Protein AF-0000000074543642 (afdb_homodimer)

Solvent-accessible surface area (backbone atoms only — not comparable to full-atom values): 21752 Å² total; per-residue (Å²): 132,58,68,65,48,52,48,53,34,54,52,43,31,55,47,28,38,51,62,15,61,84,77,55,48,67,64,54,47,17,60,74,67,71,48,52,57,68,62,51,51,73,69,34,87,45,69,67,54,43,51,29,49,17,47,50,51,53,49,54,54,49,53,52,51,51,51,52,45,61,73,66,38,86,45,51,66,52,28,52,52,51,51,50,52,51,50,49,59,55,54,74,56,33,30,80,56,28,68,59,48,33,54,73,76,30,57,69,34,32,50,51,48,52,48,44,44,54,67,44,53,34,42,51,41,36,51,38,50,53,51,19,33,75,73,50,29,24,44,78,84,60,56,54,69,62,53,23,50,47,54,54,49,51,56,54,53,45,58,31,57,88,74,47,70,87,68,95,50,41,64,56,44,42,51,50,52,49,49,28,52,52,35,20,46,30,25,66,58,25,42,50,52,52,28,58,76,68,70,52,88,74,81,127,130,58,69,64,49,51,49,52,34,52,52,42,32,56,48,29,37,51,61,15,60,83,77,56,48,68,65,54,48,18,60,74,69,71,47,52,59,68,62,50,50,72,68,33,88,45,70,65,54,42,50,31,49,18,47,50,52,52,50,53,53,48,52,52,50,51,51,51,44,60,74,66,37,88,45,50,67,52,28,53,53,51,50,50,52,52,49,50,59,56,54,74,56,33,29,86,56,29,66,58,48,34,54,74,77,31,57,70,34,32,51,51,49,52,49,46,43,53,65,45,53,32,43,51,40,35,52,38,51,51,51,19,32,75,72,50,29,22,45,82,83,61,57,54,69,62,53,23,50,47,53,56,47,50,57,52,46,45,66,30,52,88,76,47,56,89,75,63,56,56,64,55,49,43,52,50,52,48,50,28,52,52,35,20,45,30,26,69,58,24,41,51,50,51,27,56,77,68,70,51,87,74,82,127

Radius of gyration: 24.98 Å; Cα contacts (8 Å, |Δi|>4): 422; chains: 2; bounding box: 61×70×57 Å

Organism: Cytophaga hutchinsonii (strain ATCC 33406 / DSM 1761 / CIP 103989 / NBRC 15051 / NCIMB 9469 / D465) (NCBI:txid269798)

pLDDT: mean 90.57, std 8.5, range [51.75, 98.06]

Nearest PDB structures (foldseek):
  5n1i-assembly1_B  TM=7.432E-01  e=5.868E-06  Mycobacterium tuberculosis H37Rv
  7ky1-assembly1_A  TM=7.613E-01  e=3.431E-05  Streptomyces coelicolor
  5nz0-assembly1_A-2  TM=7.975E-01  e=1.590E-04  Mycobacterium tuberculosis H37Rv
  2f07-assembly1_B  TM=6.601E-01  e=1.096E-04  Bacillus subtilis subsp. subtilis str. 168
  6ayh-assembly1_A-2  TM=6.591E-01  e=8.087E-04  Salmonella enterica

Sequence (408 aa):
MDEMKNRIISGAESLFLAYGVKSITMDEVAKKLGVSKKTIYQHVSDKDELVTLAVKLSMESQESQVDVIHATAKDPIDEVLKLSEYMRGLFSNMNPFLLMEIQRYYPKAYENYLSFKEKCIINSMSENLKWGITMGYYRTQINIDILSRLRMEQVEWGFNPRIFKEGKYFSDVQIQLLEHFLYGICTLKGHKLINKYKQIQEEEMDEMKNRIISGAESLFLAYGVKSITMDEVAKKLGVSKKTIYQHVSDKDELVTLAVKLSMESQESQVDVIHATAKDPIDEVLKLSEYMRGLFSNMNPFLLMEIQRYYPKAYENYLSFKEKCIINSMSENLKWGITMGYYRTQINIDILSRLRMEQVEWGFNPRIFKEGKYFSDVQIQLLEHFLYGICTLKGHKLINKYKQIQEEE

InterPro domains:
  IPR001647 DNA-binding HTH domain, TetR-type [PF00440] (8-51)
  IPR001647 DNA-binding HTH domain, TetR-type [PR00455] (8-21)
  IPR001647 DNA-binding HTH domain, TetR-type [PR00455] (29-52)
  IPR001647 DNA-binding HTH domain, TetR-type [PS50977] (2-62)
  IPR009057 Homedomain-like superfamily [SSF46689] (2-63)
  IPR050109 HTH-type, TetR-like transcriptional regulator [PTHR30055] (5-107)

Secondary structure (DSSP, 8-state):
--HHHHHHHHHHHHHHHHH-SSS--HHHHHHHHT--HHHHHTT-SSHHHHHHHHHHHHHHHHHHHHHHHHHH-SSHHHHHHHHHHHHHHHHHTS-TTHHHHHHHH-HHHHHHHHHHIIIIIIHHHHHHHHHHHHHTSB-TTS-HHHHHHHHHHHHHHHT-TTTS-SSTTHHHHHHHHHHHHHHHHB-HHHHHHHHHHHT-----/--HHHHHHHHHHHHHHHHH-SSS--HHHHHHHHT--HHHHHTT-SSHHHHHHHHHHHHHHHHHHHHHHHHHH-SSHHHHHHHHHHHHHHHHHTS-TTHHHHHHHH-HHHHHHHHHHIIIIIIHHHHHHHHHHHHHTSB-TTS-HHHHHHHHHHHHHHHT-TTTS-TTS-HHHHHHHHHHHHHHHHB-HHHHHHHHHHHT-----

Foldseek 3Di:
DDPVLVLLLQLVLLVCFQPNLPVDDLCNSCVSSVHDSVSNCVNPVDSLRSLLSNLLVVLVVLLVVLVVLVVPAPALLSSLVVNLVVVCVSLVRGDLCRLVRCVVPHVNSNVVVVVSCVPRQLVSQLVSLVRCVVVQFFDPPDDSNVLSVVLVVQSNQLSNCVNPPDDPCSVVSSVVSSVCSQVVGGDPNNVVVVCVVVVHDDDD/DDPLLVLLLQLVLLVCFQPNLVVADLCNSCVSSVHDSVSNCVNPVDSLRSLLSNLLVVLVVLLVVLVVLVVPAPALLSSLVVNLVVVVVSNVRGDLCRLVRCVVPHVNSNVVVVVSCVPRQLVSQLVSLVRCVVVQFFDPPDDSNVLSVVLVVQLNLLSDCVNVPPDDDSVVSSVVSSVCSQVVGGDPNNVVVVCVVVVHDDDD

Structure (mmCIF, N/CA/C/O backbone):
data_AF-0000000074543642-model_v1
#
loop_
_entity.id
_entity.type
_entity.pdbx_description
1 polymer 'Transcriptional regulator, TetR family'
#
loop_
_atom_site.group_PDB
_atom_site.id
_atom_site.type_symbol
_atom_site.label_atom_id
_atom_site.label_alt_id
_atom_site.label_comp_id
_atom_site.label_asym_id
_atom_site.label_entity_id
_atom_site.label_seq_id
_atom_site.pdbx_PDB_ins_code
_atom_site.Cartn_x
_atom_site.Cartn_y
_atom_site.Cartn_z
_atom_site.occupancy
_atom_site.B_iso_or_equiv
_atom_site.auth_seq_id
_atom_site.auth_comp_id
_atom_site.auth_asym_id
_atom_site.auth_atom_id
_atom_site.pdbx_PDB_model_num
ATOM 1 N N . MET A 1 1 ? -12.852 -36.344 -10.914 1 51.91 1 MET A N 1
ATOM 2 C CA . MET A 1 1 ? -13.812 -35.25 -11.125 1 51.91 1 MET A CA 1
ATOM 3 C C . MET A 1 1 ? -14.414 -35.344 -12.523 1 51.91 1 MET A C 1
ATOM 5 O O . MET A 1 1 ? -13.758 -35.812 -13.461 1 51.91 1 MET A O 1
ATOM 9 N N . ASP A 1 2 ? -15.695 -35.281 -12.609 1 79.31 2 ASP A N 1
ATOM 10 C CA . ASP A 1 2 ? -16.516 -35.406 -13.805 1 79.31 2 ASP A CA 1
ATOM 11 C C . ASP A 1 2 ? -16.109 -34.406 -14.867 1 79.31 2 ASP A C 1
ATOM 13 O O . ASP A 1 2 ? -15.859 -33.219 -14.555 1 79.31 2 ASP A O 1
ATOM 17 N N . GLU A 1 3 ? -15.578 -34.875 -16 1 90.19 3 GLU A N 1
ATOM 18 C CA . GLU A 1 3 ? -15.125 -34.125 -17.156 1 90.19 3 GLU A CA 1
ATOM 19 C C . GLU A 1 3 ? -16.062 -32.938 -17.438 1 90.19 3 GLU A C 1
ATOM 21 O O . GLU A 1 3 ? -15.617 -31.828 -17.734 1 90.19 3 GLU A O 1
ATOM 26 N N . MET A 1 4 ? -17.344 -33.25 -17.328 1 91.44 4 MET A N 1
ATOM 27 C CA . MET A 1 4 ? -18.344 -32.188 -17.578 1 91.44 4 MET A CA 1
ATOM 28 C C . MET A 1 4 ? -18.297 -31.125 -16.5 1 91.44 4 MET A C 1
ATOM 30 O O . MET A 1 4 ? -18.359 -29.922 -16.797 1 91.44 4 MET A O 1
ATOM 34 N N . LYS A 1 5 ? -18.156 -31.531 -15.312 1 94.19 5 LYS A N 1
ATOM 35 C CA . LYS A 1 5 ? -18.062 -30.594 -14.195 1 94.19 5 LYS A CA 1
ATOM 36 C C . LYS A 1 5 ? -16.875 -29.656 -14.359 1 94.19 5 LYS A C 1
ATOM 38 O O . LYS A 1 5 ? -16.984 -28.438 -14.172 1 94.19 5 LYS A O 1
ATOM 43 N N . ASN A 1 6 ? -15.789 -30.219 -14.727 1 94.56 6 ASN A N 1
ATOM 44 C CA . ASN A 1 6 ? -14.57 -29.438 -14.93 1 94.56 6 ASN A CA 1
ATOM 45 C C . ASN A 1 6 ? -14.734 -28.438 -16.078 1 94.56 6 ASN A C 1
ATOM 47 O O . ASN A 1 6 ? -14.242 -27.312 -16 1 94.56 6 ASN A O 1
ATOM 51 N N . ARG A 1 7 ? -15.367 -28.938 -17.047 1 94.88 7 ARG A N 1
ATOM 52 C CA . ARG A 1 7 ? -15.633 -28.078 -18.188 1 94.88 7 ARG A CA 1
ATOM 53 C C . ARG A 1 7 ? -16.5 -26.875 -17.797 1 94.88 7 ARG A C 1
ATOM 55 O O . ARG A 1 7 ? -16.219 -25.75 -18.188 1 94.88 7 ARG A O 1
ATOM 62 N N . ILE A 1 8 ? -17.5 -27.125 -17.031 1 95.75 8 ILE A N 1
ATOM 63 C CA . ILE A 1 8 ? -18.422 -26.094 -16.578 1 95.75 8 ILE A CA 1
ATOM 64 C C . ILE A 1 8 ? -17.672 -25.094 -15.695 1 95.75 8 ILE A C 1
ATOM 66 O O . ILE A 1 8 ? -17.781 -23.875 -15.906 1 95.75 8 ILE A O 1
ATOM 70 N N . ILE A 1 9 ? -16.875 -25.609 -14.82 1 96.56 9 ILE A N 1
ATOM 71 C CA . ILE A 1 9 ? -16.156 -24.766 -13.875 1 96.56 9 ILE A CA 1
ATOM 72 C C . ILE A 1 9 ? -15.109 -23.922 -14.617 1 96.56 9 ILE A C 1
ATOM 74 O O . ILE A 1 9 ? -15.008 -22.719 -14.398 1 96.56 9 ILE A O 1
ATOM 78 N N . SER A 1 10 ? -14.367 -24.516 -15.5 1 95.75 10 SER A N 1
ATOM 79 C CA . SER A 1 10 ? -13.352 -23.812 -16.266 1 95.75 10 SER A CA 1
ATOM 80 C C . SER A 1 10 ? -13.969 -22.75 -17.172 1 95.75 10 SER A C 1
ATOM 82 O O . SER A 1 10 ? -13.422 -21.656 -17.297 1 95.75 10 SER A O 1
ATOM 84 N N . GLY A 1 11 ? -15.016 -23.125 -17.812 1 94.94 11 GLY A N 1
ATOM 85 C CA . GLY A 1 11 ? -15.727 -22.156 -18.641 1 94.94 11 GLY A CA 1
ATOM 86 C C . GLY A 1 11 ? -16.234 -20.969 -17.844 1 94.94 11 GLY A C 1
ATOM 87 O O . GLY A 1 11 ? -16.094 -19.812 -18.281 1 94.94 11 GLY A O 1
ATOM 88 N N . ALA A 1 12 ? -16.859 -21.25 -16.75 1 96.06 12 ALA A N 1
ATOM 89 C CA . ALA A 1 12 ? -17.359 -20.188 -15.875 1 96.06 12 ALA A CA 1
ATOM 90 C C . ALA A 1 12 ? -16.203 -19.297 -15.383 1 96.06 12 ALA A C 1
ATOM 92 O O . ALA A 1 12 ? -16.344 -18.078 -15.344 1 96.06 12 ALA A O 1
ATOM 93 N N . GLU A 1 13 ? -15.117 -19.922 -14.969 1 95.44 13 GLU A N 1
ATOM 94 C CA . GLU A 1 13 ? -13.938 -19.203 -14.492 1 95.44 13 GLU A CA 1
ATOM 95 C C . GLU A 1 13 ? -13.469 -18.172 -15.523 1 95.44 13 GLU A C 1
ATOM 97 O O . GLU A 1 13 ? -13.203 -17.016 -15.188 1 95.44 13 GLU A O 1
ATOM 102 N N . SER A 1 14 ? -13.406 -18.625 -16.766 1 93.75 14 SER A N 1
ATOM 103 C CA . SER A 1 14 ? -12.969 -17.734 -17.844 1 93.75 14 SER A CA 1
ATOM 104 C C . SER A 1 14 ? -13.93 -16.562 -18.016 1 93.75 14 SER A C 1
ATOM 106 O O . SER A 1 14 ? -13.5 -15.422 -18.219 1 93.75 14 SER A O 1
ATOM 108 N N . LEU A 1 15 ? -15.164 -16.812 -17.922 1 94.44 15 LEU A N 1
ATOM 109 C CA . LEU A 1 15 ? -16.172 -15.781 -18.062 1 94.44 15 LEU A CA 1
ATOM 110 C C . LEU A 1 15 ? -16.109 -14.797 -16.891 1 94.44 15 LEU A C 1
ATOM 112 O O . LEU A 1 15 ? -16.141 -13.586 -17.094 1 94.44 15 LEU A O 1
ATOM 116 N N . PHE A 1 16 ? -16.031 -15.352 -15.703 1 95.19 16 PHE A N 1
ATOM 117 C CA . PHE A 1 16 ? -15.992 -14.523 -14.5 1 95.19 16 PHE A CA 1
ATOM 118 C C . PHE A 1 16 ? -14.758 -13.641 -14.508 1 95.19 16 PHE A C 1
ATOM 120 O O . PHE A 1 16 ? -14.828 -12.461 -14.141 1 95.19 16 PHE A O 1
ATOM 127 N N . LEU A 1 17 ? -13.648 -14.188 -14.891 1 91.94 17 LEU A N 1
ATOM 128 C CA . LEU A 1 17 ? -12.398 -13.438 -14.922 1 91.94 17 LEU A CA 1
ATOM 129 C C . LEU A 1 17 ? -12.5 -12.258 -15.883 1 91.94 17 LEU A C 1
ATOM 131 O O . LEU A 1 17 ? -12.047 -11.156 -15.562 1 91.94 17 LEU A O 1
ATOM 135 N N . ALA A 1 18 ? -13.148 -12.484 -16.969 1 89.69 18 ALA A N 1
ATOM 136 C CA . ALA A 1 18 ? -13.18 -11.484 -18.031 1 89.69 18 ALA A CA 1
ATOM 137 C C . ALA A 1 18 ? -14.281 -10.453 -17.781 1 89.69 18 ALA A C 1
ATOM 139 O O . ALA A 1 18 ? -14.102 -9.266 -18.031 1 89.69 18 ALA A O 1
ATOM 140 N N . TYR A 1 19 ? -15.391 -10.93 -17.156 1 91.56 19 TYR A N 1
ATOM 141 C CA . TYR A 1 19 ? -16.547 -10.039 -17.172 1 91.56 19 TYR A CA 1
ATOM 142 C C . TYR A 1 19 ? -17.062 -9.781 -15.766 1 91.56 19 TYR A C 1
ATOM 144 O O . TYR A 1 19 ? -17.984 -8.992 -15.57 1 91.56 19 TYR A O 1
ATOM 152 N N . GLY A 1 20 ? -16.438 -10.391 -14.828 1 92.25 20 GLY A N 1
ATOM 153 C CA . GLY A 1 20 ? -16.969 -10.281 -13.477 1 92.25 20 GLY A CA 1
ATOM 154 C C . GLY A 1 20 ? -18 -11.344 -13.141 1 92.25 20 GLY A C 1
ATOM 155 O O . GLY A 1 20 ? -18.391 -12.125 -14.016 1 92.25 20 GLY A O 1
ATOM 156 N N . VAL A 1 21 ? -18.406 -11.328 -11.875 1 94.62 21 VAL A N 1
ATOM 157 C CA . VAL A 1 21 ? -19.297 -12.391 -11.422 1 94.62 21 VAL A CA 1
ATOM 158 C C . VAL A 1 21 ? -20.734 -11.875 -11.391 1 94.62 21 VAL A C 1
ATOM 160 O O . VAL A 1 21 ? -21.672 -12.617 -11.68 1 94.62 21 VAL A O 1
ATOM 163 N N . LYS A 1 22 ? -20.859 -10.648 -11.109 1 91.12 22 LYS A N 1
ATOM 164 C CA . LYS A 1 22 ? -22.188 -10.086 -10.922 1 91.12 22 LYS A CA 1
ATOM 165 C C . LYS A 1 22 ? -22.953 -10.055 -12.242 1 91.12 22 LYS A C 1
ATOM 167 O O . LYS A 1 22 ? -24.156 -10.375 -12.281 1 91.12 22 LYS A O 1
ATOM 172 N N . SER A 1 23 ? -22.359 -9.766 -13.281 1 88.25 23 SER A N 1
ATOM 173 C CA . SER A 1 23 ? -23 -9.523 -14.562 1 88.25 23 SER A CA 1
ATOM 174 C C . SER A 1 23 ? -23.281 -10.828 -15.305 1 88.25 23 SER A C 1
ATOM 176 O O . SER A 1 23 ? -24.109 -10.867 -16.219 1 88.25 23 SER A O 1
ATOM 178 N N . ILE A 1 24 ? -22.609 -11.844 -14.977 1 94.19 24 ILE A N 1
ATOM 179 C CA . ILE A 1 24 ? -22.719 -13.102 -15.703 1 94.19 24 ILE A CA 1
ATOM 180 C C . ILE A 1 24 ? -23.812 -13.969 -15.078 1 94.19 24 ILE A C 1
ATOM 182 O O . ILE A 1 24 ? -23.75 -14.297 -13.891 1 94.19 24 ILE A O 1
ATOM 186 N N . THR A 1 25 ? -24.859 -14.281 -15.859 1 93 25 THR A N 1
ATOM 187 C CA . THR A 1 25 ? -25.922 -15.156 -15.391 1 93 25 THR A CA 1
ATOM 188 C C . THR A 1 25 ? -25.641 -16.609 -15.758 1 93 25 THR A C 1
ATOM 190 O O . THR A 1 25 ? -24.766 -16.891 -16.578 1 93 25 THR A O 1
ATOM 193 N N . MET A 1 26 ? -26.391 -17.531 -15.109 1 94.94 26 MET A N 1
ATOM 194 C CA . MET A 1 26 ? -26.25 -18.953 -15.422 1 94.94 26 MET A CA 1
ATOM 195 C C . MET A 1 26 ? -26.641 -19.219 -16.875 1 94.94 26 MET A C 1
ATOM 197 O O . MET A 1 26 ? -26.078 -20.109 -17.516 1 94.94 26 MET A O 1
ATOM 201 N N . ASP A 1 27 ? -27.531 -18.406 -17.375 1 94.69 27 ASP A N 1
ATOM 202 C CA . ASP A 1 27 ? -27.922 -18.531 -18.766 1 94.69 27 ASP A CA 1
ATOM 203 C C . ASP A 1 27 ? -26.766 -18.188 -19.703 1 94.69 27 ASP A C 1
ATOM 205 O O . ASP A 1 27 ? -26.562 -18.859 -20.719 1 94.69 27 ASP A O 1
ATOM 209 N N . GLU A 1 28 ? -26.031 -17.234 -19.406 1 94.06 28 GLU A N 1
ATOM 210 C CA . GLU A 1 28 ? -24.891 -16.828 -20.203 1 94.06 28 GLU A CA 1
ATOM 211 C C . GLU A 1 28 ? -23.781 -17.875 -20.141 1 94.06 28 GLU A C 1
ATOM 213 O O . GLU A 1 28 ? -23.109 -18.125 -21.141 1 94.06 28 GLU A O 1
ATOM 218 N N . VAL A 1 29 ? -23.609 -18.438 -18.953 1 95.94 29 VAL A N 1
ATOM 219 C CA . VAL A 1 29 ? -22.625 -19.516 -18.812 1 95.94 29 VAL A CA 1
ATOM 220 C C . VAL A 1 29 ? -23.016 -20.688 -19.703 1 95.94 29 VAL A C 1
ATOM 222 O O . VAL A 1 29 ? -22.172 -21.234 -20.422 1 95.94 29 VAL A O 1
ATOM 225 N N . ALA A 1 30 ? -24.219 -21.047 -19.656 1 96.31 30 ALA A N 1
ATOM 226 C CA . ALA A 1 30 ? -24.734 -22.141 -20.469 1 96.31 30 ALA A CA 1
ATOM 227 C C . ALA A 1 30 ? -24.516 -21.875 -21.953 1 96.31 30 ALA A C 1
ATOM 229 O O . ALA A 1 30 ? -24.031 -22.75 -22.688 1 96.31 30 ALA A O 1
ATOM 230 N N . LYS A 1 31 ? -24.844 -20.672 -22.375 1 95.56 31 LYS A N 1
ATOM 231 C CA . LYS A 1 31 ? -24.703 -20.266 -23.766 1 95.56 31 LYS A CA 1
ATOM 232 C C . LYS A 1 31 ? -23.25 -20.344 -24.234 1 95.56 31 LYS A C 1
ATOM 234 O O . LYS A 1 31 ? -22.953 -20.891 -25.297 1 95.56 31 LYS A O 1
ATOM 239 N N . LYS A 1 32 ? -22.422 -19.875 -23.453 1 92.94 32 LYS A N 1
ATOM 240 C CA . LYS A 1 32 ? -21.016 -19.828 -23.812 1 92.94 32 LYS A CA 1
ATOM 241 C C . LYS A 1 32 ? -20.422 -21.234 -23.906 1 92.94 32 LYS A C 1
ATOM 243 O O . LYS A 1 32 ? -19.562 -21.484 -24.75 1 92.94 32 LYS A O 1
ATOM 248 N N . LEU A 1 33 ? -20.922 -22.078 -23.031 1 94.62 33 LEU A N 1
ATOM 249 C CA . LEU A 1 33 ? -20.359 -23.438 -22.969 1 94.62 33 LEU A CA 1
ATOM 250 C C . LEU A 1 33 ? -21.109 -24.359 -23.922 1 94.62 33 LEU A C 1
ATOM 252 O O . LEU A 1 33 ? -20.672 -25.484 -24.156 1 94.62 33 LEU A O 1
ATOM 256 N N . GLY A 1 34 ? -22.188 -23.891 -24.438 1 95.19 34 GLY A N 1
ATOM 257 C CA . GLY A 1 34 ? -22.969 -24.719 -25.344 1 95.19 34 GLY A CA 1
ATOM 258 C C . GLY A 1 34 ? -23.656 -25.875 -24.625 1 95.19 34 GLY A C 1
ATOM 259 O O . GLY A 1 34 ? -23.703 -26.984 -25.156 1 95.19 34 GLY A O 1
ATOM 260 N N . VAL A 1 35 ? -24.062 -25.719 -23.438 1 95.38 35 VAL A N 1
ATOM 261 C CA . VAL A 1 35 ? -24.797 -26.719 -22.672 1 95.38 35 VAL A CA 1
ATOM 262 C C . VAL A 1 35 ? -26.094 -26.109 -22.141 1 95.38 35 VAL A C 1
ATOM 264 O O . VAL A 1 35 ? -26.297 -24.891 -22.219 1 95.38 35 VAL A O 1
ATOM 267 N N . SER A 1 36 ? -27 -26.953 -21.719 1 93.94 36 SER A N 1
ATOM 268 C CA . SER A 1 36 ? -28.234 -26.453 -21.109 1 93.94 36 SER A CA 1
ATOM 269 C C . SER A 1 36 ? -28.016 -26.047 -19.656 1 93.94 36 SER A C 1
ATOM 271 O O . SER A 1 36 ? -27.094 -26.516 -19.016 1 93.94 36 SER A O 1
ATOM 273 N N . LYS A 1 37 ? -28.875 -25.094 -19.25 1 93.12 37 LYS A N 1
ATOM 274 C CA . LYS A 1 37 ? -28.859 -24.719 -17.844 1 93.12 37 LYS A CA 1
ATOM 275 C C . LYS A 1 37 ? -29.094 -25.922 -16.953 1 93.12 37 LYS A C 1
ATOM 277 O O . LYS A 1 37 ? -28.5 -26.031 -15.875 1 93.12 37 LYS A O 1
ATOM 282 N N . LYS A 1 38 ? -29.922 -26.797 -17.375 1 94.31 38 LYS A N 1
ATOM 283 C CA . LYS A 1 38 ? -30.219 -28.016 -16.641 1 94.31 38 LYS A CA 1
ATOM 284 C C . LYS A 1 38 ? -28.953 -28.859 -16.438 1 94.31 38 LYS A C 1
ATOM 286 O O . LYS A 1 38 ? -28.734 -29.422 -15.359 1 94.31 38 LYS A O 1
ATOM 291 N N . THR A 1 39 ? -28.219 -28.969 -17.438 1 94.25 39 THR A N 1
ATOM 292 C CA . THR A 1 39 ? -26.969 -29.719 -17.391 1 94.25 39 THR A CA 1
ATOM 293 C C . THR A 1 39 ? -26.016 -29.109 -16.359 1 94.25 39 THR A C 1
ATOM 295 O O . THR A 1 39 ? -25.359 -29.828 -15.602 1 94.25 39 THR A O 1
ATOM 298 N N . ILE A 1 40 ? -25.953 -27.797 -16.297 1 95.75 40 ILE A N 1
ATOM 299 C CA . ILE A 1 40 ? -25.094 -27.109 -15.336 1 95.75 40 ILE A CA 1
ATOM 300 C C . ILE A 1 40 ? -25.547 -27.438 -13.914 1 95.75 40 ILE A C 1
ATOM 302 O O . ILE A 1 40 ? -24.719 -27.766 -13.055 1 95.75 40 ILE A O 1
ATOM 306 N N . TYR A 1 41 ? -26.844 -27.5 -13.703 1 95.12 41 TYR A N 1
ATOM 307 C CA . TYR A 1 41 ? -27.391 -27.688 -12.367 1 95.12 41 TYR A CA 1
ATOM 308 C C . TYR A 1 41 ? -27.25 -29.125 -11.906 1 95.12 41 TYR A C 1
ATOM 310 O O . TYR A 1 41 ? -27.438 -29.438 -10.727 1 95.12 41 TYR A O 1
ATOM 318 N N . GLN A 1 42 ? -26.922 -29.969 -12.75 1 95.31 42 GLN A N 1
ATOM 319 C CA . GLN A 1 42 ? -26.609 -31.344 -12.383 1 95.31 42 GLN A CA 1
ATOM 320 C C . GLN A 1 42 ? -25.25 -31.422 -11.688 1 95.31 42 GLN A C 1
ATOM 322 O O . GLN A 1 42 ? -24.969 -32.375 -10.961 1 95.31 42 GLN A O 1
ATOM 327 N N . HIS A 1 43 ? -24.516 -30.469 -11.93 1 95.19 43 HIS A N 1
ATOM 328 C CA . HIS A 1 43 ? -23.141 -30.516 -11.438 1 95.19 43 HIS A CA 1
ATOM 329 C C . HIS A 1 43 ? -22.891 -29.453 -10.391 1 95.19 43 HIS A C 1
ATOM 331 O O . HIS A 1 43 ? -21.953 -29.562 -9.602 1 95.19 43 HIS A O 1
ATOM 337 N N . VAL A 1 44 ? -23.625 -28.328 -10.422 1 95.94 44 VAL A N 1
ATOM 338 C CA . VAL A 1 44 ? -23.5 -27.266 -9.445 1 95.94 44 VAL A CA 1
ATOM 339 C C . VAL A 1 44 ? -24.891 -26.828 -8.977 1 95.94 44 VAL A C 1
ATOM 341 O O . VAL A 1 44 ? -25.812 -26.703 -9.781 1 95.94 44 VAL A O 1
ATOM 344 N N . SER A 1 45 ? -25.016 -26.562 -7.742 1 95.06 45 SER A N 1
ATOM 345 C CA . SER A 1 45 ? -26.328 -26.312 -7.148 1 95.06 45 SER A CA 1
ATOM 346 C C . SER A 1 45 ? -26.797 -24.891 -7.434 1 95.06 45 SER A C 1
ATOM 348 O O . SER A 1 45 ? -27.984 -24.641 -7.598 1 95.06 45 SER A O 1
ATOM 350 N N . ASP A 1 46 ? -25.938 -23.984 -7.379 1 95.06 46 ASP A N 1
ATOM 351 C CA . ASP A 1 46 ? -26.266 -22.578 -7.574 1 95.06 46 ASP A CA 1
ATOM 352 C C . ASP A 1 46 ? -25.047 -21.781 -7.996 1 95.06 46 ASP A C 1
ATOM 354 O O . ASP A 1 46 ? -23.969 -22.344 -8.188 1 95.06 46 ASP A O 1
ATOM 358 N N . LYS A 1 47 ? -25.281 -20.531 -8.266 1 94.88 47 LYS A N 1
ATOM 359 C CA . LYS A 1 47 ? -24.203 -19.656 -8.719 1 94.88 47 LYS A CA 1
ATOM 360 C C . LYS A 1 47 ? -23.109 -19.547 -7.668 1 94.88 47 LYS A C 1
ATOM 362 O O . LYS A 1 47 ? -21.922 -19.453 -8 1 94.88 47 LYS A O 1
ATOM 367 N N . ASP A 1 48 ? -23.438 -19.594 -6.359 1 96.38 48 ASP A N 1
ATOM 368 C CA . ASP A 1 48 ? -22.469 -19.5 -5.273 1 96.38 48 ASP A CA 1
ATOM 369 C C . ASP A 1 48 ? -21.469 -20.656 -5.328 1 96.38 48 ASP A C 1
ATOM 371 O O . ASP A 1 48 ? -20.25 -20.438 -5.219 1 96.38 48 ASP A O 1
ATOM 375 N N . GLU A 1 49 ? -21.969 -21.734 -5.5 1 96.69 49 GLU A N 1
ATOM 376 C CA . GLU A 1 49 ? -21.094 -22.891 -5.613 1 96.69 49 GLU A CA 1
ATOM 377 C C . GLU A 1 49 ? -20.234 -22.812 -6.863 1 96.69 49 GLU A C 1
ATOM 379 O O . GLU A 1 49 ? -19.047 -23.141 -6.82 1 96.69 49 GLU A O 1
ATOM 384 N N . LEU A 1 50 ? -20.828 -22.422 -7.941 1 97.19 50 LEU A N 1
ATOM 385 C CA . LEU A 1 50 ? -20.078 -22.297 -9.188 1 97.19 50 LEU A CA 1
ATOM 386 C C . LEU A 1 50 ? -18.938 -21.281 -9.047 1 97.19 50 LEU A C 1
ATOM 388 O O . LEU A 1 50 ? -17.812 -21.562 -9.453 1 97.19 50 LEU A O 1
ATOM 392 N N . VAL A 1 51 ? -19.203 -20.156 -8.445 1 97.44 51 VAL A N 1
ATOM 393 C CA . VAL A 1 51 ? -18.203 -19.109 -8.242 1 97.44 51 VAL A CA 1
ATOM 394 C C . VAL A 1 51 ? -17.094 -19.625 -7.324 1 97.44 51 VAL A C 1
ATOM 396 O O . VAL A 1 51 ? -15.906 -19.438 -7.602 1 97.44 51 VAL A O 1
ATOM 399 N N . THR A 1 52 ? -17.469 -20.297 -6.281 1 97.25 52 THR A N 1
ATOM 400 C CA . THR A 1 52 ? -16.516 -20.844 -5.324 1 97.25 52 THR A CA 1
ATOM 401 C C . THR A 1 52 ? -15.586 -21.828 -6.008 1 97.25 52 THR A C 1
ATOM 403 O O . THR A 1 52 ? -14.367 -21.781 -5.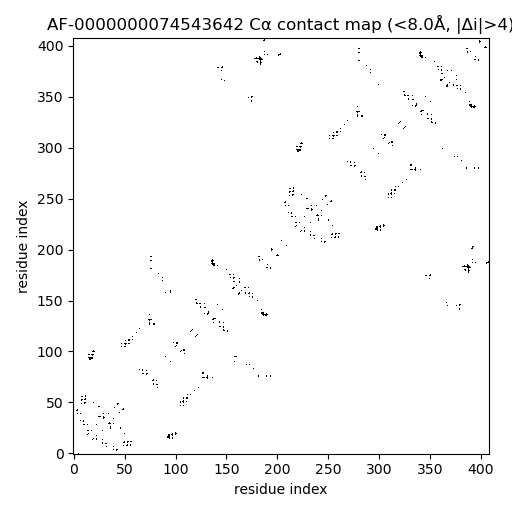82 1 97.25 52 THR A O 1
ATOM 406 N N . LEU A 1 53 ? -16.172 -22.656 -6.777 1 96.19 53 LEU A N 1
ATOM 407 C CA . LEU A 1 53 ? -15.383 -23.656 -7.48 1 96.19 53 LEU A CA 1
ATOM 408 C C . LEU A 1 53 ? -14.492 -23.016 -8.539 1 96.19 53 LEU A C 1
ATOM 410 O O . LEU A 1 53 ? -13.352 -23.422 -8.734 1 96.19 53 LEU A O 1
ATOM 414 N N . ALA A 1 54 ? -14.992 -22.062 -9.234 1 96.25 54 ALA A N 1
ATOM 415 C CA . ALA A 1 54 ? -14.219 -21.344 -10.242 1 96.25 54 ALA A CA 1
ATOM 416 C C . ALA A 1 54 ? -13.023 -20.625 -9.602 1 96.25 54 ALA A C 1
ATOM 418 O O . ALA A 1 54 ? -11.922 -20.656 -10.156 1 96.25 54 ALA A O 1
ATOM 419 N N . VAL A 1 55 ? -13.203 -20.016 -8.469 1 95.44 55 VAL A N 1
ATOM 420 C CA . VAL A 1 55 ? -12.133 -19.328 -7.75 1 95.44 55 VAL A CA 1
ATOM 421 C C . VAL A 1 55 ? -11.078 -20.359 -7.316 1 95.44 55 VAL A C 1
ATOM 423 O O . VAL A 1 55 ? -9.875 -20.125 -7.484 1 95.44 55 VAL A O 1
ATOM 426 N N . LYS A 1 56 ? -11.555 -21.422 -6.82 1 94.81 56 LYS A N 1
ATOM 427 C CA . LYS A 1 56 ? -10.633 -22.469 -6.398 1 94.81 56 LYS A CA 1
ATOM 428 C C . LYS A 1 56 ? -9.781 -22.953 -7.57 1 94.81 56 LYS A C 1
ATOM 430 O O . LYS A 1 56 ? -8.57 -23.141 -7.426 1 94.81 56 LYS A O 1
ATOM 435 N N . LEU A 1 57 ? -10.438 -23.188 -8.656 1 93.69 57 LEU A N 1
ATOM 436 C CA . LEU A 1 57 ? -9.727 -23.609 -9.852 1 93.69 57 LEU A CA 1
ATOM 437 C C . LEU A 1 57 ? -8.672 -22.578 -10.258 1 93.69 57 LEU A C 1
ATOM 439 O O . LEU A 1 57 ? -7.543 -22.938 -10.594 1 93.69 57 LEU A O 1
ATOM 443 N N . SER A 1 58 ? -9.039 -21.328 -10.273 1 92.62 58 SER A N 1
ATOM 444 C CA . SER A 1 58 ? -8.125 -20.25 -10.625 1 92.62 58 SER A CA 1
ATOM 445 C C . SER A 1 58 ? -6.918 -20.219 -9.688 1 92.62 58 SER A C 1
ATOM 447 O O . SER A 1 58 ? -5.781 -20.047 -10.133 1 92.62 58 SER A O 1
ATOM 449 N N . MET A 1 59 ? -7.113 -20.406 -8.484 1 92.62 59 MET A N 1
ATOM 450 C CA . MET A 1 59 ? -6.055 -20.391 -7.48 1 92.62 59 MET A CA 1
ATOM 451 C C . MET A 1 59 ? -5.094 -21.547 -7.676 1 92.62 59 MET A C 1
ATOM 453 O O . MET A 1 59 ? -3.877 -21.391 -7.578 1 92.62 59 MET A O 1
ATOM 457 N N . GLU A 1 60 ? -5.68 -22.688 -7.898 1 91.5 60 GLU A N 1
ATOM 458 C CA . GLU A 1 60 ? -4.848 -23.859 -8.133 1 91.5 60 GLU A CA 1
ATOM 459 C C . GLU A 1 60 ? -3.953 -23.672 -9.359 1 91.5 60 GLU A C 1
ATOM 461 O O . GLU A 1 60 ? -2.785 -24.062 -9.344 1 91.5 60 GLU A O 1
ATOM 466 N N . SER A 1 61 ? -4.52 -23.141 -10.336 1 91.81 61 SER A N 1
ATOM 467 C CA . SER A 1 61 ? -3.75 -22.859 -11.539 1 91.81 61 SER A CA 1
ATOM 468 C C . SER A 1 61 ? -2.635 -21.859 -11.25 1 91.81 61 SER A C 1
ATOM 470 O O . SER A 1 61 ? -1.51 -22.016 -11.734 1 91.81 61 SER A O 1
ATOM 472 N N . GLN A 1 62 ? -2.887 -20.859 -10.516 1 91.31 62 GLN A N 1
ATOM 473 C CA . GLN A 1 62 ? -1.899 -19.844 -10.156 1 91.31 62 GLN A CA 1
ATOM 474 C C . GLN A 1 62 ? -0.786 -20.453 -9.297 1 91.31 62 GLN A C 1
ATOM 476 O O . GLN A 1 62 ? 0.39 -20.141 -9.492 1 91.31 62 GLN A O 1
ATOM 481 N N . GLU A 1 63 ? -1.186 -21.25 -8.375 1 92.31 63 GLU A N 1
ATOM 482 C CA . GLU A 1 63 ? -0.195 -21.906 -7.52 1 92.31 63 GLU A CA 1
ATOM 483 C C . GLU A 1 63 ? 0.796 -22.719 -8.344 1 92.31 63 GLU A C 1
ATOM 485 O O . GLU A 1 63 ? 2.002 -22.688 -8.086 1 92.31 63 GLU A O 1
ATOM 490 N N . SER A 1 64 ? 0.244 -23.422 -9.281 1 93.69 64 SER A N 1
ATOM 491 C CA . SER A 1 64 ? 1.09 -24.234 -10.148 1 93.69 64 SER A CA 1
ATOM 492 C C . SER A 1 64 ? 2.061 -23.359 -10.938 1 93.69 64 SER A C 1
ATOM 494 O O . SER A 1 64 ? 3.227 -23.719 -11.117 1 93.69 64 SER A O 1
ATOM 496 N N . GLN A 1 65 ? 1.615 -22.281 -11.414 1 93.56 65 GLN A N 1
ATOM 497 C CA . GLN A 1 65 ? 2.465 -21.375 -12.18 1 93.56 65 GLN A CA 1
ATOM 498 C C . GLN A 1 65 ? 3.553 -20.766 -11.297 1 93.56 65 GLN A C 1
ATOM 500 O O . GLN A 1 65 ? 4.695 -20.594 -11.734 1 93.56 65 GLN A O 1
ATOM 505 N N . VAL A 1 66 ? 3.225 -20.406 -10.109 1 92.5 66 VAL A N 1
ATOM 506 C CA . VAL A 1 66 ? 4.195 -19.859 -9.164 1 92.5 66 VAL A CA 1
ATOM 507 C C . VAL A 1 66 ? 5.293 -20.891 -8.898 1 92.5 66 VAL A C 1
ATOM 509 O O . VAL A 1 66 ? 6.477 -20.547 -8.859 1 92.5 66 VAL A O 1
ATOM 512 N N . ASP A 1 67 ? 4.895 -22.109 -8.789 1 92.44 67 ASP A N 1
ATOM 513 C CA . ASP A 1 67 ? 5.855 -23.188 -8.57 1 92.44 67 ASP A CA 1
ATOM 514 C C . ASP A 1 67 ? 6.801 -23.328 -9.758 1 92.44 67 ASP A C 1
ATOM 516 O O . ASP A 1 67 ? 8 -23.547 -9.578 1 92.44 67 ASP A O 1
ATOM 520 N N . VAL A 1 68 ? 6.27 -23.266 -10.914 1 95.5 68 VAL A N 1
ATOM 521 C CA . VAL A 1 68 ? 7.07 -23.375 -12.125 1 95.5 68 VAL A CA 1
ATOM 522 C C . VAL A 1 68 ? 8.078 -22.234 -12.195 1 95.5 68 VAL A C 1
ATOM 524 O O . VAL A 1 68 ? 9.25 -22.453 -12.508 1 95.5 68 VAL A O 1
ATOM 527 N N . ILE A 1 69 ? 7.605 -21.047 -11.891 1 95.81 69 ILE A N 1
ATOM 528 C CA . ILE A 1 69 ? 8.469 -19.859 -11.922 1 95.81 69 ILE A CA 1
ATOM 529 C C . ILE A 1 69 ? 9.594 -20.016 -10.906 1 95.81 69 ILE A C 1
ATOM 531 O O . ILE A 1 69 ? 10.758 -19.766 -11.211 1 95.81 69 ILE A O 1
ATOM 535 N N . HIS A 1 70 ? 9.273 -20.453 -9.734 1 93.62 70 HIS A N 1
ATOM 536 C CA . HIS A 1 70 ? 10.266 -20.688 -8.695 1 93.62 70 HIS A CA 1
ATOM 537 C C . HIS A 1 70 ? 11.32 -21.688 -9.141 1 93.62 70 HIS A C 1
ATOM 539 O O . HIS A 1 70 ? 12.516 -21.469 -8.953 1 93.62 70 HIS A O 1
ATOM 545 N N . ALA A 1 71 ? 10.875 -22.734 -9.766 1 94.5 71 ALA A N 1
ATOM 546 C CA . ALA A 1 71 ? 11.758 -23.828 -10.148 1 94.5 71 ALA A CA 1
ATOM 547 C C . ALA A 1 71 ? 12.664 -23.422 -11.312 1 94.5 71 ALA A C 1
ATOM 549 O O . ALA A 1 71 ? 13.734 -24.016 -11.492 1 94.5 71 ALA A O 1
ATOM 550 N N . THR A 1 72 ? 12.32 -22.438 -12.039 1 96.62 72 THR A N 1
ATOM 551 C CA . THR A 1 72 ? 13.055 -22.109 -13.258 1 96.62 72 THR A CA 1
ATOM 552 C C . THR A 1 72 ? 13.789 -20.781 -13.109 1 96.62 72 THR A C 1
ATOM 554 O O . THR A 1 72 ? 14.516 -20.359 -14.016 1 96.62 72 THR A O 1
ATOM 557 N N . ALA A 1 73 ? 13.57 -20.141 -12.031 1 97.06 73 ALA A N 1
ATOM 558 C CA . ALA A 1 73 ? 14.203 -18.844 -11.812 1 97.06 73 ALA A CA 1
ATOM 559 C C . ALA A 1 73 ? 15.711 -19 -11.633 1 97.06 73 ALA A C 1
ATOM 561 O O . ALA A 1 73 ? 16.172 -19.938 -10.984 1 97.06 73 ALA A O 1
ATOM 562 N N . LYS A 1 74 ? 16.531 -18.031 -12.141 1 97 74 LYS A N 1
ATOM 563 C CA . LYS A 1 74 ? 17.984 -18.031 -12.07 1 97 74 LYS A CA 1
ATOM 564 C C . LYS A 1 74 ? 18.469 -17.578 -10.688 1 97 74 LYS A C 1
ATOM 566 O O . LYS A 1 74 ? 19.484 -18.062 -10.195 1 97 74 LYS A O 1
ATOM 571 N N . ASP A 1 75 ? 17.906 -16.625 -10.141 1 96.81 75 ASP A N 1
ATOM 572 C CA . ASP A 1 75 ? 18.156 -16.031 -8.836 1 96.81 75 ASP A CA 1
ATOM 573 C C . ASP A 1 75 ? 16.906 -15.367 -8.281 1 96.81 75 ASP A C 1
ATOM 575 O O . ASP A 1 75 ? 15.875 -15.312 -8.953 1 96.81 75 ASP A O 1
ATOM 579 N N . PRO A 1 76 ? 16.891 -14.945 -7.039 1 97.56 76 PRO A N 1
ATOM 580 C CA . PRO A 1 76 ? 15.672 -14.414 -6.422 1 97.56 76 PRO A CA 1
ATOM 581 C C . PRO A 1 76 ? 15.117 -13.195 -7.152 1 97.56 76 PRO A C 1
ATOM 583 O O . PRO A 1 76 ? 13.906 -12.984 -7.172 1 97.56 76 PRO A O 1
ATOM 586 N N . ILE A 1 77 ? 15.953 -12.383 -7.695 1 97.5 77 ILE A N 1
ATOM 587 C CA . ILE A 1 77 ? 15.508 -11.195 -8.414 1 97.5 77 ILE A CA 1
ATOM 588 C C . ILE A 1 77 ? 14.82 -11.602 -9.711 1 97.5 77 ILE A C 1
ATOM 590 O O . ILE A 1 77 ? 13.742 -11.102 -10.039 1 97.5 77 ILE A O 1
ATOM 594 N N . ASP A 1 78 ? 15.43 -12.555 -10.438 1 97.19 78 ASP A N 1
ATOM 595 C CA . ASP A 1 78 ? 14.828 -13.109 -11.648 1 97.19 78 ASP A CA 1
ATOM 596 C C . ASP A 1 78 ? 13.445 -13.695 -11.344 1 97.19 78 ASP A C 1
ATOM 598 O O . ASP A 1 78 ? 12.523 -13.555 -12.148 1 97.19 78 ASP A O 1
ATOM 602 N N . GLU A 1 79 ? 13.344 -14.336 -10.234 1 96.94 79 GLU A N 1
ATOM 603 C CA . GLU A 1 79 ? 12.07 -14.93 -9.844 1 96.94 79 GLU A CA 1
ATOM 604 C C . GLU A 1 79 ? 10.992 -13.859 -9.68 1 96.94 79 GLU A C 1
ATOM 606 O O . GLU A 1 79 ? 9.875 -14.016 -10.18 1 96.94 79 GLU A O 1
ATOM 611 N N . VAL A 1 80 ? 11.305 -12.773 -8.938 1 96.31 80 VAL A N 1
ATOM 612 C CA . VAL A 1 80 ? 10.336 -11.703 -8.703 1 96.31 80 VAL A CA 1
ATOM 613 C C . VAL A 1 80 ? 9.945 -11.07 -10.039 1 96.31 80 VAL A C 1
ATOM 615 O O . VAL A 1 80 ? 8.773 -10.742 -10.25 1 96.31 80 VAL A O 1
ATOM 618 N N . LEU A 1 81 ? 10.898 -10.906 -10.945 1 95.31 81 LEU A N 1
ATOM 619 C CA . LEU A 1 81 ? 10.617 -10.336 -12.258 1 95.31 81 LEU A CA 1
ATOM 620 C C . LEU A 1 81 ? 9.656 -11.234 -13.039 1 95.31 81 LEU A C 1
ATOM 622 O O . LEU A 1 81 ? 8.68 -10.742 -13.617 1 95.31 81 LEU A O 1
ATOM 626 N N . LYS A 1 82 ? 9.898 -12.492 -13.031 1 95.44 82 LYS A N 1
ATOM 627 C CA . LYS A 1 82 ? 9.055 -13.445 -13.734 1 95.44 82 LYS A CA 1
ATOM 628 C C . LYS A 1 82 ? 7.66 -13.508 -13.117 1 95.44 82 LYS A C 1
ATOM 630 O O . LYS A 1 82 ? 6.66 -13.586 -13.836 1 95.44 82 LYS A O 1
ATOM 635 N N . LEU A 1 83 ? 7.621 -13.555 -11.797 1 93.06 83 LEU A N 1
ATOM 636 C CA . LEU A 1 83 ? 6.34 -13.555 -11.102 1 93.06 83 LEU A CA 1
ATOM 637 C C . LEU A 1 83 ? 5.535 -12.312 -11.453 1 93.06 83 LEU A C 1
ATOM 639 O O . LEU A 1 83 ? 4.32 -12.391 -11.664 1 93.06 83 LEU A O 1
ATOM 643 N N . SER A 1 84 ? 6.18 -11.164 -11.477 1 91.19 84 SER A N 1
ATOM 644 C CA . SER A 1 84 ? 5.508 -9.914 -11.82 1 91.19 84 SER A CA 1
ATOM 645 C C . SER A 1 84 ? 4.945 -9.961 -13.234 1 91.19 84 SER A C 1
ATOM 647 O O . SER A 1 84 ? 3.844 -9.469 -13.492 1 91.19 84 SER A O 1
ATOM 649 N N . GLU A 1 85 ? 5.703 -10.492 -14.156 1 90.81 85 GLU A N 1
ATOM 650 C CA . GLU A 1 85 ? 5.242 -10.633 -15.531 1 90.81 85 GLU A CA 1
ATOM 651 C C . GLU A 1 85 ? 4.012 -11.539 -15.609 1 90.81 85 GLU A C 1
ATOM 653 O O . GLU A 1 85 ? 3.062 -11.242 -16.328 1 90.81 85 GLU A O 1
ATOM 658 N N . TYR A 1 86 ? 4.105 -12.578 -14.914 1 91.06 86 TYR A N 1
ATOM 659 C CA . TYR A 1 86 ? 2.973 -13.5 -14.859 1 91.06 86 TYR A CA 1
ATOM 660 C C . TYR A 1 86 ? 1.729 -12.797 -14.328 1 91.06 86 TYR A C 1
ATOM 662 O O . TYR A 1 86 ? 0.651 -12.898 -14.922 1 91.06 86 TYR A O 1
ATOM 670 N N . MET A 1 87 ? 1.845 -12.062 -13.227 1 86.31 87 MET A N 1
ATOM 671 C CA . MET A 1 87 ? 0.718 -11.375 -12.609 1 86.31 87 MET A CA 1
ATOM 672 C C . MET A 1 87 ? 0.161 -10.297 -13.539 1 86.31 87 MET A C 1
ATOM 674 O O . MET A 1 87 ? -1.051 -10.086 -13.586 1 86.31 87 MET A O 1
ATOM 678 N N . ARG A 1 88 ? 1.06 -9.641 -14.188 1 84.12 88 ARG A N 1
ATOM 679 C CA . ARG A 1 88 ? 0.621 -8.633 -15.148 1 84.12 88 ARG A CA 1
ATOM 680 C C . ARG A 1 88 ? -0.301 -9.234 -16.203 1 84.12 88 ARG A C 1
ATOM 682 O O . ARG A 1 88 ? -1.323 -8.648 -16.547 1 84.12 88 ARG A O 1
ATOM 689 N N . GLY A 1 89 ? 0.075 -10.359 -16.766 1 84.25 89 GLY A N 1
ATOM 690 C CA . GLY A 1 89 ? -0.765 -11.055 -17.734 1 84.25 89 GLY A CA 1
ATOM 691 C C . GLY A 1 89 ? -2.105 -11.477 -17.172 1 84.25 89 GLY A C 1
ATOM 692 O O . GLY A 1 89 ? -3.137 -11.344 -17.828 1 84.25 89 GLY A O 1
ATOM 693 N N . LEU A 1 90 ? -2.102 -11.898 -15.969 1 83.19 90 LEU A N 1
ATOM 694 C CA . LEU A 1 90 ? -3.314 -12.359 -15.305 1 83.19 90 LEU A CA 1
ATOM 695 C C . LEU A 1 90 ? -4.277 -11.203 -15.062 1 83.19 90 LEU A C 1
ATOM 697 O O . LEU A 1 90 ? -5.473 -11.32 -15.344 1 83.19 90 LEU A O 1
ATOM 701 N N . PHE A 1 91 ? -3.762 -10.07 -14.617 1 80.19 91 PHE A N 1
ATOM 702 C CA . PHE A 1 91 ? -4.613 -8.961 -14.195 1 80.19 91 PHE A CA 1
ATOM 703 C C . PHE A 1 91 ? -5.055 -8.133 -15.398 1 80.19 91 PHE A C 1
ATOM 705 O O . PHE A 1 91 ? -6.078 -7.449 -15.344 1 80.19 91 PHE A O 1
ATOM 712 N N . SER A 1 92 ? -4.273 -8.141 -16.516 1 79.62 92 SER A N 1
ATOM 713 C CA . SER A 1 92 ? -4.633 -7.387 -17.703 1 79.62 92 SER A CA 1
ATOM 714 C C . SER A 1 92 ? -5.914 -7.926 -18.328 1 79.62 92 SER A C 1
ATOM 716 O O . SER A 1 92 ? -6.641 -7.195 -19.016 1 79.62 92 SER A O 1
ATOM 718 N N . ASN A 1 93 ? -6.238 -9.133 -18.047 1 78.81 93 ASN A N 1
ATOM 719 C CA . ASN A 1 93 ? -7.414 -9.758 -18.656 1 78.81 93 ASN A CA 1
ATOM 720 C C . ASN A 1 93 ? -8.523 -9.969 -17.625 1 78.81 93 ASN A C 1
ATOM 722 O O . ASN A 1 93 ? -9.508 -10.648 -17.906 1 78.81 93 ASN A O 1
ATOM 726 N N . MET A 1 94 ? -8.352 -9.391 -16.516 1 84.94 94 MET A N 1
ATOM 727 C CA . MET A 1 94 ? -9.297 -9.594 -15.414 1 84.94 94 MET A CA 1
ATOM 728 C C . MET A 1 94 ? -10.211 -8.383 -15.25 1 84.94 94 MET A C 1
ATOM 730 O O . MET A 1 94 ? -9.766 -7.242 -15.398 1 84.94 94 MET A O 1
ATOM 734 N N . ASN A 1 95 ? -11.453 -8.695 -15.062 1 85.56 95 ASN A N 1
ATOM 735 C CA . ASN A 1 95 ? -12.359 -7.617 -14.68 1 85.56 95 ASN A CA 1
ATOM 736 C C . ASN A 1 95 ? -11.859 -6.871 -13.445 1 85.56 95 ASN A C 1
ATOM 738 O O . ASN A 1 95 ? -11.594 -7.484 -12.414 1 85.56 95 ASN A O 1
ATOM 742 N N . PRO A 1 96 ? -11.68 -5.566 -13.555 1 77.56 96 PRO A N 1
ATOM 743 C CA . PRO A 1 96 ? -11.102 -4.812 -12.438 1 77.56 96 PRO A CA 1
ATOM 744 C C . PRO A 1 96 ? -11.961 -4.871 -11.172 1 77.56 96 PRO A C 1
ATOM 746 O O . PRO A 1 96 ? -11.453 -4.637 -10.07 1 77.56 96 PRO A O 1
ATOM 749 N N . PHE A 1 97 ? -13.18 -5.195 -11.328 1 82.25 97 PHE A N 1
ATOM 750 C CA . PHE A 1 97 ? -14.07 -5.188 -10.172 1 82.25 97 PHE A CA 1
ATOM 751 C C . PHE A 1 97 ? -14.32 -6.605 -9.672 1 82.25 97 PHE A C 1
ATOM 753 O O . PHE A 1 97 ? -15.086 -6.809 -8.727 1 82.25 97 PHE A O 1
ATOM 760 N N . LEU A 1 98 ? -13.633 -7.496 -10.219 1 89 98 LEU A N 1
ATOM 761 C CA . LEU A 1 98 ? -13.891 -8.906 -9.93 1 89 98 LEU A CA 1
ATOM 762 C C . LEU A 1 98 ? -13.727 -9.195 -8.438 1 89 98 LEU A C 1
ATOM 764 O O . LEU A 1 98 ? -14.625 -9.758 -7.812 1 89 98 LEU A O 1
ATOM 768 N N . LEU A 1 99 ? -12.609 -8.789 -7.852 1 85.25 99 LEU A N 1
ATOM 769 C CA . LEU A 1 99 ? -12.305 -9.117 -6.461 1 85.25 99 LEU A CA 1
ATOM 770 C C . LEU A 1 99 ? -13.297 -8.438 -5.52 1 85.25 99 LEU A C 1
ATOM 772 O O . LEU A 1 99 ? -13.703 -9.023 -4.52 1 85.25 99 LEU A O 1
ATOM 776 N N . MET A 1 100 ? -13.617 -7.27 -5.84 1 84.69 100 MET A N 1
ATOM 777 C CA . MET A 1 100 ? -14.609 -6.559 -5.035 1 84.69 100 MET A CA 1
ATOM 778 C C . MET A 1 100 ? -15.953 -7.277 -5.074 1 84.69 100 MET A C 1
ATOM 780 O O . MET A 1 100 ? -16.625 -7.406 -4.047 1 84.69 100 MET A O 1
ATOM 784 N N . GLU A 1 101 ? -16.375 -7.699 -6.246 1 90.06 101 GLU A N 1
ATOM 785 C CA . GLU A 1 101 ? -17.625 -8.422 -6.41 1 90.06 101 GLU A CA 1
ATOM 786 C C . GLU A 1 101 ? -17.625 -9.719 -5.609 1 90.06 101 GLU A C 1
ATOM 788 O O . GLU A 1 101 ? -18.625 -10.055 -4.953 1 90.06 101 GLU A O 1
ATOM 793 N N . ILE A 1 102 ? -16.516 -10.414 -5.68 1 94 102 ILE A N 1
ATOM 794 C CA . ILE A 1 102 ? -16.391 -11.672 -4.957 1 94 102 ILE A CA 1
ATOM 795 C C . ILE A 1 102 ? -16.469 -11.414 -3.453 1 94 102 ILE A C 1
ATOM 797 O O . ILE A 1 102 ? -17.172 -12.133 -2.732 1 94 102 ILE A O 1
ATOM 801 N N . GLN A 1 103 ? -15.805 -10.406 -2.988 1 89.31 103 GLN A N 1
ATOM 802 C CA . GLN A 1 103 ? -15.812 -10.047 -1.574 1 89.31 103 GLN A CA 1
ATOM 803 C C . GLN A 1 103 ? -17.219 -9.68 -1.104 1 89.31 103 GLN A C 1
ATOM 805 O O . GLN A 1 103 ? -17.656 -10.109 -0.032 1 89.31 103 GLN A O 1
ATOM 810 N N . ARG A 1 104 ? -17.922 -8.992 -1.852 1 90.12 104 ARG A N 1
ATOM 811 C CA . ARG A 1 104 ? -19.219 -8.445 -1.485 1 90.12 104 ARG A CA 1
ATOM 812 C C . ARG A 1 104 ? -20.312 -9.516 -1.558 1 90.12 104 ARG A C 1
ATOM 814 O O . ARG A 1 104 ? -21.172 -9.594 -0.683 1 90.12 104 ARG A O 1
ATOM 821 N N . TYR A 1 105 ? -20.328 -10.453 -2.572 1 93.56 105 TYR A N 1
ATOM 822 C CA . TYR A 1 105 ? -21.5 -11.266 -2.875 1 93.56 105 TYR A CA 1
ATOM 823 C C . TYR A 1 105 ? -21.203 -12.75 -2.664 1 93.56 105 TYR A C 1
ATOM 825 O O . TYR A 1 105 ? -22.141 -13.562 -2.605 1 93.56 105 TYR A O 1
ATOM 833 N N . TYR A 1 106 ? -19.969 -13.086 -2.535 1 95.56 106 TYR A N 1
ATOM 834 C CA . TYR A 1 106 ? -19.609 -14.5 -2.439 1 95.56 106 TYR A CA 1
ATOM 835 C C . TYR A 1 106 ? -18.562 -14.719 -1.355 1 95.56 106 TYR A C 1
ATOM 837 O O . TYR A 1 106 ? -17.422 -15.086 -1.65 1 95.56 106 TYR A O 1
ATOM 845 N N . PRO A 1 107 ? -18.938 -14.703 -0.144 1 94.19 107 PRO A N 1
ATOM 846 C CA . PRO A 1 107 ? -18 -14.742 0.988 1 94.19 107 PRO A CA 1
ATOM 847 C C . PRO A 1 107 ? -17.188 -16.031 1.033 1 94.19 107 PRO A C 1
ATOM 849 O O . PRO A 1 107 ? -16 -16 1.399 1 94.19 107 PRO A O 1
ATOM 852 N N . LYS A 1 108 ? -17.797 -17.062 0.706 1 95 108 LYS A N 1
ATOM 853 C CA . LYS A 1 108 ? -17.062 -18.328 0.723 1 95 108 LYS A CA 1
ATOM 854 C C . LYS A 1 108 ? -15.938 -18.312 -0.3 1 95 108 LYS A C 1
ATOM 856 O O . LYS A 1 108 ? -14.82 -18.75 0.001 1 95 108 LYS A O 1
ATOM 861 N N . ALA A 1 109 ? -16.219 -17.906 -1.477 1 95.56 109 ALA A N 1
ATOM 862 C CA . ALA A 1 109 ? -15.203 -17.781 -2.516 1 95.56 109 ALA A CA 1
ATOM 863 C C . ALA A 1 109 ? -14.102 -16.812 -2.092 1 95.56 109 ALA A C 1
ATOM 865 O O . ALA A 1 109 ? -12.922 -17.047 -2.346 1 95.56 109 ALA A O 1
ATOM 866 N N . TYR A 1 110 ? -14.453 -15.781 -1.462 1 93.5 110 TYR A N 1
ATOM 867 C CA . TYR A 1 110 ? -13.5 -14.773 -1.005 1 93.5 110 TYR A CA 1
ATOM 868 C C . TYR A 1 110 ? -12.578 -15.352 0.061 1 93.5 110 TYR A C 1
ATOM 870 O O . TYR A 1 110 ? -11.375 -15.055 0.079 1 93.5 110 TYR A O 1
ATOM 878 N N . GLU A 1 111 ? -13.125 -16.109 0.938 1 92.94 111 GLU A N 1
ATOM 879 C CA . GLU A 1 111 ? -12.312 -16.766 1.954 1 92.94 111 GLU A CA 1
ATOM 880 C C . GLU A 1 111 ? -11.258 -17.672 1.316 1 92.94 111 GLU A C 1
ATOM 882 O O . GLU A 1 111 ? -10.133 -17.766 1.812 1 92.94 111 GLU A O 1
ATOM 887 N N . ASN A 1 112 ? -11.68 -18.312 0.281 1 92.56 112 ASN A N 1
ATOM 888 C CA . ASN A 1 112 ? -10.727 -19.125 -0.46 1 92.56 112 ASN A CA 1
ATOM 889 C C . ASN A 1 112 ? -9.609 -18.281 -1.054 1 92.56 112 ASN A C 1
ATOM 891 O O . ASN A 1 112 ? -8.438 -18.672 -1.014 1 92.56 112 ASN A O 1
ATOM 895 N N . TYR A 1 113 ? -9.938 -17.172 -1.529 1 90.88 113 TYR A N 1
ATOM 896 C CA . TYR A 1 113 ? -8.953 -16.25 -2.072 1 90.88 113 TYR A CA 1
ATOM 897 C C . TYR A 1 113 ? -7.988 -15.773 -0.991 1 90.88 113 TYR A C 1
ATOM 899 O O . TYR A 1 113 ? -6.77 -15.781 -1.193 1 90.88 113 TYR A O 1
ATOM 907 N N . LEU A 1 114 ? -8.523 -15.422 0.12 1 86.19 114 LEU A N 1
ATOM 908 C CA . LEU A 1 114 ? -7.688 -14.945 1.22 1 86.19 114 LEU A CA 1
ATOM 909 C C . LEU A 1 114 ? -6.738 -16.047 1.691 1 86.19 114 LEU A C 1
ATOM 911 O O . LEU A 1 114 ? -5.57 -15.773 1.984 1 86.19 114 LEU A O 1
ATOM 915 N N . SER A 1 115 ? -7.266 -17.172 1.776 1 88.81 115 SER A N 1
ATOM 916 C CA . SER A 1 115 ? -6.449 -18.312 2.191 1 88.81 115 SER A CA 1
ATOM 917 C C . SER A 1 115 ? -5.312 -18.562 1.209 1 88.81 115 SER A C 1
ATOM 919 O O . SER A 1 115 ? -4.172 -18.797 1.617 1 88.81 115 SER A O 1
ATOM 921 N N . PHE A 1 116 ? -5.652 -18.578 -0.015 1 88.19 116 PHE A N 1
ATOM 922 C CA . PHE A 1 116 ? -4.648 -18.75 -1.061 1 88.19 116 PHE A CA 1
ATOM 923 C C . PHE A 1 116 ? -3.605 -17.625 -0.986 1 88.19 116 PHE A C 1
ATOM 925 O O . PHE A 1 116 ? -2.406 -17.891 -1.111 1 88.19 116 PHE A O 1
ATOM 932 N N . LYS A 1 117 ? -4.027 -16.422 -0.849 1 84.81 117 LYS A N 1
ATOM 933 C CA . LYS A 1 117 ? -3.145 -15.266 -0.736 1 84.81 117 LYS A CA 1
ATOM 934 C C . LYS A 1 117 ? -2.131 -15.453 0.389 1 84.81 117 LYS A C 1
ATOM 936 O O . LYS A 1 117 ? -0.929 -15.266 0.186 1 84.81 117 LYS A O 1
ATOM 941 N N . GLU A 1 118 ? -2.543 -15.891 1.479 1 84.06 118 GLU A N 1
ATOM 942 C CA . GLU A 1 118 ? -1.695 -16.062 2.654 1 84.06 118 GLU A CA 1
ATOM 943 C C . GLU A 1 118 ? -0.786 -17.281 2.494 1 84.06 118 GLU A C 1
ATOM 945 O O . GLU A 1 118 ? 0.426 -17.188 2.701 1 84.06 118 GLU A O 1
ATOM 950 N N . LYS A 1 119 ? -1.368 -18.328 2.051 1 86.38 119 LYS A N 1
ATOM 951 C CA . LYS A 1 119 ? -0.655 -19.609 2.07 1 86.38 119 LYS A CA 1
ATOM 952 C C . LYS A 1 119 ? 0.266 -19.734 0.861 1 86.38 119 LYS A C 1
ATOM 954 O O . LYS A 1 119 ? 1.304 -20.391 0.933 1 86.38 119 LYS A O 1
ATOM 959 N N . CYS A 1 120 ? -0.081 -19.125 -0.132 1 87.25 120 CYS A N 1
ATOM 960 C CA . CYS A 1 120 ? 0.699 -19.328 -1.347 1 87.25 120 CYS A CA 1
ATOM 961 C C . CYS A 1 120 ? 1.507 -18.078 -1.695 1 87.25 120 CYS A C 1
ATOM 963 O O . CYS A 1 120 ? 2.738 -18.125 -1.729 1 87.25 120 CYS A O 1
ATOM 965 N N . ILE A 1 121 ? 0.814 -17.016 -1.809 1 84.94 121 ILE A N 1
ATOM 966 C CA . ILE A 1 121 ? 1.484 -15.836 -2.352 1 84.94 121 ILE A CA 1
ATOM 967 C C . ILE A 1 121 ? 2.455 -15.273 -1.318 1 84.94 121 ILE A C 1
ATOM 969 O O . ILE A 1 121 ? 3.643 -15.094 -1.603 1 84.94 121 ILE A O 1
ATOM 973 N N . ILE A 1 122 ? 2.031 -15.055 -0.159 1 88.06 122 ILE A N 1
ATOM 974 C CA . ILE A 1 122 ? 2.871 -14.484 0.891 1 88.06 122 ILE A CA 1
ATOM 975 C C . ILE A 1 122 ? 3.996 -15.461 1.235 1 88.06 122 ILE A C 1
ATOM 977 O O . ILE A 1 122 ? 5.145 -15.055 1.42 1 88.06 122 ILE A O 1
ATOM 981 N N . ASN A 1 123 ? 3.654 -16.719 1.236 1 89.56 123 ASN A N 1
ATOM 982 C CA . ASN A 1 123 ? 4.668 -17.719 1.531 1 89.56 123 ASN A CA 1
ATOM 983 C C . ASN A 1 123 ? 5.746 -17.766 0.45 1 89.56 123 ASN A C 1
ATOM 985 O O . ASN A 1 123 ? 6.93 -17.906 0.754 1 89.56 123 ASN A O 1
ATOM 989 N N . SER A 1 124 ? 5.352 -17.719 -0.714 1 91.38 124 SER A N 1
ATOM 990 C CA . SER A 1 124 ? 6.312 -17.703 -1.812 1 91.38 124 SER A CA 1
ATOM 991 C C . SER A 1 124 ? 7.234 -16.484 -1.731 1 91.38 124 SER A C 1
ATOM 993 O O . SER A 1 124 ? 8.438 -16.609 -1.966 1 91.38 124 SER A O 1
ATOM 995 N N . MET A 1 125 ? 6.664 -15.383 -1.386 1 94 125 MET A N 1
ATOM 996 C CA . MET A 1 125 ? 7.469 -14.172 -1.235 1 94 125 MET A CA 1
ATOM 997 C C . MET A 1 125 ? 8.445 -14.312 -0.073 1 94 125 MET A C 1
ATOM 999 O O . MET A 1 125 ? 9.602 -13.898 -0.177 1 94 125 MET A O 1
ATOM 1003 N N . SER A 1 126 ? 7.965 -14.883 0.968 1 95.25 126 SER A N 1
ATOM 1004 C CA . SER A 1 126 ? 8.82 -15.133 2.125 1 95.25 126 SER A CA 1
ATOM 1005 C C . SER A 1 126 ? 10.008 -16.016 1.754 1 95.25 126 SER A C 1
ATOM 1007 O O . SER A 1 126 ? 11.148 -15.711 2.125 1 95.25 126 SER A O 1
ATOM 1009 N N . GLU A 1 127 ? 9.719 -16.984 1.027 1 95.44 127 GLU A N 1
ATOM 1010 C CA . GLU A 1 127 ? 10.781 -17.891 0.596 1 95.44 127 GLU A CA 1
ATOM 1011 C C . GLU A 1 127 ? 11.758 -17.172 -0.342 1 95.44 127 GLU A C 1
ATOM 1013 O O . GLU A 1 127 ? 12.969 -17.406 -0.272 1 95.44 127 GLU A O 1
ATOM 1018 N N . ASN A 1 128 ? 11.211 -16.422 -1.163 1 97.38 128 ASN A N 1
ATOM 1019 C CA . ASN A 1 128 ? 12.055 -15.648 -2.066 1 97.38 128 ASN A CA 1
ATOM 1020 C C . ASN A 1 128 ? 12.984 -14.719 -1.299 1 97.38 128 ASN A C 1
ATOM 1022 O O . ASN A 1 128 ? 14.18 -14.633 -1.607 1 97.38 128 ASN A O 1
ATOM 1026 N N . LEU A 1 129 ? 12.438 -14.008 -0.327 1 97.75 129 LEU A N 1
ATOM 1027 C CA . LEU A 1 129 ? 13.227 -13.07 0.466 1 97.75 129 LEU A CA 1
ATOM 1028 C C . LEU A 1 129 ? 14.328 -13.805 1.229 1 97.75 129 LEU A C 1
ATOM 1030 O O . LEU A 1 129 ? 15.469 -13.328 1.29 1 97.75 129 LEU A O 1
ATOM 1034 N N . LYS A 1 130 ? 14.016 -14.938 1.786 1 97.75 130 LYS A N 1
ATOM 1035 C CA . LYS A 1 130 ? 15.023 -15.75 2.471 1 97.75 130 LYS A CA 1
ATOM 1036 C C . LYS A 1 130 ? 16.141 -16.156 1.517 1 97.75 130 LYS A C 1
ATOM 1038 O O . LYS A 1 130 ? 17.312 -16.062 1.86 1 97.75 130 LYS A O 1
ATOM 1043 N N . TRP A 1 131 ? 15.75 -16.625 0.395 1 97.62 131 TRP A N 1
ATOM 1044 C CA . TRP A 1 131 ? 16.703 -17.016 -0.642 1 97.62 131 TRP A CA 1
ATOM 1045 C C . TRP A 1 131 ? 17.594 -15.844 -1.023 1 97.62 131 TRP A C 1
ATOM 1047 O O . TRP A 1 131 ? 18.812 -16 -1.114 1 97.62 131 TRP A O 1
ATOM 1057 N N . GLY A 1 132 ? 17.031 -14.672 -1.227 1 97.81 132 GLY A N 1
ATOM 1058 C CA . GLY A 1 132 ? 17.797 -13.492 -1.584 1 97.81 132 GLY A CA 1
ATOM 1059 C C . GLY A 1 132 ? 18.781 -13.062 -0.508 1 97.81 132 GLY A C 1
ATOM 1060 O O . GLY A 1 132 ? 19.875 -12.602 -0.812 1 97.81 132 GLY A O 1
ATOM 1061 N N . ILE A 1 133 ? 18.359 -13.172 0.724 1 97.5 133 ILE A N 1
ATOM 1062 C CA . ILE A 1 133 ? 19.234 -12.852 1.843 1 97.5 133 ILE A CA 1
ATOM 1063 C C . ILE A 1 133 ? 20.422 -13.828 1.861 1 97.5 133 ILE A C 1
ATOM 1065 O O . ILE A 1 133 ? 21.562 -13.414 2.006 1 97.5 133 ILE A O 1
ATOM 1069 N N . THR A 1 134 ? 20.125 -15.062 1.677 1 97.12 134 THR A N 1
ATOM 1070 C CA . THR A 1 134 ? 21.156 -16.094 1.677 1 97.12 134 THR A CA 1
ATOM 1071 C C . THR A 1 134 ? 22.156 -15.859 0.555 1 97.12 134 THR A C 1
ATOM 1073 O O . THR A 1 134 ? 23.359 -16.062 0.737 1 97.12 134 THR A O 1
ATOM 1076 N N . MET A 1 135 ? 21.703 -15.328 -0.547 1 96.56 135 MET A N 1
ATOM 1077 C CA . MET A 1 135 ? 22.562 -15.102 -1.708 1 96.56 135 MET A CA 1
ATOM 1078 C C . MET A 1 135 ? 23.266 -13.75 -1.612 1 96.56 135 MET A C 1
ATOM 1080 O O . MET A 1 135 ? 24.125 -13.43 -2.443 1 96.56 135 MET A O 1
ATOM 1084 N N . GLY A 1 136 ? 22.875 -12.922 -0.644 1 96.44 136 GLY A N 1
ATOM 1085 C CA . GLY A 1 136 ? 23.5 -11.625 -0.418 1 96.44 136 GLY A CA 1
ATOM 1086 C C . GLY A 1 136 ? 22.906 -10.523 -1.279 1 96.44 136 GLY A C 1
ATOM 1087 O O . GLY A 1 136 ? 23.438 -9.414 -1.323 1 96.44 136 GLY A O 1
ATOM 1088 N N . TYR A 1 137 ? 21.781 -10.812 -1.985 1 97.19 137 TYR A N 1
ATOM 1089 C CA . TYR A 1 137 ? 21.172 -9.828 -2.871 1 97.19 137 TYR A CA 1
ATOM 1090 C C . TYR A 1 137 ? 20.203 -8.938 -2.109 1 97.19 137 TYR A C 1
ATOM 1092 O O . TYR A 1 137 ? 19.891 -7.828 -2.547 1 97.19 137 TYR A O 1
ATOM 1100 N N . TYR A 1 138 ? 19.672 -9.477 -1.072 1 98 138 TYR A N 1
ATOM 1101 C CA . TYR A 1 138 ? 18.734 -8.727 -0.26 1 98 138 TYR A CA 1
ATOM 1102 C C . TYR A 1 138 ? 19.328 -8.367 1.093 1 98 138 TYR A C 1
ATOM 1104 O O . TYR A 1 138 ? 20.188 -9.094 1.609 1 98 138 TYR A O 1
ATOM 1112 N N . ARG A 1 139 ? 18.859 -7.219 1.618 1 96.31 139 ARG A N 1
ATOM 1113 C CA . ARG A 1 139 ? 19.344 -6.75 2.91 1 96.31 139 ARG A CA 1
ATOM 1114 C C . ARG A 1 139 ? 18.969 -7.723 4.023 1 96.31 139 ARG A C 1
ATOM 1116 O O . ARG A 1 139 ? 17.859 -8.242 4.055 1 96.31 139 ARG A O 1
ATOM 1123 N N . THR A 1 140 ? 19.891 -7.945 4.988 1 95.06 140 THR A N 1
ATOM 1124 C CA . THR A 1 140 ? 19.672 -8.922 6.047 1 95.06 140 THR A CA 1
ATOM 1125 C C . THR A 1 140 ? 18.766 -8.359 7.137 1 95.06 140 THR A C 1
ATOM 1127 O O . THR A 1 140 ? 18.188 -9.109 7.918 1 95.06 140 THR A O 1
ATOM 1130 N N . G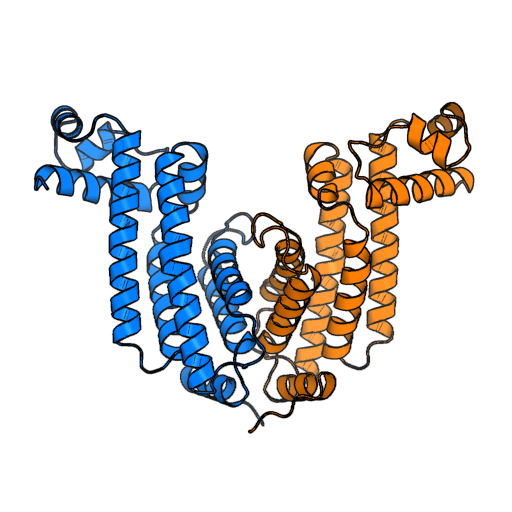LN A 1 141 ? 18.641 -7.074 7.195 1 93.25 141 GLN A N 1
ATOM 1131 C CA . GLN A 1 141 ? 17.922 -6.414 8.281 1 93.25 141 GLN A CA 1
ATOM 1132 C C . GLN A 1 141 ? 16.422 -6.348 8 1 93.25 141 GLN A C 1
ATOM 1134 O O . GLN A 1 141 ? 15.648 -5.934 8.859 1 93.25 141 GLN A O 1
ATOM 1139 N N . ILE A 1 142 ? 16.047 -6.836 6.809 1 95.62 142 ILE A N 1
ATOM 1140 C CA . ILE A 1 142 ? 14.633 -6.672 6.457 1 95.62 142 ILE A CA 1
ATOM 1141 C C . ILE A 1 142 ? 13.781 -7.645 7.266 1 95.62 142 ILE A C 1
ATOM 1143 O O . ILE A 1 142 ? 14.234 -8.742 7.602 1 95.62 142 ILE A O 1
ATOM 1147 N N . ASN A 1 143 ? 12.617 -7.219 7.645 1 95.25 143 ASN A N 1
ATOM 1148 C CA . ASN A 1 143 ? 11.617 -8.109 8.219 1 95.25 143 ASN A CA 1
ATOM 1149 C C . ASN A 1 143 ? 10.82 -8.828 7.129 1 95.25 143 ASN A C 1
ATOM 1151 O O . ASN A 1 143 ? 9.984 -8.227 6.461 1 95.25 143 ASN A O 1
ATOM 1155 N N . ILE A 1 144 ? 11.031 -10.117 7.047 1 95.75 144 ILE A N 1
ATOM 1156 C CA . ILE A 1 144 ? 10.539 -10.922 5.934 1 95.75 144 ILE A CA 1
ATOM 1157 C C . ILE A 1 144 ? 9.016 -10.922 5.934 1 95.75 144 ILE A C 1
ATOM 1159 O O . ILE A 1 144 ? 8.383 -10.766 4.883 1 95.75 144 ILE A O 1
ATOM 1163 N N . ASP A 1 145 ? 8.422 -11.047 7.031 1 92.06 145 ASP A N 1
ATOM 1164 C CA . ASP A 1 145 ? 6.969 -11.086 7.133 1 92.06 145 ASP A CA 1
ATOM 1165 C C . ASP A 1 145 ? 6.352 -9.766 6.68 1 92.06 145 ASP A C 1
ATOM 1167 O O . ASP A 1 145 ? 5.426 -9.758 5.863 1 92.06 145 ASP A O 1
ATOM 1171 N N . ILE A 1 146 ? 6.871 -8.633 7.121 1 92.94 146 ILE A N 1
ATOM 1172 C CA . ILE A 1 146 ? 6.355 -7.305 6.809 1 92.94 146 ILE A CA 1
ATOM 1173 C C . ILE A 1 146 ? 6.504 -7.031 5.316 1 92.94 146 ILE A C 1
ATOM 1175 O O . ILE A 1 146 ? 5.555 -6.594 4.66 1 92.94 146 ILE A O 1
ATOM 1179 N N . LEU A 1 147 ? 7.652 -7.371 4.766 1 95.62 147 LEU A N 1
ATOM 1180 C CA . LEU A 1 147 ? 7.914 -6.996 3.381 1 95.62 147 LEU A CA 1
ATOM 1181 C C . LEU A 1 147 ? 7.203 -7.945 2.42 1 95.62 147 LEU A C 1
ATOM 1183 O O . LEU A 1 147 ? 6.84 -7.555 1.308 1 95.62 147 LEU A O 1
ATOM 1187 N N . SER A 1 148 ? 6.984 -9.211 2.859 1 94.12 148 SER A N 1
ATOM 1188 C CA . SER A 1 148 ? 6.16 -10.094 2.041 1 94.12 148 SER A CA 1
ATOM 1189 C C . SER A 1 148 ? 4.742 -9.555 1.9 1 94.12 148 SER A C 1
ATOM 1191 O O . SER A 1 148 ? 4.18 -9.555 0.803 1 94.12 148 SER A O 1
ATOM 1193 N N . ARG A 1 149 ? 4.227 -9.086 2.93 1 90.44 149 ARG A N 1
ATOM 1194 C CA . ARG A 1 149 ? 2.881 -8.523 2.932 1 90.44 149 ARG A CA 1
ATOM 1195 C C . ARG A 1 149 ? 2.838 -7.207 2.166 1 90.44 149 ARG A C 1
ATOM 1197 O O . ARG A 1 149 ? 1.866 -6.922 1.463 1 90.44 149 ARG A O 1
ATOM 1204 N N . LEU A 1 150 ? 3.855 -6.41 2.35 1 93 150 LEU A N 1
ATOM 1205 C CA . LEU A 1 150 ? 3.936 -5.152 1.615 1 93 150 LEU A CA 1
ATOM 1206 C C . LEU A 1 150 ? 3.861 -5.395 0.111 1 93 150 LEU A C 1
ATOM 1208 O O . LEU A 1 150 ? 3.15 -4.688 -0.603 1 93 150 LEU A O 1
ATOM 1212 N N . ARG A 1 151 ? 4.629 -6.348 -0.362 1 93.12 151 ARG A N 1
ATOM 1213 C CA . ARG A 1 151 ? 4.633 -6.637 -1.793 1 93.12 151 ARG A CA 1
ATOM 1214 C C . ARG A 1 151 ? 3.234 -6.996 -2.283 1 93.12 151 ARG A C 1
ATOM 1216 O O . ARG A 1 151 ? 2.814 -6.562 -3.357 1 93.12 151 ARG A O 1
ATOM 1223 N N . MET A 1 152 ? 2.604 -7.762 -1.512 1 87.38 152 MET A N 1
ATOM 1224 C CA . MET A 1 152 ? 1.249 -8.172 -1.873 1 87.38 152 MET A CA 1
ATOM 1225 C C . MET A 1 152 ? 0.316 -6.965 -1.93 1 87.38 152 MET A C 1
ATOM 1227 O O . MET A 1 152 ? -0.468 -6.824 -2.869 1 87.38 152 MET A O 1
ATOM 1231 N N . GLU A 1 153 ? 0.399 -6.102 -0.977 1 86.5 153 GLU A N 1
ATOM 1232 C CA . GLU A 1 153 ? -0.416 -4.891 -0.95 1 86.5 153 GLU A CA 1
ATOM 1233 C C . GLU A 1 153 ? -0.107 -3.992 -2.143 1 86.5 153 GLU A C 1
ATOM 1235 O O . GLU A 1 153 ? -1.012 -3.387 -2.723 1 86.5 153 GLU A O 1
ATOM 1240 N N . GLN A 1 154 ? 1.129 -3.889 -2.453 1 90.38 154 GLN A N 1
ATOM 1241 C CA . GLN A 1 154 ? 1.526 -3.076 -3.598 1 90.38 154 GLN A CA 1
ATOM 1242 C C . GLN A 1 154 ? 0.869 -3.576 -4.883 1 90.38 154 GLN A C 1
ATOM 1244 O O . GLN A 1 154 ? 0.409 -2.777 -5.699 1 90.38 154 GLN A O 1
ATOM 1249 N N . VAL A 1 155 ? 0.863 -4.875 -5.07 1 86.19 155 VAL A N 1
ATOM 1250 C CA . VAL A 1 155 ? 0.275 -5.453 -6.277 1 86.19 155 VAL A CA 1
ATOM 1251 C C . VAL A 1 155 ? -1.212 -5.117 -6.34 1 86.19 155 VAL A C 1
ATOM 1253 O O . VAL A 1 155 ? -1.701 -4.629 -7.363 1 86.19 155 VAL A O 1
ATOM 1256 N N . GLU A 1 156 ? -1.889 -5.348 -5.289 1 79.75 156 GLU A N 1
ATOM 1257 C CA . GLU A 1 156 ? -3.322 -5.074 -5.254 1 79.75 156 GLU A CA 1
ATOM 1258 C C . GLU A 1 156 ? -3.604 -3.584 -5.438 1 79.75 156 GLU A C 1
ATOM 1260 O O . GLU A 1 156 ? -4.535 -3.207 -6.152 1 79.75 156 GLU A O 1
ATOM 1265 N N . TRP A 1 157 ? -2.809 -2.789 -4.719 1 83.06 157 TRP A N 1
ATOM 1266 C CA . TRP A 1 157 ? -2.957 -1.339 -4.797 1 83.06 157 TRP A CA 1
ATOM 1267 C C . TRP A 1 157 ? -2.801 -0.852 -6.234 1 83.06 157 TRP A C 1
ATOM 1269 O O . TRP A 1 157 ? -3.545 0.024 -6.684 1 83.06 157 TRP A O 1
ATOM 1279 N N . GLY A 1 158 ? -1.885 -1.414 -6.949 1 83.5 158 GLY A N 1
ATOM 1280 C CA . GLY A 1 158 ? -1.637 -1.017 -8.328 1 83.5 158 GLY A CA 1
ATOM 1281 C C . GLY A 1 158 ? -2.793 -1.331 -9.258 1 83.5 158 GLY A C 1
ATOM 1282 O O . GLY A 1 158 ? -2.947 -0.696 -10.305 1 83.5 158 GLY A O 1
ATOM 1283 N N . PHE A 1 159 ? -3.582 -2.207 -8.867 1 75.75 159 PHE A N 1
ATOM 1284 C CA . PHE A 1 159 ? -4.699 -2.609 -9.719 1 75.75 159 PHE A CA 1
ATOM 1285 C C . PHE A 1 159 ? -5.996 -1.96 -9.242 1 75.75 159 PHE A C 1
ATOM 1287 O O . PHE A 1 159 ? -7.051 -2.158 -9.852 1 75.75 159 PHE A O 1
ATOM 1294 N N . ASN A 1 160 ? -5.914 -1.228 -8.18 1 74.44 160 ASN A N 1
ATOM 1295 C CA . ASN A 1 160 ? -7.109 -0.57 -7.668 1 74.44 160 ASN A CA 1
ATOM 1296 C C . ASN A 1 160 ? -7.496 0.634 -8.523 1 74.44 160 ASN A C 1
ATOM 1298 O O . ASN A 1 160 ? -6.785 1.64 -8.547 1 74.44 160 ASN A O 1
ATOM 1302 N N . PRO A 1 161 ? -8.57 0.527 -9.203 1 70.56 161 PRO A N 1
ATOM 1303 C CA . PRO A 1 161 ? -8.945 1.602 -10.125 1 70.56 161 PRO A CA 1
ATOM 1304 C C . PRO A 1 161 ? -9.305 2.898 -9.406 1 70.56 161 PRO A C 1
ATOM 1306 O O . PRO A 1 161 ? -9.344 3.963 -10.023 1 70.56 161 PRO A O 1
ATOM 1309 N N . ARG A 1 162 ? -9.57 2.881 -8.133 1 69.06 162 ARG A N 1
ATOM 1310 C CA . ARG A 1 162 ? -9.914 4.082 -7.387 1 69.06 162 ARG A CA 1
ATOM 1311 C C . ARG A 1 162 ? -8.68 4.926 -7.102 1 69.06 162 ARG A C 1
ATOM 1313 O O . ARG A 1 162 ? -8.781 6.125 -6.836 1 69.06 162 ARG A O 1
ATOM 1320 N N . ILE A 1 163 ? -7.637 4.285 -7.117 1 71.81 163 ILE A N 1
ATOM 1321 C CA . ILE A 1 163 ? -6.398 4.965 -6.762 1 71.81 163 ILE A CA 1
ATOM 1322 C C . ILE A 1 163 ? -5.707 5.473 -8.023 1 71.81 163 ILE A C 1
ATOM 1324 O O . ILE A 1 163 ? -5.277 6.625 -8.086 1 71.81 163 ILE A O 1
ATOM 1328 N N . PHE A 1 164 ? -5.543 4.555 -8.906 1 72.12 164 PHE A N 1
ATOM 1329 C CA . PHE A 1 164 ? -4.914 4.918 -10.164 1 72.12 164 PHE A CA 1
ATOM 1330 C C . PHE A 1 164 ? -5.926 4.887 -11.305 1 72.12 164 PHE A C 1
ATOM 1332 O O . PHE A 1 164 ? -6.598 3.873 -11.516 1 72.12 164 PHE A O 1
ATOM 1339 N N . LYS A 1 165 ? -6.301 6.121 -11.594 1 59.31 165 LYS A N 1
ATOM 1340 C CA . LYS A 1 165 ? -7.344 6.281 -12.602 1 59.31 165 LYS A CA 1
ATOM 1341 C C . LYS A 1 165 ? -7.051 5.43 -13.836 1 59.31 165 LYS A C 1
ATOM 1343 O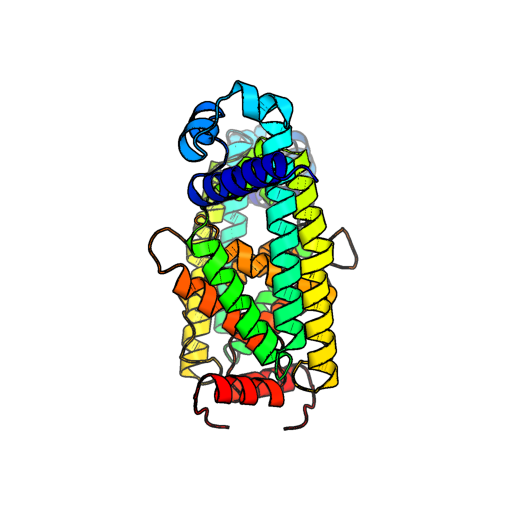 O . LYS A 1 165 ? -5.891 5.191 -14.172 1 59.31 165 LYS A O 1
ATOM 1348 N N . GLU A 1 166 ? -8.109 4.844 -14.727 1 55.06 166 GLU A N 1
ATOM 1349 C CA . GLU A 1 166 ? -8.336 3.834 -15.758 1 55.06 166 GLU A CA 1
ATOM 1350 C C . GLU A 1 166 ? -7.43 4.062 -16.969 1 55.06 166 GLU A C 1
ATOM 1352 O O . GLU A 1 166 ? -7.074 5.199 -17.281 1 55.06 166 GLU A O 1
ATOM 1357 N N . GLY A 1 167 ? -6.848 2.771 -17.688 1 52.88 167 GLY A N 1
ATOM 1358 C CA . GLY A 1 167 ? -6.344 2.463 -19.031 1 52.88 167 GLY A CA 1
ATOM 1359 C C . GLY A 1 167 ? -4.84 2.254 -19.062 1 52.88 167 GLY A C 1
ATOM 1360 O O . GLY A 1 167 ? -4.25 1.794 -18.078 1 52.88 167 GLY A O 1
ATOM 1361 N N . LYS A 1 168 ? -4.219 3.008 -20.016 1 51.75 168 LYS A N 1
ATOM 1362 C CA . LYS A 1 168 ? -2.855 2.898 -20.516 1 51.75 168 LYS A CA 1
ATOM 1363 C C . LYS A 1 168 ? -1.836 3.037 -19.391 1 51.75 168 LYS A C 1
ATOM 1365 O O . LYS A 1 168 ? -0.751 2.453 -19.453 1 51.75 168 LYS A O 1
ATOM 1370 N N . TYR A 1 169 ? -2.33 3.125 -17.969 1 64.31 169 TYR A N 1
ATOM 1371 C CA . TYR A 1 169 ? -1.525 3.666 -16.891 1 64.31 169 TYR A CA 1
ATOM 1372 C C . TYR A 1 169 ? -1.332 2.631 -15.781 1 64.31 169 TYR A C 1
ATOM 1374 O O . TYR A 1 169 ? -0.423 2.754 -14.961 1 64.31 169 TYR A O 1
ATOM 1382 N N . PHE A 1 170 ? -1.812 1.358 -16.094 1 74.5 170 PHE A N 1
ATOM 1383 C CA . PHE A 1 170 ? -1.7 0.335 -15.062 1 74.5 170 PHE A CA 1
ATOM 1384 C C . PHE A 1 170 ? -0.341 -0.351 -15.125 1 74.5 170 PHE A C 1
ATOM 1386 O O . PHE A 1 170 ? 0.286 -0.597 -14.094 1 74.5 170 PHE A O 1
ATOM 1393 N N . SER A 1 171 ? -0.012 -0.59 -16.375 1 78.06 171 SER A N 1
ATOM 1394 C CA . SER A 1 171 ? 1.271 -1.258 -16.562 1 78.06 171 SER A CA 1
ATOM 1395 C C . SER A 1 171 ? 2.418 -0.421 -16.016 1 78.06 171 SER A C 1
ATOM 1397 O O . SER A 1 171 ? 3.328 -0.952 -15.367 1 78.06 171 SER A O 1
ATOM 1399 N N . ASP A 1 172 ? 2.256 0.843 -16.219 1 84.5 172 ASP A N 1
ATOM 1400 C CA . ASP A 1 172 ? 3.305 1.732 -15.734 1 84.5 172 ASP A CA 1
ATOM 1401 C C . ASP A 1 172 ? 3.346 1.747 -14.203 1 84.5 172 ASP A C 1
ATOM 1403 O O . ASP A 1 172 ? 4.426 1.728 -13.609 1 84.5 172 ASP A O 1
ATOM 1407 N N . VAL A 1 173 ? 2.227 1.713 -13.633 1 89 173 VAL A N 1
ATOM 1408 C CA . VAL A 1 173 ? 2.129 1.729 -12.18 1 89 173 VAL A CA 1
ATOM 1409 C C . VAL A 1 173 ? 2.746 0.454 -11.609 1 89 173 VAL A C 1
ATOM 1411 O O . VAL A 1 173 ? 3.564 0.513 -10.688 1 89 173 VAL A O 1
ATOM 1414 N N . GLN A 1 174 ? 2.461 -0.614 -12.227 1 89.06 174 GLN A N 1
ATOM 1415 C CA . GLN A 1 174 ? 2.945 -1.895 -11.727 1 89.06 174 GLN A CA 1
ATOM 1416 C C . GLN A 1 174 ? 4.461 -2 -11.867 1 89.06 174 GLN A C 1
ATOM 1418 O O . GLN A 1 174 ? 5.137 -2.541 -10.984 1 89.06 174 GLN A O 1
ATOM 1423 N N . ILE A 1 175 ? 4.941 -1.528 -12.992 1 90.69 175 ILE A N 1
ATOM 1424 C CA . ILE A 1 175 ? 6.383 -1.574 -13.211 1 90.69 175 ILE A CA 1
ATOM 1425 C C . ILE A 1 175 ? 7.094 -0.714 -12.172 1 90.69 175 ILE A C 1
ATOM 1427 O O . ILE A 1 175 ? 8.109 -1.129 -11.602 1 90.69 175 ILE A O 1
ATOM 1431 N N . GLN A 1 176 ? 6.535 0.416 -11.859 1 93.19 176 GLN A N 1
ATOM 1432 C CA . GLN A 1 176 ? 7.121 1.305 -10.859 1 93.19 176 GLN A CA 1
ATOM 1433 C C . GLN A 1 176 ? 7.09 0.669 -9.469 1 93.19 176 GLN A C 1
ATOM 1435 O O . GLN A 1 176 ? 8.062 0.761 -8.719 1 93.19 176 GLN A O 1
ATOM 1440 N N . LEU A 1 177 ? 6.035 0.076 -9.172 1 94.12 177 LEU A N 1
ATOM 1441 C CA . LEU A 1 177 ? 5.902 -0.575 -7.875 1 94.12 177 LEU A CA 1
ATOM 1442 C C . LEU A 1 177 ? 6.863 -1.753 -7.758 1 94.12 177 LEU A C 1
ATOM 1444 O O . LEU A 1 177 ? 7.484 -1.95 -6.711 1 94.12 177 LEU A O 1
ATOM 1448 N N . LEU A 1 178 ? 6.984 -2.467 -8.852 1 94.56 178 LEU A N 1
ATOM 1449 C CA . LEU A 1 178 ? 7.895 -3.607 -8.867 1 94.56 178 LEU A CA 1
ATOM 1450 C C . LEU A 1 178 ? 9.336 -3.156 -8.664 1 94.56 178 LEU A C 1
ATOM 1452 O O . LEU A 1 178 ? 10.055 -3.701 -7.824 1 94.56 178 LEU A O 1
ATOM 1456 N N . GLU A 1 179 ? 9.695 -2.221 -9.422 1 95.56 179 GLU A N 1
ATOM 1457 C CA . GLU A 1 179 ? 11.062 -1.721 -9.336 1 95.56 179 GLU A CA 1
ATOM 1458 C C . GLU A 1 179 ? 11.352 -1.148 -7.953 1 95.56 179 GLU A C 1
ATOM 1460 O O . GLU A 1 179 ? 12.406 -1.42 -7.371 1 95.56 179 GLU A O 1
ATOM 1465 N N . HIS A 1 180 ? 10.391 -0.4 -7.508 1 97.5 180 HIS A N 1
ATOM 1466 C CA . HIS A 1 180 ? 10.562 0.156 -6.172 1 97.5 180 HIS A CA 1
ATOM 1467 C C . HIS A 1 180 ? 10.727 -0.948 -5.133 1 97.5 180 HIS A C 1
ATOM 1469 O O . HIS A 1 180 ? 11.57 -0.843 -4.238 1 97.5 180 HIS A O 1
ATOM 1475 N N . PHE A 1 181 ? 9.945 -1.939 -5.199 1 97.62 181 PHE A N 1
ATOM 1476 C CA . PHE A 1 181 ? 10.016 -3.031 -4.234 1 97.62 181 PHE A CA 1
ATOM 1477 C C . PHE A 1 181 ? 11.383 -3.711 -4.289 1 97.62 181 PHE A C 1
ATOM 1479 O O . PHE A 1 181 ? 12.023 -3.914 -3.258 1 97.62 181 PHE A O 1
ATOM 1486 N N . LEU A 1 182 ? 11.852 -4.004 -5.488 1 97.5 182 LEU A N 1
ATOM 1487 C CA . LEU A 1 182 ? 13.102 -4.727 -5.672 1 97.5 182 LEU A CA 1
ATOM 1488 C C . LEU A 1 182 ? 14.281 -3.914 -5.156 1 97.5 182 LEU A C 1
ATOM 1490 O O . LEU A 1 182 ? 15.086 -4.41 -4.359 1 97.5 182 LEU A O 1
ATOM 1494 N N . TYR A 1 183 ? 14.312 -2.721 -5.57 1 96.31 183 TYR A N 1
ATOM 1495 C CA . TYR A 1 183 ? 15.406 -1.885 -5.098 1 96.31 183 TYR A CA 1
ATOM 1496 C C . TYR A 1 183 ? 15.352 -1.723 -3.582 1 96.31 183 TYR A C 1
ATOM 1498 O O . TYR A 1 183 ? 16.391 -1.658 -2.922 1 96.31 183 TYR A O 1
ATOM 1506 N N . GLY A 1 184 ? 14.195 -1.674 -3.047 1 97.56 184 GLY A N 1
ATOM 1507 C CA . GLY A 1 184 ? 13.992 -1.423 -1.628 1 97.56 184 GLY A CA 1
ATOM 1508 C C . GLY A 1 184 ? 14.461 -2.566 -0.747 1 97.56 184 GLY A C 1
ATOM 1509 O O . GLY A 1 184 ? 14.781 -2.363 0.425 1 97.56 184 GLY A O 1
ATOM 1510 N N . ILE A 1 185 ? 14.508 -3.742 -1.281 1 97.88 185 ILE A N 1
ATOM 1511 C CA . ILE A 1 185 ? 14.891 -4.887 -0.466 1 97.88 185 ILE A CA 1
ATOM 1512 C C . ILE A 1 185 ? 16.344 -5.254 -0.75 1 97.88 185 ILE A C 1
ATOM 1514 O O . ILE A 1 185 ? 16.938 -6.07 -0.04 1 97.88 185 ILE A O 1
ATOM 1518 N N . CYS A 1 186 ? 16.984 -4.66 -1.685 1 96.75 186 CYS A N 1
ATOM 1519 C CA . CYS A 1 186 ? 18.266 -5.133 -2.207 1 96.75 186 CYS A CA 1
ATOM 1520 C C . CYS A 1 186 ? 19.422 -4.508 -1.447 1 96.75 186 CYS A C 1
ATOM 1522 O O . CYS A 1 186 ? 19.328 -3.365 -0.993 1 96.75 186 CYS A O 1
ATOM 1524 N N . THR A 1 187 ? 20.5 -5.242 -1.358 1 96.31 187 THR A N 1
ATOM 1525 C CA . THR A 1 187 ? 21.828 -4.723 -1.034 1 96.31 187 THR A CA 1
ATOM 1526 C C . THR A 1 187 ? 22.438 -4.008 -2.234 1 96.31 187 THR A C 1
ATOM 1528 O O . THR A 1 187 ? 21.812 -3.928 -3.299 1 96.31 187 THR A O 1
ATOM 1531 N N . LEU A 1 188 ? 23.672 -3.479 -2.008 1 95.12 188 LEU A N 1
ATOM 1532 C CA . LEU A 1 188 ? 24.391 -2.898 -3.143 1 95.12 188 LEU A CA 1
ATOM 1533 C C . LEU A 1 188 ? 24.594 -3.938 -4.238 1 95.12 188 LEU A C 1
ATOM 1535 O O . LEU A 1 188 ? 24.438 -3.635 -5.426 1 95.12 188 LEU A O 1
ATOM 1539 N N . LYS A 1 189 ? 24.891 -5.168 -3.809 1 95 189 LYS A N 1
ATOM 1540 C CA . LYS A 1 189 ? 25.078 -6.273 -4.746 1 95 189 LYS A CA 1
ATOM 1541 C C . LYS A 1 189 ? 23.797 -6.547 -5.523 1 95 189 LYS A C 1
ATOM 1543 O O . LYS A 1 189 ? 23.828 -6.723 -6.742 1 95 189 LYS A O 1
ATOM 1548 N N . GLY A 1 190 ? 22.703 -6.598 -4.832 1 96.06 190 GLY A N 1
ATOM 1549 C CA . GLY A 1 190 ? 21.406 -6.797 -5.473 1 96.06 190 GLY A CA 1
ATOM 1550 C C . GLY A 1 190 ? 21.016 -5.66 -6.395 1 96.06 190 GLY A C 1
ATOM 1551 O O . GLY A 1 190 ? 20.469 -5.887 -7.473 1 96.06 190 GLY A O 1
ATOM 1552 N N . HIS A 1 191 ? 21.25 -4.461 -5.941 1 96.12 191 HIS A N 1
ATOM 1553 C CA . HIS A 1 191 ? 20.984 -3.275 -6.75 1 96.12 191 HIS A CA 1
ATOM 1554 C C . HIS A 1 191 ? 21.703 -3.348 -8.086 1 96.12 191 HIS A C 1
ATOM 1556 O O . HIS A 1 191 ? 21.109 -3.08 -9.133 1 96.12 191 HIS A O 1
ATOM 1562 N N . LYS A 1 192 ? 22.922 -3.693 -8.062 1 94.69 192 LYS A N 1
ATOM 1563 C CA . LYS A 1 192 ? 23.719 -3.809 -9.281 1 94.69 192 LYS A CA 1
ATOM 1564 C C . LYS A 1 192 ? 23.172 -4.898 -10.195 1 94.69 192 LYS A C 1
ATOM 1566 O O . LYS A 1 192 ? 23.203 -4.762 -11.422 1 94.69 192 LYS A O 1
ATOM 1571 N N . LEU A 1 193 ? 22.734 -5.965 -9.617 1 95.19 193 LEU A N 1
ATOM 1572 C CA . LEU A 1 193 ? 22.156 -7.043 -10.414 1 95.19 193 LEU A CA 1
ATOM 1573 C C . LEU A 1 193 ? 20.891 -6.582 -11.125 1 95.19 193 LEU A C 1
ATOM 1575 O O . LEU A 1 193 ? 20.688 -6.906 -12.297 1 95.19 193 LEU A O 1
ATOM 1579 N N . ILE A 1 194 ? 20.016 -5.836 -10.422 1 95.12 194 ILE A N 1
ATOM 1580 C CA . ILE A 1 194 ? 18.828 -5.277 -11.047 1 95.12 194 ILE A CA 1
ATOM 1581 C C . ILE A 1 194 ? 19.234 -4.391 -12.227 1 95.12 194 ILE A C 1
ATOM 1583 O O . ILE A 1 194 ? 18.641 -4.477 -13.305 1 95.12 194 ILE A O 1
ATOM 1587 N N . ASN A 1 195 ? 20.234 -3.545 -11.93 1 93.25 195 ASN A N 1
ATOM 1588 C CA . ASN A 1 195 ? 20.719 -2.664 -12.984 1 93.25 195 ASN A CA 1
ATOM 1589 C C . ASN A 1 195 ? 21.188 -3.455 -14.195 1 93.25 195 ASN A C 1
ATOM 1591 O O . ASN A 1 195 ? 20.984 -3.037 -15.336 1 93.25 195 ASN A O 1
ATOM 1595 N N . LYS A 1 196 ? 21.797 -4.527 -13.969 1 93.12 196 LYS A N 1
ATOM 1596 C CA . LYS A 1 196 ? 22.25 -5.398 -15.047 1 93.12 196 LYS A CA 1
ATOM 1597 C C . LYS A 1 196 ? 21.062 -5.941 -15.844 1 93.12 196 LYS A C 1
ATOM 1599 O O . LYS A 1 196 ? 21.062 -5.906 -17.078 1 93.12 196 LYS A O 1
ATOM 1604 N N . TYR A 1 197 ? 20.031 -6.441 -15.133 1 92.38 197 TYR A N 1
ATOM 1605 C CA . TYR A 1 197 ? 18.828 -6.957 -15.789 1 92.38 197 TYR A CA 1
ATOM 1606 C C . TYR A 1 197 ? 18.156 -5.871 -16.609 1 92.38 197 TYR A C 1
ATOM 1608 O O . TYR A 1 197 ? 17.609 -6.145 -17.688 1 92.38 197 TYR A O 1
ATOM 1616 N N . LYS A 1 198 ? 18.234 -4.625 -16.156 1 91.12 198 LYS A N 1
ATOM 1617 C CA . LYS A 1 198 ? 17.531 -3.518 -16.797 1 91.12 198 LYS A CA 1
ATOM 1618 C C . LYS A 1 198 ? 18.438 -2.785 -17.781 1 91.12 198 LYS A C 1
ATOM 1620 O O . LYS A 1 198 ? 18 -1.846 -18.453 1 91.12 198 LYS A O 1
ATOM 1625 N N . GLN A 1 199 ? 19.719 -3.174 -17.781 1 89.38 199 GLN A N 1
ATOM 1626 C CA . GLN A 1 199 ? 20.719 -2.551 -18.656 1 89.38 199 GLN A CA 1
ATOM 1627 C C . GLN A 1 199 ? 20.859 -1.065 -18.344 1 89.38 199 GLN A C 1
ATOM 1629 O O . GLN A 1 199 ? 20.859 -0.229 -19.234 1 89.38 199 GLN A O 1
ATOM 1634 N N . ILE A 1 200 ? 20.844 -0.799 -17.109 1 86.81 200 ILE A N 1
ATOM 1635 C CA . ILE A 1 200 ? 21.062 0.553 -16.609 1 86.81 200 ILE A CA 1
ATOM 1636 C C . ILE A 1 200 ? 22.516 0.708 -16.141 1 86.81 200 ILE A C 1
ATOM 1638 O O . ILE A 1 200 ? 23.047 -0.166 -15.453 1 86.81 200 ILE A O 1
ATOM 1642 N N . GLN A 1 201 ? 23.094 1.781 -16.594 1 81.25 201 GLN A N 1
ATOM 1643 C CA . GLN A 1 201 ? 24.438 2.127 -16.125 1 81.25 201 GLN A CA 1
ATOM 1644 C C . GLN A 1 201 ? 24.375 3.242 -15.086 1 81.25 201 GLN A C 1
ATOM 1646 O O . GLN A 1 201 ? 23.844 4.32 -15.352 1 81.25 201 GLN A O 1
ATOM 1651 N N . GLU A 1 202 ? 24.672 2.889 -13.922 1 83.44 202 GLU A N 1
ATOM 1652 C CA . GLU A 1 202 ? 24.703 3.869 -12.836 1 83.44 202 GLU A CA 1
ATOM 1653 C C . GLU A 1 202 ? 26.125 4.156 -12.383 1 83.44 202 GLU A C 1
ATOM 1655 O O . GLU A 1 202 ? 26.953 3.246 -12.312 1 83.44 202 GLU A O 1
ATOM 1660 N N . GLU A 1 203 ? 26.406 5.492 -12.25 1 73.19 203 GLU A N 1
ATOM 1661 C CA . GLU A 1 203 ? 27.734 5.875 -11.758 1 73.19 203 GLU A CA 1
ATOM 1662 C C . GLU A 1 203 ? 27.875 5.539 -10.273 1 73.19 203 GLU A C 1
ATOM 1664 O O . GLU A 1 203 ? 26.953 5.758 -9.492 1 73.19 203 GLU A O 1
ATOM 1669 N N . GLU A 1 204 ? 28.984 4.816 -9.922 1 66.06 204 GLU A N 1
ATOM 1670 C CA . GLU A 1 204 ? 29.203 4.375 -8.547 1 66.06 204 GLU A CA 1
ATOM 1671 C C . GLU A 1 204 ? 29.828 5.484 -7.699 1 66.06 204 GLU A C 1
ATOM 1673 O O . GLU A 1 204 ? 30.625 6.281 -8.203 1 66.06 204 GLU A O 1
ATOM 1678 N N . MET B 1 1 ? -9.422 35.688 15.133 1 51.75 1 MET B N 1
ATOM 1679 C CA . MET B 1 1 ? -10.227 34.594 15.648 1 51.75 1 MET B CA 1
ATOM 1680 C C . MET B 1 1 ? -10.312 34.656 17.172 1 51.75 1 MET B C 1
ATOM 1682 O O . MET B 1 1 ? -9.391 35.125 17.828 1 51.75 1 MET B O 1
ATOM 1686 N N . ASP B 1 2 ? -11.492 34.531 17.703 1 79.25 2 ASP B N 1
ATOM 1687 C CA . ASP B 1 2 ? -11.859 34.625 19.109 1 79.25 2 ASP B CA 1
ATOM 1688 C C . ASP B 1 2 ? -11.078 33.625 19.953 1 79.25 2 ASP B C 1
ATOM 1690 O O . ASP B 1 2 ? -10.914 32.469 19.562 1 79.25 2 ASP B O 1
ATOM 1694 N N . GLU B 1 3 ? -10.188 34.125 20.844 1 89.94 3 GLU B N 1
ATOM 1695 C CA . GLU B 1 3 ? -9.344 33.375 21.766 1 89.94 3 GLU B CA 1
ATOM 1696 C C . GLU B 1 3 ? -10.094 32.188 22.328 1 89.94 3 GLU B C 1
ATOM 1698 O O . GLU B 1 3 ? -9.539 31.078 22.438 1 89.94 3 GLU B O 1
ATOM 1703 N N . MET B 1 4 ? -11.344 32.438 22.672 1 91.25 4 MET B N 1
ATOM 1704 C CA . MET B 1 4 ? -12.156 31.359 23.234 1 91.25 4 MET B CA 1
ATOM 1705 C C . MET B 1 4 ? -12.453 30.281 22.188 1 91.25 4 MET B C 1
ATOM 1707 O O . MET B 1 4 ? -12.383 29.094 22.484 1 91.25 4 MET B O 1
ATOM 1711 N N . LYS B 1 5 ? -12.758 30.703 21.031 1 94 5 LYS B N 1
ATOM 1712 C CA . LYS B 1 5 ? -13.031 29.766 19.938 1 94 5 LYS B CA 1
ATOM 1713 C C . LYS B 1 5 ? -11.82 28.875 19.672 1 94 5 LYS B C 1
ATOM 1715 O O . LYS B 1 5 ? -11.961 27.656 19.516 1 94 5 LYS B O 1
ATOM 1720 N N . ASN B 1 6 ? -10.688 29.453 19.656 1 94.5 6 ASN B N 1
ATOM 1721 C CA . ASN B 1 6 ? -9.453 28.719 19.406 1 94.5 6 ASN B CA 1
ATOM 1722 C C . ASN B 1 6 ? -9.18 27.719 20.531 1 94.5 6 ASN B C 1
ATOM 1724 O O . ASN B 1 6 ? -8.711 26.594 20.281 1 94.5 6 ASN B O 1
ATOM 1728 N N . ARG B 1 7 ? -9.461 28.188 21.672 1 94.88 7 ARG B N 1
ATOM 1729 C CA . ARG B 1 7 ? -9.281 27.312 22.828 1 94.88 7 ARG B CA 1
ATOM 1730 C C . ARG B 1 7 ? -10.195 26.094 22.734 1 94.88 7 ARG B C 1
ATOM 1732 O O . ARG B 1 7 ? -9.773 24.969 23 1 94.88 7 ARG B O 1
ATOM 1739 N N . ILE B 1 8 ? -11.414 26.312 22.359 1 95.62 8 ILE B N 1
ATOM 1740 C CA . ILE B 1 8 ? -12.406 25.25 22.234 1 95.62 8 ILE B CA 1
ATOM 1741 C C . ILE B 1 8 ? -11.977 24.281 21.141 1 95.62 8 ILE B C 1
ATOM 1743 O O . ILE B 1 8 ? -11.969 23.062 21.359 1 95.62 8 ILE B O 1
ATOM 1747 N N . ILE B 1 9 ? -11.539 24.812 20.062 1 96.5 9 ILE B N 1
ATOM 1748 C CA . ILE B 1 9 ? -11.164 24 18.906 1 96.5 9 ILE B CA 1
ATOM 1749 C C . ILE B 1 9 ? -9.914 23.188 19.234 1 96.5 9 ILE B C 1
ATOM 1751 O O . ILE B 1 9 ? -9.859 21.984 18.984 1 96.5 9 ILE B O 1
ATOM 1755 N N . SER B 1 10 ? -8.938 23.797 19.812 1 95.56 10 SER B N 1
ATOM 1756 C CA . SER B 1 10 ? -7.691 23.125 20.172 1 95.56 10 SER B CA 1
ATOM 1757 C C . SER B 1 10 ? -7.934 22.047 21.219 1 95.56 10 SER B C 1
ATOM 1759 O O . SER B 1 10 ? -7.34 20.969 21.156 1 95.56 10 SER B O 1
ATOM 1761 N N . GLY B 1 11 ? -8.711 22.391 22.188 1 94.88 11 GLY B N 1
ATOM 1762 C CA . GLY B 1 11 ? -9.062 21.391 23.188 1 94.88 11 GLY B CA 1
ATOM 1763 C C . GLY B 1 11 ? -9.781 20.188 22.625 1 94.88 11 GLY B C 1
ATOM 1764 O O . GLY B 1 11 ? -9.469 19.047 22.953 1 94.88 11 GLY B O 1
ATOM 1765 N N . ALA B 1 12 ? -10.758 20.453 21.797 1 96 12 ALA B N 1
ATOM 1766 C CA . ALA B 1 12 ? -11.492 19.375 21.141 1 96 12 ALA B CA 1
ATOM 1767 C C . ALA B 1 12 ? -10.562 18.531 20.281 1 96 12 ALA B C 1
ATOM 1769 O O . ALA B 1 12 ? -10.664 17.312 20.266 1 96 12 ALA B O 1
ATOM 1770 N N . GLU B 1 13 ? -9.688 19.172 19.531 1 95.31 13 GLU B N 1
ATOM 1771 C CA . GLU B 1 13 ? -8.727 18.484 18.672 1 95.31 13 GLU B CA 1
ATOM 1772 C C . GLU B 1 13 ? -7.906 17.469 19.469 1 95.31 13 GLU B C 1
ATOM 1774 O O . GLU B 1 13 ? -7.746 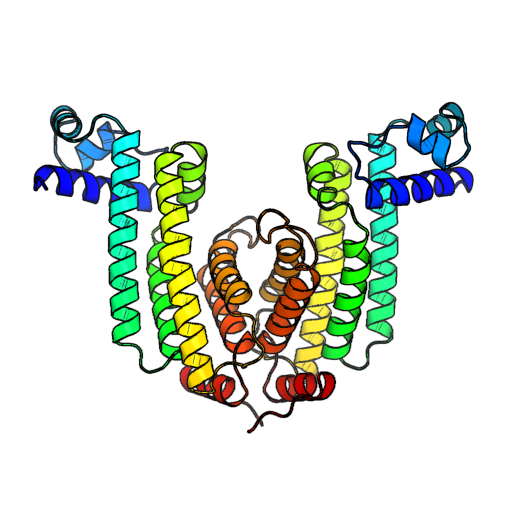16.328 19.031 1 95.31 13 GLU B O 1
ATOM 1779 N N . SER B 1 14 ? -7.414 17.922 20.609 1 93.44 14 SER B N 1
ATOM 1780 C CA . SER B 1 14 ? -6.613 17.031 21.453 1 93.44 14 SER B CA 1
ATOM 1781 C C . SER B 1 14 ? -7.426 15.836 21.938 1 93.44 14 SER B C 1
ATOM 1783 O O . SER B 1 14 ? -6.918 14.711 21.969 1 93.44 14 SER B O 1
ATOM 1785 N N . LEU B 1 15 ? -8.633 16.078 22.266 1 94.38 15 LEU B N 1
ATOM 1786 C CA . LEU B 1 15 ? -9.508 15 22.734 1 94.38 15 LEU B CA 1
ATOM 1787 C C . LEU B 1 15 ? -9.828 14.031 21.594 1 94.38 15 LEU B C 1
ATOM 1789 O O . LEU B 1 15 ? -9.75 12.812 21.781 1 94.38 15 LEU B O 1
ATOM 1793 N N . PHE B 1 16 ? -10.18 14.578 20.469 1 95 16 PHE B N 1
ATOM 1794 C CA . PHE B 1 16 ? -10.523 13.75 19.328 1 95 16 PHE B CA 1
ATOM 1795 C C . PHE B 1 16 ? -9.328 12.906 18.891 1 95 16 PHE B C 1
ATOM 1797 O O . PHE B 1 16 ? -9.492 11.734 18.547 1 95 16 PHE B O 1
ATOM 1804 N N . LEU B 1 17 ? -8.18 13.484 18.891 1 91.56 17 LEU B N 1
ATOM 1805 C CA . LEU B 1 17 ? -6.973 12.773 18.484 1 91.56 17 LEU B CA 1
ATOM 1806 C C . LEU B 1 17 ? -6.703 11.586 19.406 1 91.56 17 LEU B C 1
ATOM 1808 O O . LEU B 1 17 ? -6.359 10.5 18.938 1 91.56 17 LEU B O 1
ATOM 1812 N N . ALA B 1 18 ? -6.938 11.789 20.641 1 89.44 18 ALA B N 1
ATOM 1813 C CA . ALA B 1 18 ? -6.578 10.789 21.641 1 89.44 18 ALA B CA 1
ATOM 1814 C C . ALA B 1 18 ? -7.668 9.727 21.766 1 89.44 18 ALA B C 1
ATOM 1816 O O . ALA B 1 18 ? -7.375 8.539 21.938 1 89.44 18 ALA B O 1
ATOM 1817 N N . TYR B 1 19 ? -8.945 10.164 21.578 1 91.31 19 TYR B N 1
ATOM 1818 C CA . TYR B 1 19 ? -10.008 9.242 21.984 1 91.31 19 TYR B CA 1
ATOM 1819 C C . TYR B 1 19 ? -10.969 8.969 20.828 1 91.31 19 TYR B C 1
ATOM 1821 O O . TYR B 1 19 ? -11.883 8.148 20.969 1 91.31 19 TYR B O 1
ATOM 1829 N N . GLY B 1 20 ? -10.703 9.586 19.75 1 92.12 20 GLY B N 1
ATOM 1830 C CA . GLY B 1 20 ? -11.656 9.469 18.656 1 92.12 20 GLY B CA 1
ATOM 1831 C C . GLY B 1 20 ? -12.758 10.508 18.719 1 92.12 20 GLY B C 1
ATOM 1832 O O . GLY B 1 20 ? -12.844 11.281 19.672 1 92.12 20 GLY B O 1
ATOM 1833 N N . VAL B 1 21 ? -13.594 10.492 17.672 1 94.5 21 VAL B N 1
ATOM 1834 C CA . VAL B 1 21 ? -14.609 11.531 17.562 1 94.5 21 VAL B CA 1
ATOM 1835 C C . VAL B 1 21 ? -15.961 10.977 18.031 1 94.5 21 VAL B C 1
ATOM 1837 O O . VAL B 1 21 ? -16.75 11.695 18.656 1 94.5 21 VAL B O 1
ATOM 1840 N N . LYS B 1 22 ? -16.141 9.758 17.766 1 91 22 LYS B N 1
ATOM 1841 C CA . LYS B 1 22 ? -17.453 9.156 18.047 1 91 22 LYS B CA 1
ATOM 1842 C C . LYS B 1 22 ? -17.719 9.102 19.547 1 91 22 LYS B C 1
ATOM 1844 O O . LYS B 1 22 ? -18.828 9.383 20 1 91 22 LYS B O 1
ATOM 1849 N N . SER B 1 23 ? -16.781 8.812 20.312 1 88.19 23 SER B N 1
ATOM 1850 C CA . SER B 1 23 ? -16.953 8.547 21.734 1 88.19 23 SER B CA 1
ATOM 1851 C C . SER B 1 23 ? -16.984 9.844 22.547 1 88.19 23 SER B C 1
ATOM 1853 O O . SER B 1 23 ? -17.438 9.859 23.688 1 88.19 23 SER B O 1
ATOM 1855 N N . ILE B 1 24 ? -16.516 10.883 22 1 94.19 24 ILE B N 1
ATOM 1856 C CA . ILE B 1 24 ? -16.391 12.133 22.734 1 94.19 24 ILE B CA 1
ATOM 1857 C C . ILE B 1 24 ? -17.656 12.969 22.547 1 94.19 24 ILE B C 1
ATOM 1859 O O . ILE B 1 24 ? -18.016 13.305 21.422 1 94.19 24 ILE B O 1
ATOM 1863 N N . THR B 1 25 ? -18.359 13.25 23.609 1 92.81 25 THR B N 1
ATOM 1864 C CA . THR B 1 25 ? -19.562 14.086 23.562 1 92.81 25 THR B CA 1
ATOM 1865 C C . THR B 1 25 ? -19.203 15.547 23.828 1 92.81 25 THR B C 1
ATOM 1867 O O . THR B 1 25 ? -18.109 15.852 24.297 1 92.81 25 THR B O 1
ATOM 1870 N N . MET B 1 26 ? -20.141 16.438 23.5 1 94.81 26 MET B N 1
ATOM 1871 C CA . MET B 1 26 ? -19.938 17.859 23.766 1 94.81 26 MET B CA 1
ATOM 1872 C C . MET B 1 26 ? -19.828 18.125 25.266 1 94.81 26 MET B C 1
ATOM 1874 O O . MET B 1 26 ? -19.094 19.031 25.688 1 94.81 26 MET B O 1
ATOM 1878 N N . ASP B 1 27 ? -20.469 17.281 26.031 1 94.5 27 ASP B N 1
ATOM 1879 C CA . ASP B 1 27 ? -20.359 17.391 27.484 1 94.5 27 ASP B CA 1
ATOM 1880 C C . ASP B 1 27 ? -18.938 17.078 27.953 1 94.5 27 ASP B C 1
ATOM 1882 O O . ASP B 1 27 ? -18.422 17.75 28.844 1 94.5 27 ASP B O 1
ATOM 1886 N N . GLU B 1 28 ? -18.344 16.156 27.391 1 94.06 28 GLU B N 1
ATOM 1887 C CA . GLU B 1 28 ? -16.984 15.781 27.734 1 94.06 28 GLU B CA 1
ATOM 1888 C C . GLU B 1 28 ? -15.984 16.859 27.328 1 94.06 28 GLU B C 1
ATOM 1890 O O . GLU B 1 28 ? -15.016 17.125 28.047 1 94.06 28 GLU B O 1
ATOM 1895 N N . VAL B 1 29 ? -16.25 17.438 26.156 1 95.94 29 VAL B N 1
ATOM 1896 C CA . VAL B 1 29 ? -15.414 18.547 25.703 1 95.94 29 VAL B CA 1
ATOM 1897 C C . VAL B 1 29 ? -15.5 19.703 26.688 1 95.94 29 VAL B C 1
ATOM 1899 O O . VAL B 1 29 ? -14.477 20.266 27.094 1 95.94 29 VAL B O 1
ATOM 1902 N N . ALA B 1 30 ? -16.656 20.016 27.078 1 96.25 30 ALA B N 1
ATOM 1903 C CA . ALA B 1 30 ? -16.891 21.094 28.031 1 96.25 30 ALA B CA 1
ATOM 1904 C C . ALA B 1 30 ? -16.172 20.828 29.344 1 96.25 30 ALA B C 1
ATOM 1906 O O . ALA B 1 30 ? -15.492 21.719 29.891 1 96.25 30 ALA B O 1
ATOM 1907 N N . LYS B 1 31 ? -16.281 19.641 29.828 1 95.56 31 LYS B N 1
ATOM 1908 C CA . LYS B 1 31 ? -15.68 19.234 31.094 1 95.56 31 LYS B CA 1
ATOM 1909 C C . LYS B 1 31 ? -14.156 19.344 31.031 1 95.56 31 LYS B C 1
ATOM 1911 O O . LYS B 1 31 ? -13.531 19.891 31.938 1 95.56 31 LYS B O 1
ATOM 1916 N N . LYS B 1 32 ? -13.641 18.906 30.016 1 92.94 32 LYS B N 1
ATOM 1917 C CA . LYS B 1 32 ? -12.188 18.906 29.859 1 92.94 32 LYS B CA 1
ATOM 1918 C C . LYS B 1 32 ? -11.641 20.328 29.766 1 92.94 32 LYS B C 1
ATOM 1920 O O . LYS B 1 32 ? -10.539 20.594 30.234 1 92.94 32 LYS B O 1
ATOM 1925 N N . LEU B 1 33 ? -12.43 21.172 29.109 1 94.56 33 LEU B N 1
ATOM 1926 C CA . LEU B 1 33 ? -11.969 22.531 28.875 1 94.56 33 LEU B CA 1
ATOM 1927 C C . LEU B 1 33 ? -12.367 23.438 30.031 1 94.56 33 LEU B C 1
ATOM 1929 O O . LEU B 1 33 ? -11.914 24.578 30.125 1 94.56 33 LEU B O 1
ATOM 1933 N N . GLY B 1 34 ? -13.195 22.922 30.906 1 95.12 34 GLY B N 1
ATOM 1934 C CA . GLY B 1 34 ? -13.656 23.734 32.031 1 95.12 34 GLY B CA 1
ATOM 1935 C C . GLY B 1 34 ? -14.578 24.859 31.625 1 95.12 34 GLY B C 1
ATOM 1936 O O . GLY B 1 34 ? -14.469 25.984 32.125 1 95.12 34 GLY B O 1
ATOM 1937 N N . VAL B 1 35 ? -15.352 24.703 30.625 1 95.31 35 VAL B N 1
ATOM 1938 C CA . VAL B 1 35 ? -16.328 25.688 30.172 1 95.31 35 VAL B CA 1
ATOM 1939 C C . VAL B 1 35 ? -17.719 25.031 30.109 1 95.31 35 VAL B C 1
ATOM 1941 O O . VAL B 1 35 ? -17.844 23.812 30.234 1 95.31 35 VAL B O 1
ATOM 1944 N N . SER B 1 36 ? -18.75 25.844 30.031 1 93.88 36 SER B N 1
ATOM 1945 C CA . SER B 1 36 ? -20.094 25.297 29.891 1 93.88 36 SER B CA 1
ATOM 1946 C C . SER B 1 36 ? -20.391 24.891 28.453 1 93.88 36 SER B C 1
ATOM 1948 O O . SER B 1 36 ? -19.766 25.422 27.531 1 93.88 36 SER B O 1
ATOM 1950 N N . LYS B 1 37 ? -21.328 24.016 28.344 1 94.38 37 LYS B N 1
ATOM 1951 C CA . LYS B 1 37 ? -21.781 23.641 27 1 94.38 37 LYS B CA 1
ATOM 1952 C C . LYS B 1 37 ? -22.328 24.844 26.25 1 94.38 37 LYS B C 1
ATOM 1954 O O . LYS B 1 37 ? -22.125 24.984 25.047 1 94.38 37 LYS B O 1
ATOM 1959 N N . LYS B 1 38 ? -22.969 25.609 26.938 1 94.31 38 LYS B N 1
ATOM 1960 C CA . LYS B 1 38 ? -23.531 26.828 26.375 1 94.31 38 LYS B CA 1
ATOM 1961 C C . LYS B 1 38 ? -22.438 27.703 25.766 1 94.31 38 LYS B C 1
ATOM 1963 O O . LYS B 1 38 ? -22.609 28.266 24.688 1 94.31 38 LYS B O 1
ATOM 1968 N N . THR B 1 39 ? -21.391 27.828 26.453 1 94.19 39 THR B N 1
ATOM 1969 C CA . THR B 1 39 ? -20.25 28.594 25.984 1 94.19 39 THR B CA 1
ATOM 1970 C C . THR B 1 39 ? -19.703 28.016 24.688 1 94.19 39 THR B C 1
ATOM 1972 O O . THR B 1 39 ? -19.375 28.766 23.766 1 94.19 39 THR B O 1
ATOM 1975 N N . ILE B 1 40 ? -19.625 26.703 24.578 1 95.81 40 ILE B N 1
ATOM 1976 C CA . ILE B 1 40 ? -19.125 26.047 23.375 1 95.81 40 ILE B CA 1
ATOM 1977 C C . ILE B 1 40 ? -20.047 26.359 22.203 1 95.81 40 ILE B C 1
ATOM 1979 O O . ILE B 1 40 ? -19.578 26.719 21.109 1 95.81 40 ILE B O 1
ATOM 1983 N N . TYR B 1 41 ? -21.328 26.391 22.453 1 95.06 41 TYR B N 1
ATOM 1984 C CA . TYR B 1 41 ? -22.312 26.547 21.391 1 95.06 41 TYR B CA 1
ATOM 1985 C C . TYR B 1 41 ? -22.391 28 20.922 1 95.06 41 TYR B C 1
ATOM 1987 O O . TYR B 1 41 ? -22.969 28.297 19.875 1 95.06 41 TYR B O 1
ATOM 1995 N N . GLN B 1 42 ? -21.812 28.844 21.625 1 95.31 42 GLN B N 1
ATOM 1996 C CA . GLN B 1 42 ? -21.672 30.234 21.188 1 95.31 42 GLN B CA 1
ATOM 1997 C C . GLN B 1 42 ? -20.656 30.359 20.062 1 95.31 42 GLN B C 1
ATOM 1999 O O . GLN B 1 42 ? -20.672 31.328 19.297 1 95.31 42 GLN B O 1
ATOM 2004 N N . HIS B 1 43 ? -19.859 29.422 20.031 1 95.12 43 HIS B N 1
ATOM 2005 C CA . HIS B 1 43 ? -18.734 29.531 19.094 1 95.12 43 HIS B CA 1
ATOM 2006 C C . HIS B 1 43 ? -18.812 28.469 18.016 1 95.12 43 HIS B C 1
ATOM 2008 O O . HIS B 1 43 ? -18.219 28.609 16.953 1 95.12 43 HIS B O 1
ATOM 2014 N N . VAL B 1 44 ? -19.484 27.344 18.281 1 95.94 44 VAL B N 1
ATOM 2015 C CA . VAL B 1 44 ? -19.672 26.266 17.312 1 95.94 44 VAL B CA 1
ATOM 2016 C C . VAL B 1 44 ? -21.125 25.797 17.344 1 95.94 44 VAL B C 1
ATOM 2018 O O . VAL B 1 44 ? -21.703 25.641 18.422 1 95.94 44 VAL B O 1
ATOM 2021 N N . SER B 1 45 ? -21.656 25.516 16.234 1 95 45 SER B N 1
ATOM 2022 C CA . SER B 1 45 ? -23.078 25.219 16.125 1 95 45 SER B CA 1
ATOM 2023 C C . SER B 1 45 ? -23.3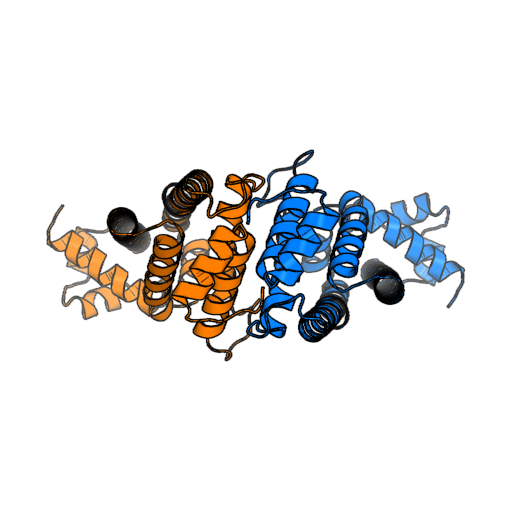75 23.781 16.531 1 95 45 SER B C 1
ATOM 2025 O O . SER B 1 45 ? -24.438 23.5 17.094 1 95 45 SER B O 1
ATOM 2027 N N . ASP B 1 46 ? -22.562 22.922 16.172 1 95 46 ASP B N 1
ATOM 2028 C CA . ASP B 1 46 ? -22.766 21.5 16.453 1 95 46 ASP B CA 1
ATOM 2029 C C . ASP B 1 46 ? -21.453 20.734 16.422 1 95 46 ASP B C 1
ATOM 2031 O O . ASP B 1 46 ? -20.391 21.328 16.234 1 95 46 ASP B O 1
ATOM 2035 N N . LYS B 1 47 ? -21.547 19.484 16.734 1 94.81 47 LYS B N 1
ATOM 2036 C CA . LYS B 1 47 ? -20.359 18.641 16.781 1 94.81 47 LYS B CA 1
ATOM 2037 C C . LYS B 1 47 ? -19.688 18.578 15.414 1 94.81 47 LYS B C 1
ATOM 2039 O O . LYS B 1 47 ? -18.453 18.531 15.32 1 94.81 47 LYS B O 1
ATOM 2044 N N . ASP B 1 48 ? -20.453 18.625 14.305 1 96.31 48 ASP B N 1
ATOM 2045 C CA . ASP B 1 48 ? -19.906 18.562 12.945 1 96.31 48 ASP B CA 1
ATOM 2046 C C . ASP B 1 48 ? -18.984 19.75 12.672 1 96.31 48 ASP B C 1
ATOM 2048 O O . ASP B 1 48 ? -17.875 19.562 12.148 1 96.31 48 ASP B O 1
ATOM 2052 N N . GLU B 1 49 ? -19.438 20.797 13.008 1 96.62 49 GLU B N 1
ATOM 2053 C CA . GLU B 1 49 ? -18.609 21.984 12.828 1 96.62 49 GLU B CA 1
ATOM 2054 C C . GLU B 1 49 ? -17.359 21.938 13.703 1 96.62 49 GLU B C 1
ATOM 2056 O O . GLU B 1 49 ? -16.266 22.297 13.258 1 96.62 49 GLU B O 1
ATOM 2061 N N . LEU B 1 50 ? -17.547 21.516 14.922 1 97.12 50 LEU B N 1
ATOM 2062 C CA . LEU B 1 50 ? -16.406 21.422 15.836 1 97.12 50 LEU B CA 1
ATOM 2063 C C . LEU B 1 50 ? -15.359 20.453 15.289 1 97.12 50 LEU B C 1
ATOM 2065 O O . LEU B 1 50 ? -14.164 20.766 15.289 1 97.12 50 LEU B O 1
ATOM 2069 N N . VAL B 1 51 ? -15.781 19.297 14.805 1 97.38 51 VAL B N 1
ATOM 2070 C CA . VAL B 1 51 ? -14.883 18.297 14.25 1 97.38 51 VAL B CA 1
ATOM 2071 C C . VAL B 1 51 ? -14.18 18.844 13.016 1 97.38 51 VAL B C 1
ATOM 2073 O O . VAL B 1 51 ? -12.969 18.688 12.859 1 97.38 51 VAL B O 1
ATOM 2076 N N . THR B 1 52 ? -14.906 19.5 12.172 1 97.12 52 THR B N 1
ATOM 2077 C CA . THR B 1 52 ? -14.352 20.078 10.953 1 97.12 52 THR B CA 1
ATOM 2078 C C . THR B 1 52 ? -13.266 21.094 11.289 1 97.12 52 THR B C 1
ATOM 2080 O O . THR B 1 52 ? -12.188 21.094 10.688 1 97.12 52 THR B O 1
ATOM 2083 N N . LEU B 1 53 ? -13.578 21.906 12.227 1 96.06 53 LEU B N 1
ATOM 2084 C CA . LEU B 1 53 ? -12.625 22.938 12.633 1 96.06 53 LEU B CA 1
ATOM 2085 C C . LEU B 1 53 ? -11.406 22.312 13.305 1 96.06 53 LEU B C 1
ATOM 2087 O O . LEU B 1 53 ? -10.281 22.766 13.102 1 96.06 53 LEU B O 1
ATOM 2091 N N . ALA B 1 54 ? -11.609 21.344 14.117 1 96.12 54 ALA B N 1
ATOM 2092 C CA . ALA B 1 54 ? -10.516 20.641 14.781 1 96.12 54 ALA B CA 1
ATOM 2093 C C . ALA B 1 54 ? -9.594 19.969 13.766 1 96.12 54 ALA B C 1
ATOM 2095 O O . ALA B 1 54 ? -8.367 20.031 13.898 1 96.12 54 ALA B O 1
ATOM 2096 N N . VAL B 1 55 ? -10.133 19.344 12.766 1 95.19 55 VAL B N 1
ATOM 2097 C CA . VAL B 1 55 ? -9.359 18.703 11.711 1 95.19 55 VAL B CA 1
ATOM 2098 C C . VAL B 1 55 ? -8.555 19.766 10.953 1 95.19 55 VAL B C 1
ATOM 2100 O O . VAL B 1 55 ? -7.363 19.562 10.688 1 95.19 55 VAL B O 1
ATOM 2103 N N . LYS B 1 56 ? -9.211 20.812 10.656 1 94.56 56 LYS B N 1
ATOM 2104 C CA . LYS B 1 56 ? -8.523 21.891 9.953 1 94.56 56 LYS B CA 1
ATOM 2105 C C . LYS B 1 56 ? -7.332 22.406 10.766 1 94.56 56 LYS B C 1
ATOM 2107 O O . LYS B 1 56 ? -6.254 22.625 10.211 1 94.56 56 LYS B O 1
ATOM 2112 N N . LEU B 1 57 ? -7.578 22.609 12.008 1 93.5 57 LEU B N 1
ATOM 2113 C CA . LEU B 1 57 ? -6.508 23.062 12.891 1 93.5 57 LEU B CA 1
ATOM 2114 C C . LEU B 1 57 ? -5.352 22.062 12.898 1 93.5 57 LEU B C 1
ATOM 2116 O O . LEU B 1 57 ? -4.188 22.453 12.828 1 93.5 57 LEU B O 1
ATOM 2120 N N . SER B 1 58 ? -5.656 20.797 13.031 1 92.38 58 SER B N 1
ATOM 2121 C CA . SER B 1 58 ? -4.648 19.75 13.031 1 92.38 58 SER B CA 1
ATOM 2122 C C . SER B 1 58 ? -3.838 19.766 11.734 1 92.38 58 SER B C 1
ATOM 2124 O O . SER B 1 58 ? -2.613 19.609 11.766 1 92.38 58 SER B O 1
ATOM 2126 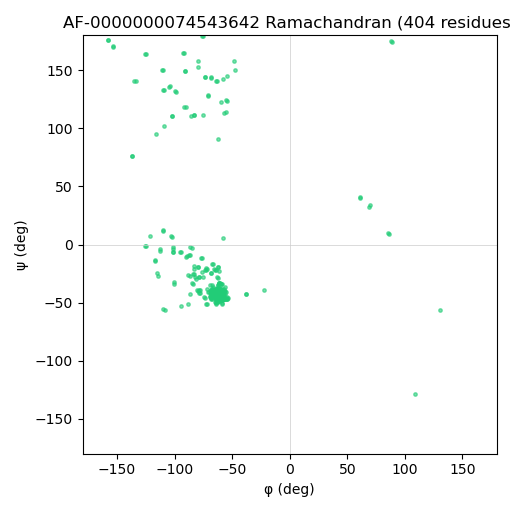N N . MET B 1 59 ? -4.438 19.938 10.68 1 92.38 59 MET B N 1
ATOM 2127 C CA . MET B 1 59 ? -3.787 19.938 9.375 1 92.38 59 MET B CA 1
ATOM 2128 C C . MET B 1 59 ? -2.854 21.141 9.242 1 92.38 59 MET B C 1
ATOM 2130 O O . MET B 1 59 ? -1.742 21.016 8.727 1 92.38 59 MET B O 1
ATOM 2134 N N . GLU B 1 60 ? -3.357 22.266 9.656 1 91.38 60 GLU B N 1
ATOM 2135 C CA . GLU B 1 60 ? -2.531 23.469 9.602 1 91.38 60 GLU B CA 1
ATOM 2136 C C . GLU B 1 60 ? -1.265 23.297 10.438 1 91.38 60 GLU B C 1
ATOM 2138 O O . GLU B 1 60 ? -0.183 23.734 10.031 1 91.38 60 GLU B O 1
ATOM 2143 N N . SER B 1 61 ? -1.452 22.766 11.547 1 91.56 61 SER B N 1
ATOM 2144 C CA . SER B 1 61 ? -0.304 22.5 12.406 1 91.56 61 SER B CA 1
ATOM 2145 C C . SER B 1 61 ? 0.673 21.531 11.742 1 91.56 61 SER B C 1
ATOM 2147 O O . SER B 1 61 ? 1.888 21.734 11.812 1 91.56 61 SER B O 1
ATOM 2149 N N . GLN B 1 62 ? 0.211 20.547 11.125 1 90.94 62 GLN B N 1
ATOM 2150 C CA . GLN B 1 62 ? 1.045 19.562 10.438 1 90.94 62 GLN B CA 1
ATOM 2151 C C . GLN B 1 62 ? 1.774 20.188 9.258 1 90.94 62 GLN B C 1
ATOM 2153 O O . GLN B 1 62 ? 2.953 19.922 9.031 1 90.94 62 GLN B O 1
ATOM 2158 N N . GLU B 1 63 ? 1.054 20.969 8.547 1 92.19 63 GLU B N 1
ATOM 2159 C CA . GLU B 1 63 ? 1.667 21.656 7.406 1 92.19 63 GLU B CA 1
ATOM 2160 C C . GLU B 1 63 ? 2.855 22.5 7.848 1 92.19 63 GLU B C 1
ATOM 2162 O O . GLU B 1 63 ? 3.895 22.516 7.188 1 92.19 63 GLU B O 1
ATOM 2167 N N . SER B 1 64 ? 2.641 23.203 8.914 1 93.62 64 SER B N 1
ATOM 2168 C CA . SER B 1 64 ? 3.709 24.047 9.445 1 93.62 64 SER B CA 1
ATOM 2169 C C . SER B 1 64 ? 4.922 23.203 9.852 1 93.62 64 SER B C 1
ATOM 2171 O O . SER B 1 64 ? 6.062 23.609 9.617 1 93.62 64 SER B O 1
ATOM 2173 N N . GLN B 1 65 ? 4.699 22.109 10.438 1 93.38 65 GLN B N 1
ATOM 2174 C CA . GLN B 1 65 ? 5.789 21.234 10.859 1 93.38 65 GLN B CA 1
ATOM 2175 C C . GLN B 1 65 ? 6.527 20.656 9.656 1 93.38 65 GLN B C 1
ATOM 2177 O O . GLN B 1 65 ? 7.754 20.531 9.672 1 93.38 65 GLN B O 1
ATOM 2182 N N . VAL B 1 66 ? 5.809 20.281 8.656 1 92.44 66 VAL B N 1
ATOM 2183 C CA . VAL B 1 66 ? 6.414 19.766 7.43 1 92.44 66 VAL B CA 1
ATOM 2184 C C . VAL B 1 66 ? 7.316 20.828 6.809 1 92.44 66 VAL B C 1
ATOM 2186 O O . VAL B 1 66 ? 8.422 20.531 6.355 1 92.44 66 VAL B O 1
ATOM 2189 N N . ASP B 1 67 ? 6.863 22.031 6.848 1 92.44 67 ASP B N 1
ATOM 2190 C CA . ASP B 1 67 ? 7.652 23.141 6.316 1 92.44 67 ASP B CA 1
ATOM 2191 C C . ASP B 1 67 ? 8.945 23.328 7.105 1 92.44 67 ASP B C 1
ATOM 2193 O O . ASP B 1 67 ? 10 23.578 6.523 1 92.44 67 ASP B O 1
ATOM 2197 N N . VAL B 1 68 ? 8.859 23.25 8.383 1 95.44 68 VAL B N 1
ATOM 2198 C CA . VAL B 1 68 ? 10.031 23.391 9.25 1 95.44 68 VAL B CA 1
ATOM 2199 C C . VAL B 1 68 ? 11.031 22.281 8.953 1 95.44 68 VAL B C 1
ATOM 2201 O O . VAL B 1 68 ? 12.234 22.531 8.844 1 95.44 68 VAL B O 1
ATOM 2204 N N . ILE B 1 69 ? 10.523 21.078 8.812 1 95.81 69 ILE B N 1
ATOM 2205 C CA . ILE B 1 69 ? 11.383 19.938 8.539 1 95.81 69 ILE B CA 1
ATOM 2206 C C . ILE B 1 69 ? 12.078 20.125 7.195 1 95.81 69 ILE B C 1
ATOM 2208 O O . ILE B 1 69 ? 13.289 19.891 7.074 1 95.81 69 ILE B O 1
ATOM 2212 N N . HIS B 1 70 ? 11.344 20.531 6.223 1 93.56 70 HIS B N 1
ATOM 2213 C CA . HIS B 1 70 ? 11.906 20.781 4.902 1 93.56 70 HIS B CA 1
ATOM 2214 C C . HIS B 1 70 ? 13.023 21.828 4.965 1 93.56 70 HIS B C 1
ATOM 2216 O O . HIS B 1 70 ? 14.086 21.641 4.367 1 93.56 70 HIS B O 1
ATOM 2222 N N . ALA B 1 71 ? 12.789 22.859 5.703 1 94.44 71 ALA B N 1
ATOM 2223 C CA . ALA B 1 71 ? 13.711 24 5.77 1 94.44 71 ALA B CA 1
ATOM 2224 C C . ALA B 1 71 ? 14.977 23.625 6.535 1 94.44 71 ALA B C 1
ATOM 2226 O O . ALA B 1 71 ? 16.031 24.234 6.336 1 94.44 71 ALA B O 1
ATOM 2227 N N . THR B 1 72 ? 14.938 22.625 7.34 1 96.62 72 THR B N 1
ATOM 2228 C CA . THR B 1 72 ? 16.062 22.328 8.219 1 96.62 72 THR B CA 1
ATOM 2229 C C . THR B 1 72 ? 16.734 21.016 7.816 1 96.62 72 THR B C 1
ATOM 2231 O O . THR B 1 72 ? 17.75 20.625 8.406 1 96.62 72 THR B O 1
ATOM 2234 N N . ALA B 1 73 ? 16.188 20.375 6.879 1 97.12 73 ALA B N 1
ATOM 2235 C CA . ALA B 1 73 ? 16.75 19.094 6.441 1 97.12 73 ALA B CA 1
ATOM 2236 C C . ALA B 1 73 ? 18.094 19.297 5.754 1 97.12 73 ALA B C 1
ATOM 2238 O O . ALA B 1 73 ? 18.266 20.25 4.992 1 97.12 73 ALA B O 1
ATOM 2239 N N . LYS B 1 74 ? 19.062 18.375 5.949 1 97.06 74 LYS B N 1
ATOM 2240 C CA . LYS B 1 74 ? 20.406 18.422 5.371 1 97.06 74 LYS B CA 1
ATOM 2241 C C . LYS B 1 74 ? 20.391 17.984 3.912 1 97.06 74 LYS B C 1
ATOM 2243 O O . LYS B 1 74 ? 21.156 18.5 3.096 1 97.06 74 LYS B O 1
ATOM 2248 N N . ASP B 1 75 ? 19.703 17.016 3.59 1 96.94 75 ASP B N 1
ATOM 2249 C CA . ASP B 1 75 ? 19.516 16.406 2.273 1 96.94 75 ASP B CA 1
ATOM 2250 C C . ASP B 1 75 ? 18.172 15.711 2.18 1 96.94 75 ASP B C 1
ATOM 2252 O O . ASP B 1 75 ? 17.438 15.617 3.17 1 96.94 75 ASP B O 1
ATOM 2256 N N . PRO B 1 76 ? 17.734 15.281 1.021 1 97.62 76 PRO B N 1
ATOM 2257 C CA . PRO B 1 76 ? 16.406 14.703 0.857 1 97.62 76 PRO B CA 1
ATOM 2258 C C . PRO B 1 76 ? 16.172 13.469 1.726 1 97.62 76 PRO B C 1
ATOM 2260 O O . PRO B 1 76 ? 15.055 13.211 2.16 1 97.62 76 PRO B O 1
ATOM 2263 N N . ILE B 1 77 ? 17.172 12.695 1.938 1 97.62 77 ILE B N 1
ATOM 2264 C CA . ILE B 1 77 ? 17.047 11.492 2.754 1 97.62 77 ILE B CA 1
ATOM 2265 C C . ILE B 1 77 ? 16.828 11.883 4.215 1 97.62 77 ILE B C 1
ATOM 2267 O O . ILE B 1 77 ? 15.953 11.336 4.891 1 97.62 77 ILE B O 1
ATOM 2271 N N . ASP B 1 78 ? 17.625 12.844 4.688 1 97.38 78 ASP B N 1
ATOM 2272 C CA . ASP B 1 78 ? 17.453 13.383 6.035 1 97.38 78 ASP B CA 1
ATOM 2273 C C . ASP B 1 78 ? 16.047 13.914 6.234 1 97.38 78 ASP B C 1
ATOM 2275 O O . ASP B 1 78 ? 15.453 13.742 7.305 1 97.38 78 ASP B O 1
ATOM 2279 N N . GLU B 1 79 ? 15.531 14.555 5.242 1 97.06 79 GLU B N 1
ATOM 2280 C CA . GLU B 1 79 ? 14.18 15.102 5.32 1 97.06 79 GLU B CA 1
ATOM 2281 C C . GLU B 1 79 ? 13.148 13.992 5.531 1 97.06 79 GLU B C 1
ATOM 2283 O O . GLU B 1 79 ? 12.266 14.109 6.383 1 97.06 79 GLU B O 1
ATOM 2288 N N . VAL B 1 80 ? 13.219 12.914 4.723 1 96.38 80 VAL B N 1
ATOM 2289 C CA . VAL B 1 80 ? 12.266 11.812 4.828 1 96.38 80 VAL B CA 1
ATOM 2290 C C . VAL B 1 80 ? 12.375 11.164 6.207 1 96.38 80 VAL B C 1
ATOM 2292 O O . VAL B 1 80 ? 11.359 10.797 6.809 1 96.38 80 VAL B O 1
ATOM 2295 N N . LEU B 1 81 ? 13.586 11.039 6.723 1 95.31 81 LEU B N 1
ATOM 2296 C CA . LEU B 1 81 ? 13.797 10.469 8.047 1 95.31 81 LEU B CA 1
ATOM 2297 C C . LEU B 1 81 ? 13.141 11.328 9.117 1 95.31 81 LEU B C 1
ATOM 2299 O O . LEU B 1 81 ? 12.445 10.805 10 1 95.31 81 LEU B O 1
ATOM 2303 N N . LYS B 1 82 ? 13.328 12.602 9.039 1 95.38 82 LYS B N 1
ATOM 2304 C CA . LYS B 1 82 ? 12.75 13.531 10 1 95.38 82 LYS B CA 1
ATOM 2305 C C . LYS B 1 82 ? 11.227 13.539 9.898 1 95.38 82 LYS B C 1
ATOM 2307 O O . LYS B 1 82 ? 10.531 13.586 10.922 1 95.38 82 LYS B O 1
ATOM 2312 N N . LEU B 1 83 ? 10.727 13.578 8.672 1 93.06 83 LEU B N 1
ATOM 2313 C CA . LEU B 1 83 ? 9.289 13.523 8.461 1 93.06 83 LEU B CA 1
ATOM 2314 C C . LEU B 1 83 ? 8.695 12.258 9.062 1 93.06 83 LEU B C 1
ATOM 2316 O O . LEU B 1 83 ? 7.625 12.297 9.68 1 93.06 83 LEU B O 1
ATOM 2320 N N . SER B 1 84 ? 9.336 11.141 8.852 1 91.06 84 SER B N 1
ATOM 2321 C CA . SER B 1 84 ? 8.875 9.867 9.391 1 91.06 84 SER B CA 1
ATOM 2322 C C . SER B 1 84 ? 8.836 9.906 10.922 1 91.06 84 SER B C 1
ATOM 2324 O O . SER B 1 84 ? 7.906 9.375 11.531 1 91.06 84 SER B O 1
ATOM 2326 N N . GLU B 1 85 ? 9.852 10.461 11.523 1 90.69 85 GLU B N 1
ATOM 2327 C CA . GLU B 1 85 ? 9.891 10.594 12.977 1 90.69 85 GLU B CA 1
ATOM 2328 C C . GLU B 1 85 ? 8.734 11.453 13.477 1 90.69 85 GLU B C 1
ATOM 2330 O O . GLU B 1 85 ? 8.102 11.125 14.484 1 90.69 85 GLU B O 1
ATOM 2335 N N . TYR B 1 86 ? 8.539 12.5 12.797 1 90.69 86 TYR B N 1
ATOM 2336 C CA . TYR B 1 86 ? 7.426 13.375 13.141 1 90.69 86 TYR B CA 1
ATOM 2337 C C . TYR B 1 86 ? 6.102 12.633 13.062 1 90.69 86 TYR B C 1
ATOM 2339 O O . TYR B 1 86 ? 5.289 12.695 13.992 1 90.69 86 TYR B O 1
ATOM 2347 N N . MET B 1 87 ? 5.855 11.906 11.984 1 85.94 87 MET B N 1
ATOM 2348 C CA . MET B 1 87 ? 4.605 11.172 11.781 1 85.94 87 MET B CA 1
ATOM 2349 C C . MET B 1 87 ? 4.438 10.078 12.828 1 85.94 87 MET B C 1
ATOM 2351 O O . MET B 1 87 ? 3.322 9.828 13.297 1 85.94 87 MET B O 1
ATOM 2355 N N . ARG B 1 88 ? 5.523 9.453 13.125 1 83.81 88 ARG B N 1
ATOM 2356 C CA . ARG B 1 88 ? 5.473 8.422 14.164 1 83.81 88 ARG B CA 1
ATOM 2357 C C . ARG B 1 88 ? 4.953 9 15.477 1 83.81 88 ARG B C 1
ATOM 2359 O O . ARG B 1 88 ? 4.133 8.367 16.156 1 83.81 88 ARG B O 1
ATOM 2366 N N . GLY B 1 89 ? 5.473 10.148 15.891 1 83.94 89 GLY B N 1
ATOM 2367 C CA . GLY B 1 89 ? 4.992 10.812 17.094 1 83.94 89 GLY B CA 1
ATOM 2368 C C . GLY B 1 89 ? 3.523 11.188 17.016 1 83.94 89 GLY B C 1
ATOM 2369 O O . GLY B 1 89 ? 2.787 11.023 18 1 83.94 89 GLY B O 1
ATOM 2370 N N . LEU B 1 90 ? 3.113 11.609 15.914 1 82.56 90 LEU B N 1
ATOM 2371 C CA . LEU B 1 90 ? 1.732 12.031 15.711 1 82.56 90 LEU B CA 1
ATOM 2372 C C . LEU B 1 90 ? 0.781 10.844 15.805 1 82.56 90 LEU B C 1
ATOM 2374 O O . LEU B 1 90 ? -0.253 10.922 16.469 1 82.56 90 LEU B O 1
ATOM 2378 N N . PHE B 1 91 ? 1.151 9.711 15.203 1 79.12 91 PHE B N 1
ATOM 2379 C CA . PHE B 1 91 ? 0.242 8.578 15.094 1 79.12 91 PHE B CA 1
ATOM 2380 C C . PHE B 1 91 ? 0.271 7.734 16.359 1 79.12 91 PHE B C 1
ATOM 2382 O O . PHE B 1 91 ? -0.677 7 16.656 1 79.12 91 PHE B O 1
ATOM 2389 N N . SER B 1 92 ? 1.388 7.762 17.141 1 79.31 92 SER B N 1
ATOM 2390 C CA . SER B 1 92 ? 1.483 7.004 18.391 1 79.31 92 SER B CA 1
ATOM 2391 C C . SER B 1 92 ? 0.468 7.492 19.406 1 79.31 92 SER B C 1
ATOM 2393 O O . SER B 1 92 ? 0.049 6.734 20.281 1 79.31 92 SER B O 1
ATOM 2395 N N . ASN B 1 93 ? 0.017 8.695 19.25 1 78.5 93 ASN B N 1
ATOM 2396 C CA . ASN B 1 93 ? -0.909 9.273 20.219 1 78.5 93 ASN B CA 1
ATOM 2397 C C . ASN B 1 93 ? -2.307 9.438 19.625 1 78.5 93 ASN B C 1
ATOM 2399 O O . ASN B 1 93 ? -3.164 10.094 20.219 1 78.5 93 ASN B O 1
ATOM 2403 N N . MET B 1 94 ? -2.496 8.844 18.531 1 84.56 94 MET B N 1
ATOM 2404 C CA . MET B 1 94 ? -3.758 9.016 17.812 1 84.56 94 MET B CA 1
ATOM 2405 C C . MET B 1 94 ? -4.637 7.773 17.953 1 84.56 94 MET B C 1
ATOM 2407 O O . MET B 1 94 ? -4.137 6.648 17.938 1 84.56 94 MET B O 1
ATOM 2411 N N . ASN B 1 95 ? -5.875 8.055 18.203 1 84.62 95 ASN B N 1
ATOM 2412 C CA . ASN B 1 95 ? -6.824 6.949 18.156 1 84.62 95 ASN B CA 1
ATOM 2413 C C . ASN B 1 95 ? -6.766 6.227 16.812 1 84.62 95 ASN B C 1
ATOM 2415 O O . ASN B 1 95 ? -6.887 6.852 15.758 1 84.62 95 ASN B O 1
ATOM 2419 N N . PRO B 1 96 ? -6.535 4.91 16.797 1 76.12 96 PRO B N 1
ATOM 2420 C CA . PRO B 1 96 ? -6.359 4.18 15.539 1 76.12 96 PRO B CA 1
ATOM 2421 C C . PRO B 1 96 ? -7.605 4.219 14.656 1 76.12 96 PRO B C 1
ATOM 2423 O O . PRO B 1 96 ? -7.516 4.008 13.445 1 76.12 96 PRO B O 1
ATOM 2426 N N . PHE B 1 97 ? -8.703 4.508 15.25 1 80.56 97 PHE B N 1
ATOM 2427 C CA . PHE B 1 97 ? -9.938 4.48 14.477 1 80.56 97 PHE B CA 1
ATOM 2428 C C . PHE B 1 97 ? -10.383 5.891 14.109 1 80.56 97 PHE B C 1
ATOM 2430 O O . PHE B 1 97 ? -11.43 6.078 13.492 1 80.56 97 PHE B O 1
ATOM 2437 N N . LEU B 1 98 ? -9.586 6.801 14.406 1 88.38 98 LEU B N 1
ATOM 2438 C CA . LEU B 1 98 ? -9.961 8.203 14.242 1 88.38 98 LEU B CA 1
ATOM 2439 C C . LEU B 1 98 ? -10.328 8.5 12.789 1 88.38 98 LEU B C 1
ATOM 2441 O O . LEU B 1 98 ? -11.406 9.039 12.516 1 88.38 98 LEU B O 1
ATOM 2445 N N . LEU B 1 99 ? -9.469 8.117 11.844 1 84.75 99 LEU B N 1
ATOM 2446 C CA . LEU B 1 99 ? -9.68 8.461 10.445 1 84.75 99 LEU B CA 1
ATOM 2447 C C . LEU B 1 99 ? -10.914 7.754 9.883 1 84.75 99 LEU B C 1
ATOM 2449 O O . LEU B 1 99 ? -11.656 8.336 9.094 1 84.75 99 LEU B O 1
ATOM 2453 N N . MET B 1 100 ? -11.078 6.586 10.281 1 84.19 100 MET B N 1
ATOM 2454 C CA . MET B 1 100 ? -12.266 5.852 9.852 1 84.19 100 MET B CA 1
ATOM 2455 C C . MET B 1 100 ? -13.531 6.527 10.359 1 84.19 100 MET B C 1
ATOM 2457 O O . MET B 1 100 ? -14.516 6.641 9.633 1 84.19 100 MET B O 1
ATOM 2461 N N . GLU B 1 101 ? -13.539 6.926 11.625 1 89.75 101 GLU B N 1
ATOM 2462 C CA . GLU B 1 101 ? -14.68 7.613 12.219 1 89.75 101 GLU B CA 1
ATOM 2463 C C . GLU B 1 101 ? -14.992 8.914 11.492 1 89.75 101 GLU B C 1
ATOM 2465 O O . GLU B 1 101 ? -16.156 9.219 11.219 1 89.75 101 GLU B O 1
ATOM 2470 N N . ILE B 1 102 ? -13.938 9.633 11.18 1 93.81 102 ILE B N 1
ATOM 2471 C CA . ILE B 1 102 ? -14.109 10.898 10.477 1 93.81 102 ILE B CA 1
ATOM 2472 C C . ILE B 1 102 ? -14.703 10.641 9.086 1 93.81 102 ILE B C 1
ATOM 2474 O O . ILE B 1 102 ? -15.625 11.344 8.656 1 93.81 102 ILE B O 1
ATOM 2478 N N . GLN B 1 103 ? -14.203 9.656 8.406 1 89.31 103 GLN B N 1
ATOM 2479 C CA . GLN B 1 103 ? -14.68 9.305 7.078 1 89.31 103 GLN B CA 1
ATOM 2480 C C . GLN B 1 103 ? -16.156 8.898 7.113 1 89.31 103 GLN B C 1
ATOM 2482 O O . GLN B 1 103 ? -16.938 9.32 6.258 1 89.31 103 GLN B O 1
ATOM 2487 N N . ARG B 1 104 ? -16.547 8.188 8.055 1 90 104 ARG B N 1
ATOM 2488 C CA . ARG B 1 104 ? -17.875 7.605 8.148 1 90 104 ARG B CA 1
ATOM 2489 C C . ARG B 1 104 ? -18.891 8.641 8.602 1 90 104 ARG B C 1
ATOM 2491 O O . ARG B 1 104 ? -20.016 8.688 8.086 1 90 104 ARG B O 1
ATOM 2498 N N . TYR B 1 105 ? -18.594 9.57 9.562 1 93.5 105 TYR B N 1
ATOM 2499 C CA . TYR B 1 105 ? -19.609 10.344 10.266 1 93.5 105 TYR B CA 1
ATOM 2500 C C . TYR B 1 105 ? -19.453 11.836 9.984 1 93.5 105 TYR B C 1
ATOM 2502 O O . TYR B 1 105 ? -20.359 12.625 10.258 1 93.5 105 TYR B O 1
ATOM 2510 N N . TYR B 1 106 ? -18.344 12.211 9.438 1 95.44 106 TYR B N 1
ATOM 2511 C CA . TYR B 1 106 ? -18.078 13.633 9.234 1 95.44 106 TYR B CA 1
ATOM 2512 C C . TYR B 1 106 ? -17.469 13.891 7.863 1 95.44 106 TYR B C 1
ATOM 2514 O O . TYR B 1 106 ? -16.297 14.281 7.754 1 95.44 106 TYR B O 1
ATOM 2522 N N . PRO B 1 107 ? -18.234 13.859 6.859 1 94.12 107 PRO B N 1
ATOM 2523 C CA . PRO B 1 107 ? -17.75 13.93 5.477 1 94.12 107 PRO B CA 1
ATOM 2524 C C . PRO B 1 107 ? -17.031 15.242 5.168 1 94.12 107 PRO B C 1
ATOM 2526 O O . PRO B 1 107 ? -16.047 15.242 4.422 1 94.12 107 PRO B O 1
ATOM 2529 N N . LYS B 1 108 ? -17.531 16.266 5.695 1 94.88 108 LYS B N 1
ATOM 2530 C CA . LYS B 1 108 ? -16.875 17.547 5.441 1 94.88 108 LYS B CA 1
ATOM 2531 C C . LYS B 1 108 ? -15.469 17.578 6.016 1 94.88 108 LYS B C 1
ATOM 2533 O O . LYS B 1 108 ? -14.531 18.031 5.355 1 94.88 108 LYS B O 1
ATOM 2538 N N . ALA B 1 109 ? -15.328 17.156 7.211 1 95.44 109 ALA B N 1
ATOM 2539 C CA . ALA B 1 109 ? -14.016 17.062 7.836 1 95.44 109 ALA B CA 1
ATOM 2540 C C . ALA B 1 109 ? -13.102 16.125 7.051 1 95.44 109 ALA B C 1
ATOM 2542 O O . ALA B 1 109 ? -11.906 16.391 6.891 1 95.44 109 ALA B O 1
ATOM 2543 N N . TYR B 1 110 ? -13.602 15.078 6.578 1 93.69 110 TYR B N 1
ATOM 2544 C CA . TYR B 1 110 ? -12.828 14.102 5.816 1 93.69 110 TYR B CA 1
ATOM 2545 C C . TYR B 1 110 ? -12.344 14.703 4.504 1 93.69 110 TYR B C 1
ATOM 2547 O O . TYR B 1 110 ? -11.219 14.438 4.07 1 93.69 110 TYR B O 1
ATOM 2555 N N . GLU B 1 111 ? -13.18 15.438 3.869 1 92.81 111 GLU B N 1
ATOM 2556 C CA . GLU B 1 111 ? -12.781 16.125 2.643 1 92.81 111 GLU B CA 1
ATOM 2557 C C . GLU B 1 111 ? -11.602 17.062 2.889 1 92.81 111 GLU B C 1
ATOM 2559 O O . GLU B 1 111 ? -10.719 17.188 2.037 1 92.81 111 GLU B O 1
ATOM 2564 N N . ASN B 1 112 ? -11.688 17.703 4.023 1 92 112 ASN B N 1
ATOM 2565 C CA . ASN B 1 112 ? -10.562 18.547 4.398 1 92 112 ASN B CA 1
ATOM 2566 C C . ASN B 1 112 ? -9.281 17.734 4.559 1 92 112 ASN B C 1
ATOM 2568 O O . ASN B 1 112 ? -8.211 18.172 4.129 1 92 112 ASN B O 1
ATOM 2572 N N . TYR B 1 113 ? -9.359 16.594 5.121 1 90.88 113 TYR B N 1
ATOM 2573 C CA . TYR B 1 113 ? -8.219 15.695 5.289 1 90.88 113 TYR B CA 1
ATOM 2574 C C . TYR B 1 113 ? -7.668 15.258 3.938 1 90.88 113 TYR B C 1
ATOM 2576 O O . TYR B 1 113 ? -6.457 15.289 3.713 1 90.88 113 TYR B O 1
ATOM 2584 N N . LEU B 1 114 ? -8.562 14.891 3.062 1 85.88 114 LEU B N 1
ATOM 2585 C CA . LEU B 1 114 ? -8.148 14.438 1.74 1 85.88 114 LEU B CA 1
ATOM 2586 C C . LEU B 1 114 ? -7.445 15.562 0.98 1 85.88 114 LEU B C 1
ATOM 2588 O O . LEU B 1 114 ? -6.441 15.328 0.304 1 85.88 114 LEU B O 1
ATOM 2592 N N . SER B 1 115 ? -8.016 16.688 1.077 1 88.5 115 SER B N 1
ATOM 2593 C CA . SER B 1 115 ? -7.426 17.844 0.416 1 88.5 115 SER B CA 1
ATOM 2594 C C . SER B 1 115 ? -6.027 18.141 0.953 1 88.5 115 SER B C 1
ATOM 2596 O O . SER B 1 115 ? -5.105 18.406 0.182 1 88.5 115 SER B O 1
ATOM 2598 N N . PHE B 1 116 ? -5.926 18.141 2.217 1 87.75 116 PHE B N 1
ATOM 2599 C CA . PHE B 1 116 ? -4.629 18.328 2.859 1 87.75 116 PHE B CA 1
ATOM 2600 C C . PHE B 1 116 ? -3.645 17.25 2.422 1 87.75 116 PHE B C 1
ATOM 2602 O O . PHE B 1 116 ? -2.484 17.547 2.131 1 87.75 116 PHE B O 1
ATOM 2609 N N . LYS B 1 117 ? -4.055 16.047 2.41 1 84.5 117 LYS B N 1
ATOM 2610 C CA . LYS B 1 117 ? -3.227 14.914 1.995 1 84.5 117 LYS B CA 1
ATOM 2611 C C . LYS B 1 117 ? -2.664 15.133 0.594 1 84.5 117 LYS B C 1
ATOM 2613 O O . LYS B 1 117 ? -1.46 14.984 0.373 1 84.5 117 LYS B O 1
ATOM 2618 N N . GLU B 1 118 ? -3.434 15.531 -0.283 1 83.75 118 GLU B N 1
ATOM 2619 C CA . GLU B 1 118 ? -3.035 15.734 -1.672 1 83.75 118 GLU B CA 1
ATOM 2620 C C . GLU B 1 118 ? -2.162 16.984 -1.815 1 83.75 118 GLU B C 1
ATOM 2622 O O . GLU B 1 118 ? -1.094 16.922 -2.43 1 83.75 118 GLU B O 1
ATOM 2627 N N . LYS B 1 119 ? -2.574 18.016 -1.208 1 86.12 119 LYS B N 1
ATOM 2628 C CA . LYS B 1 119 ? -1.942 19.312 -1.446 1 86.12 119 LYS B CA 1
ATOM 2629 C C . LYS B 1 119 ? -0.666 19.453 -0.625 1 86.12 119 LYS B C 1
ATOM 2631 O O . LYS B 1 119 ? 0.272 20.141 -1.042 1 86.12 119 LYS B O 1
ATOM 2636 N N . CYS B 1 120 ? -0.653 18.844 0.437 1 87.25 120 CYS B N 1
ATOM 2637 C CA . CYS B 1 120 ? 0.49 19.062 1.314 1 87.25 120 CYS B CA 1
ATOM 2638 C C . CYS B 1 120 ? 1.401 17.844 1.348 1 87.25 120 CYS B C 1
ATOM 2640 O O . CYS B 1 120 ? 2.566 17.922 0.952 1 87.25 120 CYS B O 1
ATOM 2642 N N . ILE B 1 121 ? 0.809 16.766 1.687 1 84.81 121 ILE B N 1
ATOM 2643 C CA . ILE B 1 121 ? 1.655 15.602 1.945 1 84.81 121 ILE B CA 1
ATOM 2644 C C . ILE B 1 121 ? 2.223 15.078 0.63 1 84.81 121 ILE B C 1
ATOM 2646 O O . ILE B 1 121 ? 3.439 14.938 0.482 1 84.81 121 ILE B O 1
ATOM 2650 N N . ILE B 1 122 ? 1.431 14.859 -0.313 1 88.5 122 ILE B N 1
ATOM 2651 C CA . ILE B 1 122 ? 1.869 14.312 -1.595 1 88.5 122 ILE B CA 1
ATOM 2652 C C . ILE B 1 122 ? 2.777 15.32 -2.297 1 88.5 122 ILE B C 1
ATOM 2654 O O . ILE B 1 122 ? 3.803 14.945 -2.871 1 88.5 122 ILE B O 1
ATOM 2658 N N . ASN B 1 123 ? 2.418 16.562 -2.172 1 90.12 123 ASN B N 1
ATOM 2659 C CA . ASN B 1 123 ? 3.238 17.594 -2.791 1 90.12 123 ASN B CA 1
ATOM 2660 C C . ASN B 1 123 ? 4.621 17.672 -2.146 1 90.12 123 ASN B C 1
ATOM 2662 O O . ASN B 1 123 ? 5.621 17.844 -2.84 1 90.12 123 ASN B O 1
ATOM 2666 N N . SER B 1 124 ? 4.652 17.625 -0.917 1 91.62 124 SER B N 1
ATOM 2667 C CA . SER B 1 124 ? 5.934 17.641 -0.216 1 91.62 124 SER B CA 1
ATOM 2668 C C . SER B 1 124 ? 6.809 16.469 -0.621 1 91.62 124 SER B C 1
ATOM 2670 O O . SER B 1 124 ? 8.016 16.625 -0.816 1 91.62 124 SER B O 1
ATOM 2672 N N . MET B 1 125 ? 6.184 15.344 -0.757 1 94 125 MET B N 1
ATOM 2673 C CA . MET B 1 125 ? 6.926 14.164 -1.185 1 94 125 MET B CA 1
ATOM 2674 C C . MET B 1 125 ? 7.43 14.328 -2.613 1 94 125 MET B C 1
ATOM 2676 O O . MET B 1 125 ? 8.562 13.953 -2.922 1 94 125 MET B O 1
ATOM 2680 N N . SER B 1 126 ? 6.594 14.867 -3.406 1 95.44 126 SER B N 1
ATOM 2681 C CA . SER B 1 126 ? 6.988 15.133 -4.785 1 95.44 126 SER B CA 1
ATOM 2682 C C . SER B 1 126 ? 8.203 16.062 -4.844 1 95.44 126 SER B C 1
ATOM 2684 O O . SER B 1 126 ? 9.148 15.789 -5.59 1 95.44 126 SER B O 1
ATOM 2686 N N . GLU B 1 127 ? 8.141 17.031 -4.07 1 95.56 127 GLU B N 1
ATOM 2687 C CA . GLU B 1 127 ? 9.266 17.969 -4.023 1 95.56 127 GLU B CA 1
ATOM 2688 C C . GLU B 1 127 ? 10.523 17.297 -3.488 1 95.56 127 GLU B C 1
ATOM 2690 O O . GLU B 1 127 ? 11.625 17.562 -3.971 1 95.56 127 GLU B O 1
ATOM 2695 N N . ASN B 1 128 ? 10.328 16.531 -2.531 1 97.38 128 ASN B N 1
ATOM 2696 C CA . ASN B 1 128 ? 11.461 15.797 -1.979 1 97.38 128 ASN B CA 1
ATOM 2697 C C . ASN B 1 128 ? 12.102 14.891 -3.025 1 97.38 128 ASN B C 1
ATOM 2699 O O . ASN B 1 128 ? 13.328 14.844 -3.146 1 97.38 128 ASN B O 1
ATOM 2703 N N . LEU B 1 129 ? 11.273 14.156 -3.752 1 97.81 129 LEU B N 1
ATOM 2704 C CA . LEU B 1 129 ? 11.773 13.242 -4.773 1 97.81 129 LEU B CA 1
ATOM 2705 C C . LEU B 1 129 ? 12.516 14.008 -5.867 1 97.81 129 LEU B C 1
ATOM 2707 O O . LEU B 1 129 ? 13.578 13.57 -6.316 1 97.81 129 LEU B O 1
ATOM 2711 N N . LYS B 1 130 ? 11.984 15.125 -6.273 1 97.81 130 LYS B N 1
ATOM 2712 C CA . LYS B 1 130 ? 12.656 15.969 -7.258 1 97.81 130 LYS B CA 1
ATOM 2713 C C . LYS B 1 130 ? 14.023 16.422 -6.746 1 97.81 130 LYS B C 1
ATOM 2715 O O . LYS B 1 130 ? 15.016 16.375 -7.477 1 97.81 130 LYS B O 1
ATOM 2720 N N . TRP B 1 131 ? 14.031 16.875 -5.551 1 97.69 131 TRP B N 1
ATOM 2721 C CA . TRP B 1 131 ? 15.266 17.312 -4.906 1 97.69 131 TRP B CA 1
ATOM 2722 C C . TRP B 1 131 ? 16.281 16.188 -4.867 1 97.69 131 TRP B C 1
ATOM 2724 O O . TRP B 1 131 ? 17.453 16.391 -5.207 1 97.69 131 TRP B O 1
ATOM 2734 N N . GLY B 1 132 ? 15.875 15 -4.484 1 97.88 132 GLY B N 1
ATOM 2735 C CA . GLY B 1 132 ? 16.75 13.844 -4.422 1 97.88 132 GLY B CA 1
ATOM 2736 C C . GLY B 1 132 ? 17.312 13.445 -5.773 1 97.88 132 GLY B C 1
ATOM 2737 O O . GLY B 1 132 ? 18.469 13.023 -5.871 1 97.88 132 GLY B O 1
ATOM 2738 N N . ILE B 1 133 ? 16.484 13.531 -6.777 1 97.62 133 ILE B N 1
ATOM 2739 C CA . ILE B 1 133 ? 16.938 13.242 -8.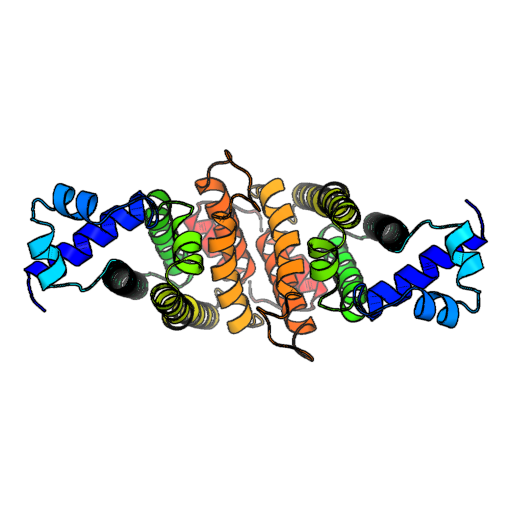133 1 97.62 133 ILE B CA 1
ATOM 2740 C C . ILE B 1 133 ? 18 14.258 -8.555 1 97.62 133 ILE B C 1
ATOM 2742 O O . ILE B 1 133 ? 19.047 13.883 -9.094 1 97.62 133 ILE B O 1
ATOM 2746 N N . THR B 1 134 ? 17.75 15.484 -8.273 1 97.25 134 THR B N 1
ATOM 2747 C CA . THR B 1 134 ? 18.688 16.562 -8.617 1 97.25 134 THR B CA 1
ATOM 2748 C C . THR B 1 134 ? 20.016 16.359 -7.914 1 97.25 134 THR B C 1
ATOM 2750 O O . THR B 1 134 ? 21.078 16.609 -8.5 1 97.25 134 THR B O 1
ATOM 2753 N N . MET B 1 135 ? 20 15.82 -6.73 1 96.69 135 MET B N 1
ATOM 2754 C CA . MET B 1 135 ? 21.219 15.641 -5.938 1 96.69 135 MET B CA 1
ATOM 2755 C C . MET B 1 135 ? 21.891 14.312 -6.281 1 96.69 135 MET B C 1
ATOM 2757 O O . MET B 1 135 ? 23 14.031 -5.801 1 96.69 135 MET B O 1
ATOM 2761 N N . GLY B 1 136 ? 21.219 13.469 -7.059 1 96.56 136 GLY B N 1
ATOM 2762 C CA . GLY B 1 136 ? 21.766 12.195 -7.496 1 96.56 136 GLY B CA 1
ATOM 2763 C C . GLY B 1 136 ? 21.562 11.078 -6.492 1 96.56 136 GLY B C 1
ATOM 2764 O O . GLY B 1 136 ? 22.109 9.984 -6.641 1 96.56 136 GLY B O 1
ATOM 2765 N N . TYR B 1 137 ? 20.734 11.328 -5.445 1 97.25 137 TYR B N 1
ATOM 2766 C CA . TYR B 1 137 ? 20.516 10.328 -4.41 1 97.25 137 TYR B CA 1
ATOM 2767 C C . TYR B 1 137 ? 19.359 9.391 -4.797 1 97.25 137 TYR B C 1
ATOM 2769 O O . TYR B 1 137 ? 19.266 8.273 -4.289 1 97.25 137 TYR B O 1
ATOM 2777 N N . TYR B 1 138 ? 18.5 9.906 -5.594 1 98.06 138 TYR B N 1
ATOM 2778 C CA . TYR B 1 138 ? 17.359 9.117 -6.027 1 98.06 138 TYR B CA 1
ATOM 2779 C C . TYR B 1 138 ? 17.469 8.773 -7.508 1 98.06 138 TYR B C 1
ATOM 2781 O O . TYR B 1 138 ? 18.047 9.523 -8.289 1 98.06 138 TYR B O 1
ATOM 2789 N N . ARG B 1 139 ? 16.875 7.594 -7.836 1 96.38 139 ARG B N 1
ATOM 2790 C CA . ARG B 1 139 ? 16.891 7.133 -9.219 1 96.38 139 ARG B CA 1
ATOM 2791 C C . ARG B 1 139 ? 16.125 8.086 -10.125 1 96.38 139 ARG B C 1
ATOM 2793 O O . ARG B 1 139 ? 15.047 8.562 -9.766 1 96.38 139 ARG B O 1
ATOM 2800 N N . THR B 1 140 ? 16.641 8.328 -11.359 1 95.06 140 THR B N 1
ATOM 2801 C CA . THR B 1 140 ? 16.047 9.297 -12.273 1 95.06 140 THR B CA 1
ATOM 2802 C C . THR B 1 140 ? 14.836 8.688 -12.977 1 95.06 140 THR B C 1
ATOM 2804 O O . THR B 1 140 ? 13.992 9.414 -13.516 1 95.06 140 THR B O 1
ATOM 2807 N N . GLN B 1 141 ? 14.734 7.402 -12.992 1 93.19 141 GLN B N 1
ATOM 2808 C CA . GLN B 1 141 ? 13.711 6.711 -13.773 1 93.19 141 GLN B CA 1
ATOM 2809 C C . GLN B 1 141 ? 12.414 6.582 -12.984 1 93.19 141 GLN B C 1
ATOM 2811 O O . GLN B 1 141 ? 11.398 6.121 -13.516 1 93.19 141 GLN B O 1
ATOM 2816 N N . ILE B 1 142 ? 12.445 7.062 -11.727 1 95.69 142 ILE B N 1
ATOM 2817 C CA . ILE B 1 142 ? 11.258 6.84 -10.906 1 95.69 142 ILE B CA 1
ATOM 2818 C C . ILE B 1 142 ? 10.133 7.773 -11.367 1 95.69 142 ILE B C 1
ATOM 2820 O O . ILE B 1 142 ? 10.398 8.883 -11.828 1 95.69 142 ILE B O 1
ATOM 2824 N N . ASN B 1 143 ? 8.906 7.305 -11.32 1 95.06 143 ASN B N 1
ATOM 2825 C CA . ASN B 1 143 ? 7.734 8.148 -11.508 1 95.06 143 ASN B CA 1
ATOM 2826 C C . ASN B 1 143 ? 7.348 8.859 -10.211 1 95.06 143 ASN B C 1
ATOM 2828 O O . ASN B 1 143 ? 6.812 8.227 -9.289 1 95.06 143 ASN B O 1
ATOM 2832 N N . ILE B 1 144 ? 7.531 10.141 -10.211 1 95.69 144 ILE B N 1
ATOM 2833 C CA . ILE B 1 144 ? 7.422 10.945 -8.992 1 95.69 144 ILE B CA 1
ATOM 2834 C C . ILE B 1 144 ? 5.988 10.898 -8.477 1 95.69 144 ILE B C 1
ATOM 2836 O O . ILE B 1 144 ? 5.766 10.758 -7.27 1 95.69 144 ILE B O 1
ATOM 2840 N N . ASP B 1 145 ? 5.051 10.977 -9.297 1 91.62 145 ASP B N 1
ATOM 2841 C CA . ASP B 1 145 ? 3.648 10.977 -8.891 1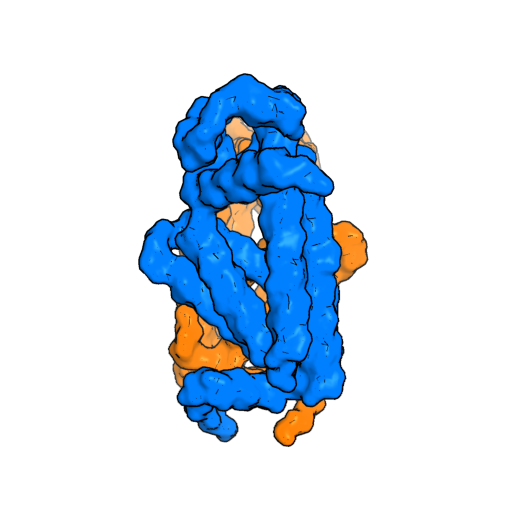 91.62 145 ASP B CA 1
ATOM 2842 C C . ASP B 1 145 ? 3.266 9.648 -8.242 1 91.62 145 ASP B C 1
ATOM 2844 O O . ASP B 1 145 ? 2.699 9.625 -7.148 1 91.62 145 ASP B O 1
ATOM 2848 N N . ILE B 1 146 ? 3.627 8.523 -8.836 1 92.19 146 ILE B N 1
ATOM 2849 C CA . ILE B 1 146 ? 3.287 7.188 -8.352 1 92.19 146 ILE B CA 1
ATOM 2850 C C . ILE B 1 146 ? 3.961 6.941 -7.004 1 92.19 146 ILE B C 1
ATOM 2852 O O . ILE B 1 146 ? 3.316 6.484 -6.055 1 92.19 146 ILE B O 1
ATOM 2856 N N . LEU B 1 147 ? 5.23 7.32 -6.891 1 95.44 147 LEU B N 1
ATOM 2857 C CA . LEU B 1 147 ? 5.977 6.973 -5.688 1 95.44 147 LEU B CA 1
ATOM 2858 C C . LEU B 1 147 ? 5.625 7.914 -4.539 1 95.44 147 LEU B C 1
ATOM 2860 O O . LEU B 1 147 ? 5.688 7.527 -3.371 1 95.44 147 LEU B O 1
ATOM 2864 N N . SER B 1 148 ? 5.223 9.18 -4.879 1 93.94 148 SER B N 1
ATOM 2865 C CA . SER B 1 148 ? 4.715 10.055 -3.822 1 93.94 148 SER B CA 1
ATOM 2866 C C . SER B 1 148 ? 3.451 9.477 -3.191 1 93.94 148 SER B C 1
ATOM 2868 O O . SER B 1 148 ? 3.309 9.477 -1.967 1 93.94 148 SER B O 1
ATOM 2870 N N . ARG B 1 149 ? 2.621 8.945 -3.984 1 90.06 149 ARG B N 1
ATOM 2871 C CA . ARG B 1 149 ? 1.376 8.352 -3.514 1 90.06 149 ARG B CA 1
ATOM 2872 C C . ARG B 1 149 ? 1.641 7.043 -2.771 1 90.06 149 ARG B C 1
ATOM 2874 O O . ARG B 1 149 ? 0.972 6.738 -1.781 1 90.06 149 ARG B O 1
ATOM 2881 N N . LEU B 1 150 ? 2.59 6.297 -3.268 1 92.88 150 LEU B N 1
ATOM 2882 C CA . LEU B 1 150 ? 2.938 5.043 -2.604 1 92.88 150 LEU B CA 1
ATOM 2883 C C . LEU B 1 150 ? 3.402 5.297 -1.174 1 92.88 150 LEU B C 1
ATOM 2885 O O . LEU B 1 150 ? 3 4.586 -0.25 1 92.88 150 LEU B O 1
ATOM 2889 N N . ARG B 1 151 ? 4.266 6.281 -1.026 1 93.06 151 ARG B N 1
ATOM 2890 C CA . ARG B 1 151 ? 4.766 6.57 0.313 1 93.06 151 ARG B CA 1
ATOM 2891 C C . ARG B 1 151 ? 3.623 6.891 1.27 1 93.06 151 ARG B C 1
ATOM 2893 O O . ARG B 1 151 ? 3.621 6.438 2.416 1 93.06 151 ARG B O 1
ATOM 2900 N N . MET B 1 152 ? 2.744 7.648 0.801 1 86.62 152 MET B N 1
ATOM 2901 C CA . MET B 1 152 ? 1.591 8.008 1.621 1 86.62 152 MET B CA 1
ATOM 2902 C C . MET B 1 152 ? 0.782 6.773 1.998 1 86.62 152 MET B C 1
ATOM 2904 O O . MET B 1 152 ? 0.377 6.617 3.152 1 86.62 152 MET B O 1
ATOM 2908 N N . GLU B 1 153 ? 0.586 5.91 1.077 1 86.06 153 GLU B N 1
ATOM 2909 C CA . GLU B 1 153 ? -0.15 4.676 1.333 1 86.06 153 GLU B CA 1
ATOM 2910 C C . GLU B 1 153 ? 0.595 3.781 2.32 1 86.06 153 GLU B C 1
ATOM 2912 O O . GLU B 1 153 ? -0.021 3.145 3.176 1 86.06 153 GLU B O 1
ATOM 2917 N N . GLN B 1 154 ? 1.842 3.699 2.137 1 90 154 GLN B N 1
ATOM 2918 C CA . GLN B 1 154 ? 2.643 2.883 3.043 1 90 154 GLN B CA 1
ATOM 2919 C C . GLN B 1 154 ? 2.457 3.328 4.492 1 90 154 GLN B C 1
ATOM 2921 O O . GLN B 1 154 ? 2.391 2.494 5.398 1 90 154 GLN B O 1
ATOM 2926 N N . VAL B 1 155 ? 2.439 4.637 4.688 1 85.62 155 VAL B N 1
ATOM 2927 C CA . VAL B 1 155 ? 2.23 5.152 6.039 1 85.62 155 VAL B CA 1
ATOM 2928 C C . VAL B 1 155 ? 0.876 4.684 6.566 1 85.62 155 VAL B C 1
ATOM 2930 O O . VAL B 1 155 ? 0.779 4.191 7.691 1 85.62 155 VAL B O 1
ATOM 2933 N N . GLU B 1 156 ? -0.101 4.82 5.777 1 79.06 156 GLU B N 1
ATOM 2934 C CA . GLU B 1 156 ? -1.442 4.418 6.188 1 79.06 156 GLU B CA 1
ATOM 2935 C C . GLU B 1 156 ? -1.515 2.912 6.434 1 79.06 156 GLU B C 1
ATOM 2937 O O . GLU B 1 156 ? -2.133 2.465 7.402 1 79.06 156 GLU B O 1
ATOM 2942 N N . TRP B 1 157 ? -0.883 2.104 5.477 1 83.25 157 TRP B N 1
ATOM 2943 C CA . TRP B 1 157 ? -0.871 0.653 5.633 1 83.25 157 TRP B CA 1
ATOM 2944 C C . TRP B 1 157 ? -0.27 0.258 6.98 1 83.25 157 TRP B C 1
ATOM 2946 O O . TRP B 1 157 ? -0.771 -0.649 7.648 1 83.25 157 TRP B O 1
ATOM 2956 N N . GLY B 1 158 ? 0.749 0.937 7.328 1 83.62 158 GLY B N 1
ATOM 2957 C CA . GLY B 1 158 ? 1.432 0.623 8.578 1 83.62 158 GLY B CA 1
ATOM 2958 C C . GLY B 1 158 ? 0.551 0.793 9.797 1 83.62 158 GLY B C 1
ATOM 2959 O O . GLY B 1 158 ? 0.775 0.15 10.828 1 83.62 158 GLY B O 1
ATOM 2960 N N . PHE B 1 159 ? -0.434 1.566 9.656 1 76.12 159 PHE B N 1
ATOM 2961 C CA . PHE B 1 159 ? -1.314 1.831 10.789 1 76.12 159 PHE B CA 1
ATOM 2962 C C . PHE B 1 159 ? -2.6 1.019 10.68 1 76.12 159 PHE B C 1
ATOM 2964 O O . PHE B 1 159 ? -3.461 1.085 11.555 1 76.12 159 PHE B O 1
ATOM 2971 N N . ASN B 1 160 ? -2.779 0.302 9.617 1 76.44 160 ASN B N 1
ATOM 2972 C CA . ASN B 1 160 ? -3.984 -0.49 9.398 1 76.44 160 ASN B CA 1
ATOM 2973 C C . ASN B 1 160 ? -3.873 -1.868 10.047 1 76.44 160 ASN B C 1
ATOM 2975 O O . ASN B 1 160 ? -3.123 -2.723 9.57 1 76.44 160 ASN B O 1
ATOM 2979 N N . PRO B 1 161 ? -4.613 -2.088 11.039 1 74.06 161 PRO B N 1
ATOM 2980 C CA . PRO B 1 161 ? -4.484 -3.355 11.758 1 74.06 161 PRO B CA 1
ATOM 2981 C C . PRO B 1 161 ? -4.941 -4.555 10.93 1 74.06 161 PRO B C 1
ATOM 2983 O O . PRO B 1 161 ? -4.609 -5.695 11.258 1 74.06 161 PRO B O 1
ATOM 2986 N N . ARG B 1 162 ? -5.676 -4.371 9.883 1 73.06 162 ARG B N 1
ATOM 2987 C CA . ARG B 1 162 ? -6.117 -5.465 9.023 1 73.06 162 ARG B CA 1
ATOM 2988 C C . ARG B 1 162 ? -4.977 -5.957 8.133 1 73.06 162 ARG B C 1
ATOM 2990 O O . ARG B 1 162 ? -4.996 -7.094 7.664 1 73.06 162 ARG B O 1
ATOM 2997 N N . ILE B 1 163 ? -4.109 -5.07 7.871 1 77.25 163 ILE B N 1
ATOM 2998 C CA . ILE B 1 163 ? -2.977 -5.414 7.02 1 77.25 163 ILE B CA 1
ATOM 2999 C C . ILE B 1 163 ? -1.835 -5.961 7.871 1 77.25 163 ILE B C 1
ATOM 3001 O O . ILE B 1 163 ? -1.29 -7.031 7.582 1 77.25 163 ILE B O 1
ATOM 3005 N N . PHE B 1 164 ? -1.556 -5.172 8.859 1 77.44 164 PHE B N 1
ATOM 3006 C CA . PHE B 1 164 ? -0.514 -5.582 9.789 1 77.44 164 PHE B CA 1
ATOM 3007 C C . PHE B 1 164 ? -1.09 -5.789 11.188 1 77.44 164 PHE B C 1
ATOM 3009 O O . PHE B 1 164 ? -1.507 -4.828 11.836 1 77.44 164 PHE B O 1
ATOM 3016 N N . LYS B 1 165 ? -1.436 -7.164 11.461 1 66.75 165 LYS B N 1
ATOM 3017 C CA . LYS B 1 165 ? -2.133 -7.574 12.672 1 66.75 165 LYS B CA 1
ATOM 3018 C C . LYS B 1 165 ? -1.479 -6.965 13.914 1 66.75 165 LYS B C 1
ATOM 3020 O O . LYS B 1 165 ? -0.268 -6.738 13.93 1 66.75 165 LYS B O 1
ATOM 3025 N N . GLU B 1 166 ? -2.547 -6.988 14.977 1 56.16 166 GLU B N 1
ATOM 3026 C CA . GLU B 1 166 ? -2.4 -6.477 16.344 1 56.16 166 GLU B CA 1
ATOM 3027 C C . GLU B 1 166 ? -1.283 -7.203 17.078 1 56.16 166 GLU B C 1
ATOM 3029 O O . GLU B 1 166 ? -1.022 -8.383 16.828 1 56.16 166 GLU B O 1
ATOM 3034 N N . GLY B 1 167 ? -0.273 -6.445 17.578 1 53.84 167 GLY B N 1
ATOM 3035 C CA . GLY B 1 167 ? 0.817 -6.797 18.484 1 53.84 167 GLY B CA 1
ATOM 3036 C C . GLY B 1 167 ? 2.176 -6.355 17.969 1 53.84 167 GLY B C 1
ATOM 3037 O O . GLY B 1 167 ? 3.186 -6.52 18.656 1 53.84 167 GLY B O 1
ATOM 3038 N N . LYS B 1 168 ? 2.264 -6.914 16.812 1 55.09 168 LYS B N 1
ATOM 3039 C CA . LYS B 1 168 ? 3.607 -6.484 16.438 1 55.09 168 LYS B CA 1
ATOM 3040 C C . LYS B 1 168 ? 3.744 -4.969 16.531 1 55.09 168 LYS B C 1
ATOM 3042 O O . LYS B 1 168 ? 2.744 -4.246 16.531 1 55.09 168 LYS B O 1
ATOM 3047 N N . TYR B 1 169 ? 4.996 -4.422 16.953 1 64.38 169 TYR B N 1
ATOM 3048 C CA . TYR B 1 169 ? 5.41 -3.066 17.297 1 64.38 169 TYR B CA 1
ATOM 3049 C C . TYR B 1 169 ? 5.258 -2.133 16.094 1 64.38 169 TYR B C 1
ATOM 3051 O O . TYR B 1 169 ? 6.051 -2.193 15.148 1 64.38 169 TYR B O 1
ATOM 3059 N N . PHE B 1 170 ? 4 -1.502 16.016 1 73.94 170 PHE B N 1
ATOM 3060 C CA . PHE B 1 170 ? 3.691 -0.415 15.102 1 73.94 170 PHE B CA 1
ATOM 3061 C C . PHE B 1 170 ? 4.965 0.301 14.656 1 73.94 170 PHE B C 1
ATOM 3063 O O . PHE B 1 170 ? 5.145 0.586 13.477 1 73.94 170 PHE B O 1
ATOM 3070 N N . SER B 1 171 ? 5.73 0.375 15.633 1 78.56 171 SER B N 1
ATOM 3071 C CA . SER B 1 171 ? 6.973 1.096 15.359 1 78.56 171 SER B CA 1
ATOM 3072 C C . SER B 1 171 ? 7.875 0.308 14.414 1 78.56 171 SER B C 1
ATOM 3074 O O . SER B 1 171 ? 8.484 0.881 13.516 1 78.56 171 SER B O 1
ATOM 3076 N N . ASP B 1 172 ? 7.812 -0.982 14.586 1 85.44 172 ASP B N 1
ATOM 3077 C CA . ASP B 1 172 ? 8.664 -1.817 13.742 1 85.44 172 ASP B CA 1
ATOM 3078 C C . ASP B 1 172 ? 8.172 -1.83 12.297 1 85.44 172 ASP B C 1
ATOM 3080 O O . ASP B 1 172 ? 8.969 -1.747 11.359 1 85.44 172 ASP B O 1
ATOM 3084 N N . VAL B 1 173 ? 6.898 -1.9 12.117 1 89.56 173 VAL B N 1
ATOM 3085 C CA . VAL B 1 173 ? 6.305 -1.915 10.781 1 89.56 173 VAL B CA 1
ATOM 3086 C C . VAL B 1 173 ? 6.629 -0.61 10.062 1 89.56 173 VAL B C 1
ATOM 3088 O O . VAL B 1 173 ? 7.086 -0.626 8.914 1 89.56 173 VAL B O 1
ATOM 3091 N N . GLN B 1 174 ? 6.504 0.441 10.766 1 89.19 174 GLN B N 1
ATOM 3092 C CA . GLN B 1 174 ? 6.734 1.746 10.156 1 89.19 174 GLN B CA 1
ATOM 3093 C C . GLN B 1 174 ? 8.195 1.915 9.75 1 89.19 174 GLN B C 1
ATOM 3095 O O . GLN B 1 174 ? 8.492 2.477 8.695 1 89.19 174 GLN B O 1
ATOM 3100 N N . ILE B 1 175 ? 9.07 1.466 10.625 1 90.81 175 ILE B N 1
ATOM 3101 C CA . ILE B 1 175 ? 10.5 1.582 10.336 1 90.81 175 ILE B CA 1
ATOM 3102 C C . ILE B 1 175 ? 10.844 0.745 9.109 1 90.81 175 ILE B C 1
ATOM 3104 O O . ILE B 1 175 ? 11.57 1.198 8.227 1 90.81 175 ILE B O 1
ATOM 3108 N N . GLN B 1 176 ? 10.266 -0.411 9 1 93.69 176 GLN B N 1
ATOM 3109 C CA . GLN B 1 176 ? 10.508 -1.285 7.855 1 93.69 176 GLN B CA 1
ATOM 3110 C C . GLN B 1 176 ? 9.961 -0.672 6.566 1 93.69 176 GLN B C 1
ATOM 3112 O O . GLN B 1 176 ? 10.617 -0.726 5.523 1 93.69 176 GLN B O 1
ATOM 3117 N N . LEU B 1 177 ? 8.82 -0.148 6.648 1 94.5 177 LEU B N 1
ATOM 3118 C CA . LEU B 1 177 ? 8.227 0.483 5.477 1 94.5 177 LEU B CA 1
ATOM 3119 C C . LEU B 1 177 ? 9.031 1.703 5.047 1 94.5 177 LEU B C 1
ATOM 3121 O O . LEU B 1 177 ? 9.242 1.921 3.852 1 94.5 177 LEU B O 1
ATOM 3125 N N . LEU B 1 178 ? 9.5 2.438 6.035 1 94.62 178 LEU B N 1
ATOM 3126 C CA . LEU B 1 178 ? 10.305 3.617 5.746 1 94.62 178 LEU B CA 1
ATOM 3127 C C . LEU B 1 178 ? 11.609 3.23 5.059 1 94.62 178 LEU B C 1
ATOM 3129 O O . LEU B 1 178 ? 11.969 3.799 4.023 1 94.62 178 LEU B O 1
ATOM 3133 N N . GLU B 1 179 ? 12.258 2.328 5.645 1 95.69 179 GLU B N 1
ATOM 3134 C CA . GLU B 1 179 ? 13.539 1.893 5.09 1 95.69 179 GLU B CA 1
ATOM 3135 C C . GLU B 1 179 ? 13.367 1.318 3.688 1 95.69 179 GLU B C 1
ATOM 3137 O O . GLU B 1 179 ? 14.141 1.627 2.783 1 95.69 179 GLU B O 1
ATOM 3142 N N . HIS B 1 180 ? 12.344 0.526 3.6 1 97.56 180 HIS B N 1
ATOM 3143 C CA . HIS B 1 180 ? 12.078 -0.035 2.281 1 97.56 180 HIS B CA 1
ATOM 3144 C C . HIS B 1 180 ? 11.828 1.065 1.255 1 97.56 180 HIS B C 1
ATOM 3146 O O . HIS B 1 180 ? 12.312 0.989 0.124 1 97.56 180 HIS B O 1
ATOM 3152 N N . PHE B 1 181 ? 11.055 2.016 1.598 1 97.69 181 PHE B N 1
ATOM 3153 C CA . PHE B 1 181 ? 10.75 3.102 0.674 1 97.69 181 PHE B CA 1
ATOM 3154 C C . PHE B 1 181 ? 12.016 3.836 0.259 1 97.69 181 PHE B C 1
ATOM 3156 O O . PHE B 1 181 ? 12.25 4.059 -0.931 1 97.69 181 PHE B O 1
ATOM 3163 N N . LEU B 1 182 ? 12.859 4.164 1.227 1 97.56 182 LEU B N 1
ATOM 3164 C CA . LEU B 1 182 ? 14.07 4.941 0.973 1 97.56 182 LEU B CA 1
ATOM 3165 C C . LEU B 1 182 ? 15.031 4.172 0.072 1 97.56 182 LEU B C 1
ATOM 3167 O O . LEU B 1 182 ? 15.477 4.695 -0.95 1 97.56 182 LEU B O 1
ATOM 3171 N N . TYR B 1 183 ? 15.25 2.986 0.442 1 96.38 183 TYR B N 1
ATOM 3172 C CA . TYR B 1 183 ? 16.156 2.193 -0.391 1 96.38 183 TYR B CA 1
ATOM 3173 C C . TYR B 1 183 ? 15.586 2.023 -1.795 1 96.38 183 TYR B C 1
ATOM 3175 O O . TYR B 1 183 ? 16.328 2.012 -2.775 1 96.38 183 TYR B O 1
ATOM 3183 N N . GLY B 1 184 ? 14.32 1.911 -1.892 1 97.62 184 GLY B N 1
ATOM 3184 C CA . GLY B 1 184 ? 13.656 1.639 -3.154 1 97.62 184 GLY B CA 1
ATOM 3185 C C . GLY B 1 184 ? 13.742 2.793 -4.137 1 97.62 184 GLY B C 1
ATOM 3186 O O . GLY B 1 184 ? 13.648 2.592 -5.348 1 97.62 184 GLY B O 1
ATOM 3187 N N . ILE B 1 185 ? 13.922 3.982 -3.645 1 97.88 185 ILE B N 1
ATOM 3188 C CA . ILE B 1 185 ? 13.961 5.137 -4.535 1 97.88 185 ILE B CA 1
ATOM 3189 C C . ILE B 1 185 ? 15.414 5.559 -4.77 1 97.88 185 ILE B C 1
ATOM 3191 O O . ILE B 1 185 ? 15.688 6.398 -5.629 1 97.88 185 ILE B O 1
ATOM 3195 N N . CYS B 1 186 ? 16.344 4.988 -4.113 1 96.81 186 CYS B N 1
ATOM 3196 C CA . CYS B 1 186 ? 17.703 5.512 -4.059 1 96.81 186 CYS B CA 1
ATOM 3197 C C . CYS B 1 186 ? 18.562 4.922 -5.176 1 96.81 186 CYS B C 1
ATOM 3199 O O . CYS B 1 186 ? 18.359 3.773 -5.574 1 96.81 186 CYS B O 1
ATOM 3201 N N . THR B 1 187 ? 19.516 5.699 -5.633 1 96.25 187 THR B N 1
ATOM 3202 C CA . THR B 1 187 ? 20.672 5.23 -6.398 1 96.25 187 THR B CA 1
ATOM 3203 C C . THR B 1 187 ? 21.688 4.547 -5.484 1 96.25 187 THR B C 1
ATOM 3205 O O . THR B 1 187 ? 21.469 4.453 -4.273 1 96.25 187 THR B O 1
ATOM 3208 N N . LEU B 1 188 ? 22.781 4.066 -6.125 1 95.12 188 LEU B N 1
ATOM 3209 C CA . LEU B 1 188 ? 23.859 3.521 -5.309 1 95.12 188 LEU B CA 1
ATOM 3210 C C . LEU B 1 188 ? 24.406 4.574 -4.348 1 95.12 188 LEU B C 1
ATOM 3212 O O . LEU B 1 188 ? 24.672 4.273 -3.182 1 95.12 188 LEU B O 1
ATOM 3216 N N . LYS B 1 189 ? 24.484 5.809 -4.844 1 95.06 189 LYS B N 1
ATOM 3217 C CA . LYS B 1 189 ? 24.938 6.926 -4.02 1 95.06 189 LYS B CA 1
ATOM 3218 C C . LYS B 1 189 ? 23.984 7.156 -2.846 1 95.06 189 LYS B C 1
ATOM 3220 O O . LYS B 1 189 ? 24.438 7.34 -1.71 1 95.06 189 LYS B O 1
ATOM 3225 N N . GLY B 1 190 ? 22.734 7.16 -3.119 1 96.19 190 GLY B N 1
ATOM 3226 C CA . GLY B 1 190 ? 21.734 7.312 -2.072 1 96.19 190 GLY B CA 1
ATOM 3227 C C . GLY B 1 190 ? 21.734 6.164 -1.081 1 96.19 190 GLY B C 1
ATOM 3228 O O . GLY B 1 190 ? 21.578 6.379 0.124 1 96.19 190 GLY B O 1
ATOM 3229 N N . HIS B 1 191 ? 21.828 4.977 -1.58 1 96.19 191 HIS B N 1
ATOM 3230 C CA . HIS B 1 191 ? 21.906 3.787 -0.741 1 96.19 191 HIS B CA 1
ATOM 3231 C C . HIS B 1 191 ? 23.047 3.895 0.266 1 96.19 191 HIS B C 1
ATOM 3233 O O . HIS B 1 191 ? 22.859 3.609 1.451 1 96.19 191 HIS B O 1
ATOM 3239 N N . LYS B 1 192 ? 24.172 4.289 -0.182 1 94.88 192 LYS B N 1
ATOM 3240 C CA . LYS B 1 192 ? 25.328 4.438 0.687 1 94.88 192 LYS B CA 1
ATOM 3241 C C . LYS B 1 192 ? 25.094 5.512 1.745 1 94.88 192 LYS B C 1
ATOM 3243 O O . LYS B 1 192 ? 25.547 5.379 2.883 1 94.88 192 LYS B O 1
ATOM 3248 N N . LEU B 1 193 ? 24.438 6.559 1.359 1 95.38 193 LEU B N 1
ATOM 3249 C CA . LEU B 1 193 ? 24.125 7.621 2.314 1 95.38 193 LEU B CA 1
ATOM 3250 C C . LEU B 1 193 ? 23.203 7.113 3.416 1 95.38 193 LEU B C 1
ATOM 3252 O O . LEU B 1 193 ? 23.406 7.434 4.59 1 95.38 193 LEU B O 1
ATOM 3256 N N . ILE B 1 194 ? 22.172 6.324 3.055 1 95.25 194 ILE B N 1
ATOM 3257 C CA . ILE B 1 194 ? 21.297 5.727 4.051 1 95.25 194 ILE B CA 1
ATOM 3258 C C . ILE B 1 194 ? 22.109 4.863 5.012 1 95.25 194 ILE B C 1
ATOM 3260 O O . ILE B 1 194 ? 21.938 4.934 6.227 1 95.25 194 ILE B O 1
ATOM 3264 N N . ASN B 1 195 ? 22.984 4.062 4.387 1 93.31 195 ASN B N 1
ATOM 3265 C CA . ASN B 1 195 ? 23.828 3.207 5.207 1 93.31 195 ASN B CA 1
ATOM 3266 C C . ASN B 1 195 ? 24.672 4.023 6.188 1 93.31 195 ASN B C 1
ATOM 3268 O O . ASN B 1 195 ? 24.875 3.605 7.328 1 93.31 195 ASN B O 1
ATOM 3272 N N . LYS B 1 196 ? 25.125 5.113 5.758 1 93.31 196 LYS B N 1
ATOM 3273 C CA . LYS B 1 196 ? 25.875 6.004 6.633 1 93.31 196 LYS B CA 1
ATOM 3274 C C . LYS B 1 196 ? 25.016 6.504 7.785 1 93.31 196 LYS B C 1
ATOM 3276 O O . LYS B 1 196 ? 25.438 6.477 8.945 1 93.31 196 LYS B O 1
ATOM 3281 N N . TYR B 1 197 ? 23.797 6.961 7.488 1 92.5 197 TYR B N 1
ATOM 3282 C CA . TYR B 1 197 ? 22.875 7.434 8.516 1 92.5 197 TYR B CA 1
ATOM 3283 C C . TYR B 1 197 ? 22.562 6.328 9.516 1 92.5 197 TYR B C 1
ATOM 3285 O O . TYR B 1 197 ? 22.406 6.586 10.711 1 92.5 197 TYR B O 1
ATOM 3293 N N . LYS B 1 198 ? 22.516 5.086 9.047 1 91.19 198 LYS B N 1
ATOM 3294 C CA . LYS B 1 198 ? 22.125 3.955 9.875 1 91.19 198 LYS B CA 1
ATOM 3295 C C . LYS B 1 198 ? 23.328 3.262 10.484 1 91.19 198 LYS B C 1
ATOM 3297 O O . LYS B 1 198 ? 23.188 2.309 11.25 1 91.19 198 LYS B O 1
ATOM 3302 N N . GLN B 1 199 ? 24.531 3.707 10.055 1 89.56 199 GLN B N 1
ATOM 3303 C CA . GLN B 1 199 ? 25.797 3.129 10.523 1 89.56 199 GLN B CA 1
ATOM 3304 C C . GLN B 1 199 ? 25.891 1.648 10.156 1 89.56 199 GLN B C 1
ATOM 3306 O O . GLN B 1 199 ? 26.219 0.817 11 1 89.56 199 GLN B O 1
ATOM 3311 N N . ILE B 1 200 ? 25.453 1.364 9.008 1 87 200 ILE B N 1
ATOM 3312 C CA . ILE B 1 200 ? 25.531 0.019 8.453 1 87 200 ILE B CA 1
ATOM 3313 C C . ILE B 1 200 ? 26.734 -0.082 7.516 1 87 200 ILE B C 1
ATOM 3315 O O . ILE B 1 200 ? 26.969 0.806 6.691 1 87 200 ILE B O 1
ATOM 3319 N N . GLN B 1 201 ? 27.484 -1.119 7.73 1 81.81 201 GLN B N 1
ATOM 3320 C CA . GLN B 1 201 ? 28.594 -1.412 6.824 1 81.81 201 GLN B CA 1
ATOM 3321 C C . GLN B 1 201 ? 28.234 -2.533 5.855 1 81.81 201 GLN B C 1
ATOM 3323 O O . GLN B 1 201 ? 27.859 -3.629 6.277 1 81.81 201 GLN B O 1
ATOM 3328 N N . GLU B 1 202 ? 28.094 -2.178 4.668 1 83.69 202 GLU B N 1
ATOM 3329 C CA . GLU B 1 202 ? 27.781 -3.16 3.635 1 83.69 202 GLU B CA 1
ATOM 3330 C C . GLU B 1 202 ? 28.969 -3.379 2.699 1 83.69 202 GLU B C 1
ATOM 3332 O O . GLU B 1 202 ? 29.656 -2.428 2.344 1 83.69 202 GLU B O 1
ATOM 3337 N N . GLU B 1 203 ? 29.25 -4.688 2.459 1 73.94 203 GLU B N 1
ATOM 3338 C CA . GLU B 1 203 ? 30.328 -5.012 1.533 1 73.94 203 GLU B CA 1
ATOM 3339 C C . GLU B 1 203 ? 29.938 -4.68 0.095 1 73.94 203 GLU B C 1
ATOM 3341 O O . GLU B 1 203 ? 28.812 -4.938 -0.322 1 73.94 203 GLU B O 1
ATOM 3346 N N . GLU B 1 204 ? 30.812 -3.904 -0.604 1 66.38 204 GLU B N 1
ATOM 3347 C CA . GLU B 1 204 ? 30.516 -3.457 -1.963 1 66.38 204 GLU B CA 1
ATOM 3348 C C . GLU B 1 204 ? 30.828 -4.551 -2.982 1 66.38 204 GLU B C 1
ATOM 3350 O O . GLU B 1 204 ? 31.781 -5.312 -2.812 1 66.38 204 GLU B O 1
#